Protein AF-A0A7G8VD94-F1 (afdb_monomer_lite)

Foldseek 3Di:
DDCQAWAWEKEADADPPPGQAFFFKKKKKAKPDWFAQPNHTADRMWIDTAHNRNMDITGHHAPVRGQAWMWIWMWIGTPNDIDTAIFGHHPDNYDYPVVRRPDDIDHGDPPVRVVVVVVVVVVVVVVVVVVVVVVVVVVVVVVVVVVVVVVVVVVVVVVVVVVVVVVVVLVVVLVVQLADPEDAPRPPRHHHPVNVVVVVVVVVPPPDDDDDDDDDDDDDDDDDVVVCVVVVCPVVPPPDQVPDPDHPVRVVVVVVPDPPVVVVVVVVPDFDADVNDGDPVPDPVLVVQEAEDCAPVPDDQADDQSHKYWNQQHDDPVRRIWIWGGPGRDTDTPDDDPPDPVSDDADPVRDPDDPVCVVVDDLPPQAQPDQDDDDPPDDPSRNVSNVNNVVVVVVVVVVCVPPPVPDFDAPDDPGDTDAAEEAPVPDDPADFPHWHHHPNVRAIWGHHRVDIDGPDADDDPDPDSPDDDDPAEAPAEDEQDAPEEEEAEDDYHYDPPYYYHYDPNYYYYYD

Structure (mmCIF, N/CA/C/O backbone):
data_AF-A0A7G8VD94-F1
#
_entry.id   AF-A0A7G8VD94-F1
#
loop_
_atom_site.group_PDB
_atom_site.id
_atom_site.type_symbol
_atom_site.label_atom_id
_atom_site.label_alt_id
_atom_site.label_comp_id
_atom_site.label_asym_id
_atom_site.label_entity_id
_atom_site.label_seq_id
_atom_site.pdbx_PDB_ins_code
_atom_site.Cartn_x
_atom_site.Cartn_y
_atom_site.Cartn_z
_atom_site.occupancy
_atom_site.B_iso_or_equiv
_atom_site.auth_seq_id
_atom_site.auth_comp_id
_atom_site.auth_asym_id
_atom_site.auth_atom_id
_atom_site.pdbx_PDB_model_num
ATOM 1 N N . MET A 1 1 ? 4.932 32.450 -22.110 1.00 43.53 1 MET A N 1
ATOM 2 C CA . MET A 1 1 ? 5.999 32.428 -23.137 1.00 43.53 1 MET A CA 1
ATOM 3 C C . MET A 1 1 ? 7.180 31.692 -22.531 1.00 43.53 1 MET A C 1
ATOM 5 O O . MET A 1 1 ? 7.425 31.912 -21.352 1.00 43.53 1 MET A O 1
ATOM 9 N N . SER A 1 2 ? 7.850 30.799 -23.266 1.00 50.12 2 SER A N 1
ATOM 10 C CA . SER A 1 2 ? 9.083 30.179 -22.759 1.00 50.12 2 SER A CA 1
ATOM 11 C C . SER A 1 2 ? 10.213 31.200 -22.835 1.00 50.12 2 SER A C 1
ATOM 13 O O . SER A 1 2 ? 10.405 31.810 -23.886 1.00 50.12 2 SER A O 1
ATOM 15 N N . ASN A 1 3 ? 10.905 31.430 -21.722 1.00 66.94 3 ASN A N 1
ATOM 16 C CA . ASN A 1 3 ? 11.920 32.471 -21.608 1.00 66.94 3 ASN A CA 1
ATOM 17 C C . ASN A 1 3 ? 13.315 31.842 -21.706 1.00 66.94 3 ASN A C 1
ATOM 19 O O . ASN A 1 3 ? 14.006 31.693 -20.699 1.00 66.94 3 ASN A O 1
ATOM 23 N N . ILE A 1 4 ? 13.694 31.423 -22.919 1.00 81.56 4 ILE A N 1
ATOM 24 C CA . ILE A 1 4 ? 15.060 30.968 -23.212 1.00 81.56 4 ILE A CA 1
ATOM 25 C C . ILE A 1 4 ? 16.010 32.134 -22.876 1.00 81.56 4 ILE A C 1
ATOM 27 O O . ILE A 1 4 ? 15.821 33.221 -23.425 1.00 81.56 4 ILE A O 1
ATOM 31 N N . PRO A 1 5 ? 16.991 31.960 -21.972 1.00 88.00 5 PRO A N 1
ATOM 32 C CA . PRO A 1 5 ? 17.859 33.055 -21.552 1.00 88.00 5 PRO A CA 1
ATOM 33 C C . PRO A 1 5 ? 18.772 33.499 -22.700 1.00 88.00 5 PRO A C 1
ATOM 35 O O . PRO A 1 5 ? 19.360 32.664 -23.384 1.00 88.00 5 PRO A O 1
ATOM 38 N N . THR A 1 6 ? 18.922 34.810 -22.891 1.00 90.69 6 THR A N 1
ATOM 39 C CA . THR A 1 6 ? 19.784 35.393 -23.930 1.00 90.69 6 THR A CA 1
ATOM 40 C C . THR A 1 6 ? 20.722 36.448 -23.359 1.00 90.69 6 THR A C 1
ATOM 42 O O . THR A 1 6 ? 20.285 37.332 -22.625 1.00 90.69 6 THR A O 1
ATOM 45 N N . CYS A 1 7 ? 21.983 36.390 -23.770 1.00 92.44 7 CYS A N 1
ATOM 46 C CA . CYS A 1 7 ? 22.961 37.459 -23.657 1.00 92.44 7 CYS A CA 1
ATOM 47 C C . CYS A 1 7 ? 22.798 38.428 -24.840 1.00 92.44 7 CYS A C 1
ATOM 49 O O . CYS A 1 7 ? 22.718 37.991 -25.992 1.00 92.44 7 CYS A O 1
ATOM 51 N N . ALA A 1 8 ? 22.769 39.734 -24.577 1.00 94.62 8 ALA A N 1
ATOM 52 C CA . ALA A 1 8 ? 22.827 40.761 -25.612 1.00 94.62 8 ALA A CA 1
ATOM 53 C C . ALA A 1 8 ? 24.281 40.945 -26.087 1.00 94.62 8 ALA A C 1
ATOM 55 O O . ALA A 1 8 ? 25.063 41.669 -25.467 1.00 94.62 8 ALA A O 1
ATOM 56 N N . VAL A 1 9 ? 24.656 40.271 -27.176 1.00 95.44 9 VAL A N 1
ATOM 57 C CA . VAL A 1 9 ? 26.001 40.353 -27.762 1.00 95.44 9 VAL A CA 1
ATOM 58 C C . VAL A 1 9 ? 26.070 41.533 -28.727 1.00 95.44 9 VAL A C 1
ATOM 60 O O . VAL A 1 9 ? 25.417 41.521 -29.773 1.00 95.44 9 VAL A O 1
ATOM 63 N N . ARG A 1 10 ? 26.864 42.550 -28.387 1.00 95.56 10 ARG A N 1
ATOM 64 C CA . ARG A 1 10 ? 27.098 43.737 -29.217 1.00 95.56 10 ARG A CA 1
ATOM 65 C C . ARG A 1 10 ? 28.257 43.501 -30.186 1.00 95.56 10 ARG A C 1
ATOM 67 O O . ARG A 1 10 ? 29.289 42.946 -29.824 1.00 95.56 10 ARG A O 1
ATOM 74 N N . ALA A 1 11 ? 28.075 43.912 -31.434 1.00 93.38 11 ALA A N 1
ATOM 75 C CA . ALA A 1 11 ? 29.053 43.823 -32.509 1.00 93.38 11 ALA A CA 1
ATOM 76 C C . ALA A 1 11 ? 29.204 45.196 -33.173 1.00 93.38 11 ALA A C 1
ATOM 78 O O . ALA A 1 11 ? 28.212 45.786 -33.598 1.00 93.38 11 ALA A O 1
ATOM 79 N N . VAL A 1 12 ? 30.440 45.689 -33.282 1.00 93.06 12 VAL A N 1
ATOM 80 C CA . VAL A 1 12 ? 30.755 47.004 -33.863 1.00 93.06 12 VAL A CA 1
ATOM 81 C C . VAL A 1 12 ? 31.570 46.819 -35.141 1.00 93.06 12 VAL A C 1
ATOM 83 O O . VAL A 1 12 ? 32.614 46.167 -35.128 1.00 93.06 12 VAL A O 1
ATOM 86 N N . VAL A 1 13 ? 31.111 47.398 -36.250 1.00 91.12 13 VAL A N 1
ATOM 87 C CA . VAL A 1 13 ? 31.735 47.280 -37.576 1.00 91.12 13 VAL A CA 1
ATOM 88 C C . VAL A 1 13 ? 32.247 48.644 -38.034 1.00 91.12 13 VAL A C 1
ATOM 90 O O . VAL A 1 13 ? 31.494 49.614 -38.132 1.00 91.12 13 VAL A O 1
ATOM 93 N N . ARG A 1 14 ? 33.548 48.712 -38.332 1.00 89.31 14 ARG A N 1
ATOM 94 C CA . ARG A 1 14 ? 34.255 49.916 -38.795 1.00 89.31 14 ARG A CA 1
ATOM 95 C C . ARG A 1 14 ? 35.102 49.604 -40.024 1.00 89.31 14 ARG A C 1
ATOM 97 O O . ARG A 1 14 ? 35.569 48.475 -40.170 1.00 89.31 14 ARG A O 1
ATOM 104 N N . ASP A 1 15 ? 35.328 50.589 -40.891 1.00 84.94 15 ASP A N 1
ATOM 105 C CA . ASP A 1 15 ? 36.222 50.401 -42.037 1.00 84.94 15 ASP A CA 1
ATOM 106 C C . ASP A 1 15 ? 37.698 50.376 -41.602 1.00 84.94 15 ASP A C 1
ATOM 108 O O . ASP A 1 15 ? 38.199 51.275 -40.922 1.00 84.94 15 ASP A O 1
ATOM 112 N N . SER A 1 16 ? 38.399 49.355 -42.095 1.00 78.19 16 SER A N 1
ATOM 113 C CA . SER A 1 16 ? 39.855 49.264 -42.227 1.00 78.19 16 SER A CA 1
ATOM 114 C C . SER A 1 16 ? 40.552 50.550 -42.698 1.00 78.19 16 SER A C 1
ATOM 116 O O . SER A 1 16 ? 41.685 50.807 -42.294 1.00 78.19 16 SER A O 1
ATOM 118 N N . VAL A 1 17 ? 39.901 51.367 -43.533 1.00 68.25 17 VAL A N 1
ATOM 119 C CA . VAL A 1 17 ? 40.444 52.628 -44.056 1.00 68.25 17 VAL A CA 1
ATOM 120 C C . VAL A 1 17 ? 39.774 53.817 -43.358 1.00 68.25 17 VAL A C 1
ATOM 122 O O . VAL A 1 17 ? 38.769 54.352 -43.811 1.00 68.25 17 VAL A O 1
ATOM 125 N N . GLY A 1 18 ? 40.351 54.254 -42.235 1.00 68.44 18 GLY A N 1
ATOM 126 C CA . GLY A 1 18 ? 39.936 55.481 -41.536 1.00 68.44 18 GLY A CA 1
ATOM 127 C C . GLY A 1 18 ? 38.922 55.308 -40.396 1.00 68.44 18 GLY A C 1
ATOM 128 O O . GLY A 1 18 ? 38.450 56.313 -39.862 1.00 68.44 18 GLY A O 1
ATOM 129 N N . GLY A 1 19 ? 38.591 54.074 -39.994 1.00 80.25 19 GLY A N 1
ATOM 130 C CA . GLY A 1 19 ? 37.905 53.769 -38.726 1.00 80.25 19 GLY A CA 1
ATOM 131 C C . GLY A 1 19 ? 36.444 54.226 -38.615 1.00 80.25 19 GLY A C 1
ATOM 132 O O . GLY A 1 19 ? 35.863 54.167 -37.524 1.00 80.25 19 GLY A O 1
ATOM 133 N N . GLN A 1 20 ? 35.853 54.685 -39.720 1.00 86.94 20 GLN A N 1
ATOM 134 C CA . GLN A 1 20 ? 34.466 55.145 -39.779 1.00 86.94 20 GLN A CA 1
ATOM 135 C C . GLN A 1 20 ? 33.493 53.983 -39.524 1.00 86.94 20 GLN A C 1
ATOM 137 O O . GLN A 1 20 ? 33.800 52.854 -39.917 1.00 86.94 20 GLN A O 1
ATOM 142 N N . PRO A 1 21 ? 32.345 54.227 -38.867 1.00 91.00 21 PRO A N 1
ATOM 143 C CA . PRO A 1 21 ? 31.315 53.209 -38.682 1.00 91.00 21 PRO A CA 1
ATOM 144 C C . PRO A 1 21 ? 30.733 52.752 -40.025 1.00 91.00 21 PRO A C 1
ATOM 146 O O . PRO A 1 21 ? 30.640 53.539 -40.967 1.00 91.00 21 PRO A O 1
ATOM 149 N N . VAL A 1 22 ? 30.331 51.482 -40.112 1.00 90.62 22 VAL A N 1
ATOM 150 C CA . VAL A 1 22 ? 29.693 50.920 -41.312 1.00 90.62 22 VAL A CA 1
ATOM 151 C C . VAL A 1 22 ? 28.242 50.568 -41.005 1.00 90.62 22 VAL A C 1
ATOM 153 O O . VAL A 1 22 ? 27.960 49.512 -40.442 1.00 90.62 22 VAL A O 1
ATOM 156 N N . GLU A 1 23 ? 27.324 51.444 -41.405 1.00 91.62 23 GLU A N 1
ATOM 157 C CA . GLU A 1 23 ? 25.879 51.191 -41.401 1.00 91.62 23 GLU A CA 1
ATOM 158 C C . GLU A 1 23 ? 25.497 50.113 -42.434 1.00 91.62 23 GLU A C 1
ATOM 160 O O . GLU A 1 23 ? 26.132 49.975 -43.485 1.00 91.62 23 GLU A O 1
ATOM 165 N N . GLY A 1 24 ? 24.455 49.327 -42.149 1.00 89.69 24 GLY A N 1
ATOM 166 C CA . GLY A 1 24 ? 23.902 48.361 -43.104 1.00 89.69 24 GLY A CA 1
ATOM 167 C C . GLY A 1 24 ? 24.709 47.065 -43.281 1.00 89.69 24 GLY A C 1
ATOM 168 O O . GLY A 1 24 ? 24.340 46.225 -44.109 1.00 89.69 24 GLY A O 1
ATOM 169 N N . ALA A 1 25 ? 25.784 46.861 -42.514 1.00 91.38 25 ALA A N 1
ATOM 170 C CA . ALA A 1 25 ? 26.530 45.607 -42.498 1.00 91.38 25 ALA A CA 1
ATOM 171 C C . ALA A 1 25 ? 25.674 44.488 -41.889 1.00 91.38 25 ALA A C 1
ATOM 173 O O . ALA A 1 25 ? 25.036 44.664 -40.851 1.00 91.38 25 ALA A O 1
ATOM 174 N N . LYS A 1 26 ? 25.659 43.315 -42.529 1.00 94.44 26 LYS A N 1
ATOM 175 C CA . LYS A 1 26 ? 24.869 42.166 -42.060 1.00 94.44 26 LYS A CA 1
ATOM 176 C C . LYS A 1 26 ? 25.703 41.329 -41.103 1.00 94.44 26 LYS A C 1
ATOM 178 O O . LYS A 1 26 ? 26.764 40.844 -41.494 1.00 94.44 26 LYS A O 1
ATOM 183 N N . VAL A 1 27 ? 25.199 41.119 -39.891 1.00 95.06 27 VAL A N 1
ATOM 184 C CA . VAL A 1 27 ? 25.829 40.276 -38.868 1.00 95.06 27 VAL A CA 1
ATOM 185 C C . VAL A 1 27 ? 24.949 39.052 -38.645 1.00 95.06 27 VAL A C 1
ATOM 187 O O . VAL A 1 27 ? 23.745 39.175 -38.425 1.00 95.06 27 VAL A O 1
ATOM 190 N N . SER A 1 28 ? 25.525 37.856 -38.709 1.00 94.62 28 SER A N 1
ATOM 191 C CA . SER A 1 28 ? 24.806 36.612 -38.415 1.00 94.62 28 SER A CA 1
ATOM 192 C C . SER A 1 28 ? 25.650 35.676 -37.567 1.00 94.62 28 SER A C 1
ATOM 194 O O . SER A 1 28 ? 26.746 35.299 -37.987 1.00 94.62 28 SER A O 1
ATOM 196 N N . ALA A 1 29 ? 25.112 35.262 -36.426 1.00 94.81 29 ALA A N 1
ATOM 197 C CA . ALA A 1 29 ? 25.691 34.260 -35.547 1.00 94.81 29 ALA A CA 1
ATOM 198 C C . ALA A 1 29 ? 24.932 32.938 -35.713 1.00 94.81 29 ALA A C 1
ATOM 200 O O . ALA A 1 29 ? 23.708 32.897 -35.564 1.00 94.81 29 ALA A O 1
ATOM 201 N N . ARG A 1 30 ? 25.652 31.860 -36.027 1.00 93.62 30 ARG A N 1
ATOM 202 C CA . ARG A 1 30 ? 25.095 30.507 -36.137 1.00 93.62 30 ARG A CA 1
ATOM 203 C C . ARG A 1 30 ? 25.706 29.614 -35.066 1.00 93.62 30 ARG A C 1
ATOM 205 O O . ARG A 1 30 ? 26.929 29.534 -34.997 1.00 93.62 30 ARG A O 1
ATOM 212 N N . LEU A 1 31 ? 24.879 28.936 -34.279 1.00 91.38 31 LEU A N 1
ATOM 213 C CA . LEU A 1 31 ? 25.350 27.971 -33.284 1.00 91.38 31 LEU A CA 1
ATOM 214 C C . LEU A 1 31 ? 26.015 26.775 -34.000 1.00 91.38 31 LEU A C 1
ATOM 216 O O . LEU A 1 31 ? 25.574 26.358 -35.075 1.00 91.38 31 LEU A O 1
ATOM 220 N N . SER A 1 32 ? 27.111 26.249 -33.453 1.00 86.31 32 SER A N 1
ATOM 221 C CA . SER A 1 32 ? 27.856 25.125 -34.047 1.00 86.31 32 SER A CA 1
ATOM 222 C C . SER A 1 32 ? 27.094 23.799 -33.954 1.00 86.31 32 SER A C 1
ATOM 224 O O . SER A 1 32 ? 27.118 22.993 -34.884 1.00 86.31 32 SER A O 1
ATOM 226 N N . SER A 1 33 ? 26.387 23.617 -32.839 1.00 81.31 33 SER A N 1
ATOM 227 C CA . SER A 1 33 ? 25.739 22.382 -32.390 1.00 81.31 33 SER A CA 1
ATOM 228 C C . SER A 1 33 ? 24.239 22.631 -32.186 1.00 81.31 33 SER A C 1
ATOM 230 O O . SER A 1 33 ? 23.829 23.771 -31.985 1.00 81.31 33 SER A O 1
ATOM 232 N N . TYR A 1 34 ? 23.395 21.596 -32.226 1.00 81.31 34 TYR A N 1
ATOM 233 C CA . TYR A 1 34 ? 21.989 21.743 -31.824 1.00 81.31 34 TYR A CA 1
ATOM 234 C C . TYR A 1 34 ? 21.865 21.573 -30.307 1.00 81.31 34 TYR A C 1
ATOM 236 O O . TYR A 1 34 ? 22.182 20.508 -29.786 1.00 81.31 34 TYR A O 1
ATOM 244 N N . GLU A 1 35 ? 21.377 22.605 -29.620 1.00 82.44 35 GLU A N 1
ATOM 245 C CA . GLU A 1 35 ? 21.203 22.632 -28.162 1.00 82.44 35 GLU A CA 1
ATOM 246 C C . GLU A 1 35 ? 19.720 22.646 -27.762 1.00 82.44 35 GLU A C 1
ATOM 248 O O . GLU A 1 35 ? 18.861 23.187 -28.472 1.00 82.44 35 GLU A O 1
ATOM 253 N N . VAL A 1 36 ? 19.415 22.049 -26.605 1.00 78.88 36 VAL A N 1
ATOM 254 C CA . VAL A 1 36 ? 18.050 21.936 -26.064 1.00 78.88 36 VAL A CA 1
ATOM 255 C C . VAL A 1 36 ? 18.040 22.354 -24.597 1.00 78.88 36 VAL A C 1
ATOM 257 O O . VAL A 1 36 ? 18.489 21.622 -23.719 1.00 78.88 36 VAL A O 1
ATOM 260 N N . TYR A 1 37 ? 17.459 23.519 -24.316 1.00 79.56 37 TYR A N 1
ATOM 261 C CA . TYR A 1 37 ? 17.367 24.075 -22.970 1.00 79.56 37 TYR A CA 1
ATOM 262 C C . TYR A 1 37 ? 15.969 23.840 -22.384 1.00 79.56 37 TYR A C 1
ATOM 264 O O . TYR A 1 37 ? 14.972 24.333 -22.911 1.00 79.56 37 TYR A O 1
ATOM 272 N N . GLN A 1 38 ? 15.882 23.072 -21.292 1.00 73.81 38 GLN A N 1
ATOM 273 C CA . GLN A 1 38 ? 14.624 22.757 -20.584 1.00 73.81 38 GLN A CA 1
ATOM 274 C C . GLN A 1 38 ? 13.495 22.220 -21.497 1.00 73.81 38 GLN A C 1
ATOM 276 O O . GLN A 1 38 ? 12.317 22.505 -21.289 1.00 73.81 38 GLN A O 1
ATOM 281 N N . GLY A 1 39 ? 13.854 21.444 -22.527 1.00 71.12 39 GLY A N 1
ATOM 282 C CA . GLY A 1 39 ? 12.915 20.882 -23.509 1.00 71.12 39 GLY A CA 1
ATOM 283 C C . GLY A 1 39 ? 12.569 21.801 -24.690 1.00 71.12 39 GLY A C 1
ATOM 284 O O . GLY A 1 39 ? 11.824 21.385 -25.573 1.00 71.12 39 GLY A O 1
ATOM 285 N N . TYR A 1 40 ? 13.123 23.016 -24.747 1.00 78.50 40 TYR A N 1
ATOM 286 C CA . TYR A 1 40 ? 12.980 23.939 -25.876 1.00 78.50 40 TYR A CA 1
ATOM 287 C C . TYR A 1 40 ? 14.251 23.947 -26.734 1.00 78.50 40 TYR A C 1
ATOM 289 O O . TYR A 1 40 ? 15.363 23.999 -26.213 1.00 78.50 40 TYR A O 1
ATOM 297 N N . VAL A 1 41 ? 14.090 23.914 -28.059 1.00 80.81 41 VAL A N 1
ATOM 298 C CA . VAL A 1 41 ? 15.211 23.974 -29.012 1.00 80.81 41 VAL A CA 1
ATOM 299 C C . VAL A 1 41 ? 15.769 25.399 -29.069 1.00 80.81 41 VAL A C 1
ATOM 301 O O . VAL A 1 41 ? 15.010 26.355 -29.248 1.00 80.81 41 VAL A O 1
ATOM 304 N N . VAL A 1 42 ? 17.088 25.542 -28.935 1.00 85.69 42 VAL A N 1
ATOM 305 C CA . VAL A 1 42 ? 17.777 26.839 -29.014 1.00 85.69 42 VAL A CA 1
ATOM 306 C C . VAL A 1 42 ? 17.806 27.345 -30.473 1.00 85.69 42 VAL A C 1
ATOM 308 O O . VAL A 1 42 ? 18.045 26.548 -31.385 1.00 85.69 42 VAL A O 1
ATOM 311 N N . PRO A 1 43 ? 17.578 28.649 -30.747 1.00 84.56 43 PRO A N 1
ATOM 312 C CA . PRO A 1 43 ? 17.646 29.195 -32.105 1.00 84.56 43 PRO A CA 1
ATOM 313 C C . PRO A 1 43 ? 19.025 29.015 -32.768 1.00 84.56 43 PRO A C 1
ATOM 315 O O . PRO A 1 43 ? 20.007 29.639 -32.379 1.00 84.56 43 PRO A O 1
ATOM 318 N N . HIS A 1 44 ? 19.084 28.196 -33.825 1.00 86.19 44 HIS A N 1
ATOM 319 C CA . HIS A 1 44 ? 20.337 27.825 -34.510 1.00 86.19 44 HIS A CA 1
ATOM 320 C C . HIS A 1 44 ? 21.017 28.974 -35.278 1.00 86.19 44 HIS A C 1
ATOM 322 O O . HIS A 1 44 ? 22.199 28.899 -35.608 1.00 86.19 44 HIS A O 1
ATOM 328 N N . LEU A 1 45 ? 20.268 30.027 -35.612 1.00 91.25 45 LEU A N 1
ATOM 329 C CA . LEU A 1 45 ? 20.733 31.181 -36.380 1.00 91.25 45 LEU A CA 1
ATOM 330 C C . LEU A 1 45 ? 20.042 32.450 -35.873 1.00 91.25 45 LEU A C 1
ATOM 332 O O . LEU A 1 45 ? 18.814 32.525 -35.865 1.00 91.25 45 LEU A O 1
ATOM 336 N N . VAL A 1 46 ? 20.836 33.458 -35.516 1.00 92.62 46 VAL A N 1
ATOM 337 C CA . VAL A 1 46 ? 20.375 34.801 -35.140 1.00 92.62 46 VAL A CA 1
ATOM 338 C C . VAL A 1 46 ? 21.064 35.816 -36.051 1.00 92.62 46 VAL A C 1
ATOM 340 O O . VAL A 1 46 ? 22.250 35.683 -36.362 1.00 92.62 46 VAL A O 1
ATOM 343 N N . GLN A 1 47 ? 20.319 36.812 -36.530 1.00 94.94 47 GLN A N 1
ATOM 344 C CA . GLN A 1 47 ? 20.802 37.788 -37.509 1.00 94.94 47 GLN A CA 1
ATOM 345 C C . GLN A 1 47 ? 20.386 39.208 -37.136 1.00 94.94 47 GLN A C 1
ATOM 347 O O . GLN A 1 47 ? 19.316 39.418 -36.568 1.00 94.94 47 GLN A O 1
ATOM 352 N N . GLY A 1 48 ? 21.213 40.172 -37.525 1.00 92.94 48 GLY A N 1
ATOM 353 C CA . GLY A 1 48 ? 20.963 41.596 -37.374 1.00 92.94 48 GLY A CA 1
ATOM 354 C C . GLY A 1 48 ? 21.700 42.414 -38.434 1.00 92.94 48 GLY A C 1
ATOM 355 O O . GLY A 1 48 ? 22.413 41.882 -39.293 1.00 92.94 48 GLY A O 1
ATOM 356 N N . VAL A 1 49 ? 21.493 43.725 -38.385 1.00 94.31 49 VAL A N 1
ATOM 357 C CA . VAL A 1 49 ? 22.112 44.714 -39.274 1.00 94.31 49 VAL A CA 1
ATOM 358 C C . VAL A 1 49 ? 22.665 45.843 -38.408 1.00 94.31 49 VAL A C 1
ATOM 360 O O . VAL A 1 49 ? 22.077 46.135 -37.366 1.00 94.31 49 VAL A O 1
ATOM 363 N N . THR A 1 50 ? 23.792 46.437 -38.798 1.00 94.69 50 THR A N 1
ATOM 364 C CA . THR A 1 50 ? 24.377 47.576 -38.080 1.00 94.69 50 THR A CA 1
ATOM 365 C C . THR A 1 50 ? 23.632 48.886 -38.328 1.00 94.69 50 THR A C 1
ATOM 367 O O . THR A 1 50 ? 23.180 49.155 -39.445 1.00 94.69 50 THR A O 1
ATOM 370 N N . ASP A 1 51 ? 23.540 49.703 -37.282 1.00 93.06 51 ASP A N 1
ATOM 371 C CA . ASP A 1 51 ? 22.965 51.049 -37.307 1.00 93.06 51 ASP A CA 1
ATOM 372 C C . ASP A 1 51 ? 23.945 52.118 -37.847 1.00 93.06 51 ASP A C 1
ATOM 374 O O . ASP A 1 51 ? 25.061 51.815 -38.273 1.00 93.06 51 ASP A O 1
ATOM 378 N N . VAL A 1 52 ? 23.541 53.392 -37.776 1.00 89.75 52 VAL A N 1
ATOM 379 C CA . VAL A 1 52 ? 24.355 54.573 -38.138 1.00 89.75 52 VAL A CA 1
ATOM 380 C C . VAL A 1 52 ? 25.687 54.686 -37.373 1.00 89.75 52 VAL A C 1
ATOM 382 O O . VAL A 1 52 ? 26.614 55.343 -37.846 1.00 89.75 52 VAL A O 1
ATOM 385 N N . ASN A 1 53 ? 25.808 54.049 -36.204 1.00 89.88 53 ASN A N 1
ATOM 386 C CA . ASN A 1 53 ? 27.025 54.005 -35.388 1.00 89.88 53 ASN A CA 1
ATOM 387 C C . ASN A 1 53 ? 27.903 52.781 -35.715 1.00 89.88 53 ASN A C 1
ATOM 389 O O . ASN A 1 53 ? 28.990 52.623 -35.150 1.00 89.88 53 ASN A O 1
ATOM 393 N N . GLY A 1 54 ? 27.466 51.932 -36.652 1.00 89.75 54 GLY A N 1
ATOM 394 C CA . GLY A 1 54 ? 28.119 50.676 -37.006 1.00 89.75 54 GLY A CA 1
ATOM 395 C C . GLY A 1 54 ? 27.831 49.551 -36.012 1.00 89.75 54 GLY A C 1
ATOM 396 O O . GLY A 1 54 ? 28.570 48.568 -35.995 1.00 89.75 54 GLY A O 1
ATOM 397 N N . GLU A 1 55 ? 26.797 49.673 -35.178 1.00 93.81 55 GLU A N 1
ATOM 398 C CA . GLU A 1 55 ? 26.528 48.776 -34.052 1.00 93.81 55 GLU A CA 1
ATOM 399 C C . GLU A 1 55 ? 25.340 47.848 -34.315 1.00 93.81 55 GLU A C 1
ATOM 401 O O . GLU A 1 55 ? 24.309 48.248 -34.854 1.00 93.81 55 GLU A O 1
ATOM 406 N N . CYS A 1 56 ? 25.473 46.584 -33.917 1.00 95.12 56 CYS A N 1
ATOM 407 C CA . CYS A 1 56 ? 24.429 45.569 -34.004 1.00 95.12 56 CYS A CA 1
ATOM 408 C C . CYS A 1 56 ? 24.376 44.771 -32.695 1.00 95.12 56 CYS A C 1
ATOM 410 O O . CYS A 1 56 ? 25.420 44.381 -32.177 1.00 95.12 56 CYS A O 1
ATOM 412 N N . ILE A 1 57 ? 23.178 44.496 -32.171 1.00 95.56 57 ILE A N 1
ATOM 413 C CA . ILE A 1 57 ? 22.984 43.633 -30.996 1.00 95.56 57 ILE A CA 1
ATOM 414 C C . ILE A 1 57 ? 22.312 42.333 -31.439 1.00 95.56 57 ILE A C 1
ATOM 416 O O . ILE A 1 57 ? 21.256 42.356 -32.075 1.00 95.56 57 ILE A O 1
ATOM 420 N N . LEU A 1 58 ? 22.907 41.199 -31.072 1.00 93.62 58 LEU A N 1
ATOM 421 C CA . LEU A 1 58 ? 22.348 39.865 -31.260 1.00 93.62 58 LEU A CA 1
ATOM 422 C C . LEU A 1 58 ? 22.005 39.258 -29.896 1.00 93.62 58 LEU A C 1
ATOM 424 O O . LEU A 1 58 ? 22.880 39.079 -29.054 1.00 93.62 58 LEU A O 1
ATOM 428 N N . ASN A 1 59 ? 20.741 38.895 -29.689 1.00 93.56 59 ASN A N 1
ATOM 429 C CA . ASN A 1 59 ? 20.319 38.166 -28.492 1.00 93.56 59 ASN A CA 1
ATOM 430 C C . ASN A 1 59 ? 20.655 36.678 -28.672 1.00 93.56 59 ASN A C 1
ATOM 432 O O . ASN A 1 59 ? 19.896 35.940 -29.304 1.00 93.56 59 ASN A O 1
ATOM 436 N N . LEU A 1 60 ? 21.813 36.257 -28.162 1.00 92.75 60 LEU A N 1
ATOM 437 C CA . LEU A 1 60 ? 22.340 34.896 -28.293 1.00 92.75 60 LEU A CA 1
ATOM 438 C C . LEU A 1 60 ? 22.164 34.126 -26.983 1.00 92.75 60 LEU A C 1
ATOM 440 O O . LEU A 1 60 ? 22.365 34.672 -25.902 1.00 92.75 60 LEU A O 1
ATOM 444 N N . TRP A 1 61 ? 21.801 32.850 -27.054 1.00 92.06 61 TRP A N 1
ATOM 445 C CA . TRP A 1 61 ? 21.700 32.004 -25.862 1.00 92.06 61 TRP A CA 1
ATOM 446 C C . TRP A 1 61 ? 23.105 31.606 -25.350 1.00 92.06 61 TRP A C 1
ATOM 448 O O . TRP A 1 61 ? 23.941 31.231 -26.179 1.00 92.06 61 TRP A O 1
ATOM 458 N N . PRO A 1 62 ? 23.390 31.685 -24.033 1.00 91.50 62 PRO A N 1
ATOM 459 C CA . PRO A 1 62 ? 24.705 31.361 -23.472 1.00 91.50 62 PRO A CA 1
ATOM 460 C C . PRO A 1 62 ? 25.137 29.900 -23.639 1.00 91.50 62 PRO A C 1
ATOM 462 O O . PRO A 1 62 ? 24.476 28.995 -23.135 1.00 91.50 62 PRO A O 1
ATOM 465 N N . ASN A 1 63 ? 26.317 29.676 -24.226 1.00 87.81 63 ASN A N 1
ATOM 466 C CA . ASN A 1 63 ? 26.896 28.337 -24.399 1.00 87.81 63 ASN A CA 1
ATOM 467 C C . ASN A 1 63 ? 27.151 27.629 -23.057 1.00 87.81 63 ASN A C 1
ATOM 469 O O . ASN A 1 63 ? 26.973 26.423 -22.954 1.00 87.81 63 ASN A O 1
ATOM 473 N N . GLN A 1 64 ? 27.468 28.388 -22.000 1.00 81.06 64 GLN A N 1
ATOM 474 C CA . GLN A 1 64 ? 27.673 27.880 -20.632 1.00 81.06 64 GLN A CA 1
ATOM 475 C C . GLN A 1 64 ? 26.423 27.248 -19.981 1.00 81.06 64 GLN A C 1
ATOM 477 O O . GLN A 1 64 ? 26.518 26.717 -18.876 1.00 81.06 64 GLN A O 1
ATOM 482 N N . LEU A 1 65 ? 25.252 27.333 -20.623 1.00 80.81 65 LEU A N 1
ATOM 483 C CA . LEU A 1 65 ? 24.013 26.670 -20.196 1.00 80.81 65 LEU A CA 1
ATOM 484 C C . LEU A 1 65 ? 23.718 25.391 -21.004 1.00 80.81 65 LEU A C 1
ATOM 486 O O . LEU A 1 65 ? 22.627 24.829 -20.874 1.00 80.81 65 LEU A O 1
ATOM 490 N N . GLY A 1 66 ? 24.656 24.976 -21.859 1.00 73.81 66 GLY A N 1
ATOM 491 C CA . GLY A 1 66 ? 24.522 23.861 -22.787 1.00 73.81 66 GLY A CA 1
ATOM 492 C C . GLY A 1 66 ? 24.912 22.501 -22.240 1.00 73.81 66 GLY A C 1
ATOM 493 O O . GLY A 1 66 ? 25.582 22.374 -21.214 1.00 73.81 66 GLY A O 1
ATOM 494 N N . ALA A 1 67 ? 24.465 21.470 -22.952 1.00 69.62 67 ALA A N 1
ATOM 495 C CA . ALA A 1 67 ? 24.798 20.086 -22.641 1.00 69.62 67 ALA A CA 1
ATOM 496 C C . ALA A 1 67 ? 26.067 19.612 -23.366 1.00 69.62 67 ALA A C 1
ATOM 498 O O . ALA A 1 67 ? 26.679 18.644 -22.920 1.00 69.62 67 ALA A O 1
ATOM 499 N N . VAL A 1 68 ? 26.459 20.260 -24.469 1.00 72.75 68 VAL A N 1
ATOM 500 C CA . VAL A 1 68 ? 27.527 19.790 -25.369 1.00 72.75 68 VAL A CA 1
ATOM 501 C C . VAL A 1 68 ? 28.523 20.897 -25.715 1.00 72.75 68 VAL A C 1
ATOM 503 O O . VAL A 1 68 ? 28.298 22.074 -25.428 1.00 72.75 68 VAL A O 1
ATOM 506 N N . GLU A 1 69 ? 29.627 20.524 -26.369 1.00 82.00 69 GLU A N 1
ATOM 507 C CA . GLU A 1 69 ? 30.562 21.499 -26.930 1.00 82.00 69 GLU A CA 1
ATOM 508 C C . GLU A 1 69 ? 29.829 22.408 -27.931 1.00 82.00 69 GLU A C 1
ATOM 510 O O . GLU A 1 69 ? 29.244 21.944 -28.922 1.00 82.00 69 GLU A O 1
ATOM 515 N N . SER A 1 70 ? 29.814 23.714 -27.656 1.00 84.88 70 SER A N 1
ATOM 516 C CA . SER A 1 70 ? 29.118 24.683 -28.499 1.00 84.88 70 SER A CA 1
ATOM 517 C C . SER A 1 70 ? 29.772 26.067 -28.509 1.00 84.88 70 SER A C 1
ATOM 519 O O . SER A 1 70 ? 30.265 26.574 -27.501 1.00 84.88 70 SER A O 1
ATOM 521 N N . ASN A 1 71 ? 29.759 26.690 -29.687 1.00 89.25 71 ASN A N 1
ATOM 522 C CA . ASN A 1 71 ? 30.172 28.070 -29.934 1.00 89.25 71 ASN A CA 1
ATOM 523 C C . ASN A 1 71 ? 29.301 28.678 -31.049 1.00 89.25 71 ASN A C 1
ATOM 525 O O . ASN A 1 71 ? 28.516 27.969 -31.687 1.00 89.25 71 ASN A O 1
ATOM 529 N N . TYR A 1 72 ? 29.416 29.982 -31.295 1.00 93.06 72 TYR A N 1
ATOM 530 C CA . TYR A 1 72 ? 28.773 30.637 -32.434 1.00 93.06 72 TYR A CA 1
ATOM 531 C C . TYR A 1 72 ? 29.796 30.976 -33.516 1.00 93.06 72 TYR A C 1
ATOM 533 O O . TYR A 1 72 ? 30.745 31.721 -33.284 1.00 93.06 72 TYR A O 1
ATOM 541 N N . ALA A 1 73 ? 29.547 30.507 -34.737 1.00 92.88 73 ALA A N 1
ATOM 542 C CA . ALA A 1 73 ? 30.209 30.994 -35.938 1.00 92.88 73 ALA A CA 1
ATOM 543 C C . ALA A 1 73 ? 29.555 32.319 -36.364 1.00 92.88 73 ALA A C 1
ATOM 545 O O . ALA A 1 73 ? 28.429 32.334 -36.879 1.00 92.88 73 ALA A O 1
ATOM 546 N N . VAL A 1 74 ? 30.251 33.436 -36.155 1.00 93.62 74 VAL A N 1
ATOM 547 C CA . VAL A 1 74 ? 29.773 34.779 -36.499 1.00 93.62 74 VAL A CA 1
ATOM 548 C C . VAL A 1 74 ? 30.356 35.209 -37.840 1.00 93.62 74 VAL A C 1
ATOM 550 O O . VAL A 1 74 ? 31.568 35.223 -38.044 1.00 93.62 74 VAL A O 1
ATOM 553 N N . THR A 1 75 ? 29.481 35.569 -38.775 1.00 93.94 75 THR A N 1
ATOM 554 C CA . THR A 1 75 ? 29.845 36.147 -40.075 1.00 93.94 75 THR A CA 1
ATOM 555 C C . THR A 1 75 ? 29.360 37.590 -40.145 1.00 93.94 75 THR A C 1
ATOM 557 O O . THR A 1 75 ? 28.180 37.856 -39.913 1.00 93.94 75 THR A O 1
ATOM 560 N N . ILE A 1 76 ? 30.263 38.504 -40.497 1.00 92.88 76 ILE A N 1
ATOM 561 C CA . ILE A 1 76 ? 29.983 39.917 -40.772 1.00 92.88 76 ILE A CA 1
ATOM 562 C C . ILE A 1 76 ? 30.205 40.147 -42.268 1.00 92.88 76 ILE A C 1
ATOM 564 O O . ILE A 1 76 ? 31.284 39.855 -42.784 1.00 92.88 76 ILE A O 1
ATOM 568 N N . LEU A 1 77 ? 29.200 40.671 -42.970 1.00 92.38 77 LEU A N 1
ATOM 569 C CA . LEU A 1 77 ? 29.275 41.044 -44.383 1.00 92.38 77 LEU A CA 1
ATOM 570 C C . LEU A 1 77 ? 29.134 42.566 -44.514 1.00 92.38 77 LEU A C 1
ATOM 572 O O . LEU A 1 77 ? 28.056 43.114 -44.276 1.00 92.38 77 LEU A O 1
ATOM 576 N N . ALA A 1 78 ? 30.221 43.232 -44.906 1.00 87.44 78 ALA A N 1
ATOM 577 C CA . ALA A 1 78 ? 30.344 44.688 -44.952 1.00 87.44 78 ALA A CA 1
ATOM 578 C C . ALA A 1 78 ? 31.143 45.121 -46.191 1.00 87.44 78 ALA A C 1
ATOM 580 O O . ALA A 1 78 ? 32.185 44.540 -46.487 1.00 87.44 78 ALA A O 1
ATOM 581 N N . LEU A 1 79 ? 30.675 46.141 -46.922 1.00 85.06 79 LEU A N 1
ATOM 582 C CA . LEU A 1 79 ? 31.384 46.729 -48.078 1.00 85.06 79 LEU A CA 1
ATOM 583 C C . LEU A 1 79 ? 31.870 45.691 -49.123 1.00 85.06 79 LEU A C 1
ATOM 585 O O . LEU A 1 79 ? 32.958 45.807 -49.684 1.00 85.06 79 LEU A O 1
ATOM 589 N N . GLY A 1 80 ? 31.084 44.630 -49.351 1.00 81.44 80 GLY A N 1
ATOM 590 C CA . GLY A 1 80 ? 31.421 43.525 -50.264 1.00 81.44 80 GLY A CA 1
ATOM 591 C C . GLY A 1 80 ? 32.459 42.518 -49.738 1.00 81.44 80 GLY A C 1
ATOM 592 O O . GLY A 1 80 ? 32.731 41.527 -50.413 1.00 81.44 80 GLY A O 1
ATOM 593 N N . LYS A 1 81 ? 33.011 42.728 -48.539 1.00 85.56 81 LYS A N 1
ATOM 594 C CA . LYS A 1 81 ? 33.961 41.836 -47.855 1.00 85.56 81 LYS A CA 1
ATOM 595 C C . LYS A 1 81 ? 33.247 41.035 -46.761 1.00 85.56 81 LYS A C 1
ATOM 597 O O . LYS A 1 81 ? 32.278 41.514 -46.171 1.00 85.56 81 LYS A O 1
ATOM 602 N N . SER A 1 82 ? 33.741 39.836 -46.458 1.00 89.44 82 SER A N 1
ATOM 603 C CA . SER A 1 82 ? 33.268 39.030 -45.328 1.00 89.44 82 SER A CA 1
ATOM 604 C C . SER A 1 82 ? 34.369 38.808 -44.294 1.00 89.44 82 SER A C 1
ATOM 606 O O . SER A 1 82 ? 35.478 38.394 -44.628 1.00 89.44 82 SER A O 1
ATOM 608 N N . LEU A 1 83 ? 34.044 39.062 -43.028 1.00 89.75 83 LEU A N 1
ATOM 609 C CA . LEU A 1 83 ? 34.820 38.620 -41.874 1.00 89.75 83 LEU A CA 1
ATOM 610 C C . LEU A 1 83 ? 34.088 37.437 -41.231 1.00 89.75 83 LEU A C 1
ATOM 612 O O . LEU A 1 83 ? 32.856 37.418 -41.169 1.00 89.75 83 LEU A O 1
ATOM 616 N N . LYS A 1 84 ? 34.846 36.451 -40.752 1.00 91.38 84 LYS A N 1
ATOM 617 C CA . LYS A 1 84 ? 34.331 35.339 -39.953 1.00 91.38 84 LYS A CA 1
ATOM 618 C C . LYS A 1 84 ? 35.151 35.215 -38.683 1.00 91.38 84 LYS A C 1
ATOM 620 O O . LYS A 1 84 ? 36.375 35.264 -38.752 1.00 91.38 84 LYS A O 1
ATOM 625 N N . THR A 1 85 ? 34.469 35.021 -37.565 1.00 90.81 85 THR A N 1
ATOM 626 C CA . THR A 1 85 ? 35.075 34.665 -36.282 1.00 90.81 85 THR A CA 1
ATOM 627 C C . THR A 1 85 ? 34.215 33.616 -35.583 1.00 90.81 85 THR A C 1
ATOM 629 O O . THR A 1 85 ? 33.072 33.375 -35.982 1.00 90.81 85 THR A O 1
ATOM 632 N N . PHE A 1 86 ? 34.757 32.999 -34.543 1.00 91.19 86 PHE A N 1
ATOM 633 C CA . PHE A 1 86 ? 33.993 32.197 -33.594 1.00 91.19 86 PHE A CA 1
ATOM 634 C C . PHE A 1 86 ? 33.913 32.959 -32.271 1.00 91.19 86 PHE A C 1
ATOM 636 O O . PHE A 1 86 ? 34.776 33.788 -31.996 1.00 91.19 86 PHE A O 1
ATOM 643 N N . CYS A 1 87 ? 32.881 32.714 -31.471 1.00 91.06 87 CYS A N 1
ATOM 644 C CA . CYS A 1 87 ? 32.803 33.225 -30.105 1.00 91.06 87 CYS A CA 1
ATOM 645 C C . CYS A 1 87 ? 32.023 32.280 -29.187 1.00 91.06 87 CYS A C 1
ATOM 647 O O . CYS A 1 87 ? 31.190 31.493 -29.646 1.00 91.06 87 CYS A O 1
ATOM 649 N N . VAL A 1 88 ? 32.283 32.375 -27.883 1.00 91.88 88 VAL A N 1
ATOM 650 C CA . VAL A 1 88 ? 31.576 31.611 -26.846 1.00 91.88 88 VAL A CA 1
ATOM 651 C C . VAL A 1 88 ? 30.806 32.579 -25.963 1.00 91.88 88 VAL A C 1
ATOM 653 O O . VAL A 1 88 ? 31.384 33.445 -25.314 1.00 91.88 88 VAL A O 1
ATOM 656 N N . VAL A 1 89 ? 29.480 32.454 -25.953 1.00 91.75 89 VAL A N 1
ATOM 657 C CA . VAL A 1 89 ? 28.591 33.400 -25.274 1.00 91.75 89 VAL A CA 1
ATOM 658 C C . VAL A 1 89 ? 28.506 33.047 -23.781 1.00 91.75 89 VAL A C 1
ATOM 660 O O . VAL A 1 89 ? 28.031 31.955 -23.446 1.00 91.75 89 VAL A O 1
ATOM 663 N N . PRO A 1 90 ? 28.945 33.936 -22.868 1.00 88.88 90 PRO A N 1
ATOM 664 C CA . PRO A 1 90 ? 28.919 33.684 -21.432 1.00 88.88 90 PRO A CA 1
ATOM 665 C C . PRO A 1 90 ? 27.502 33.810 -20.858 1.00 88.88 90 PRO A C 1
ATOM 667 O O . PRO A 1 90 ? 26.628 34.456 -21.439 1.00 88.88 90 PRO A O 1
ATOM 670 N N . SER A 1 91 ? 27.279 33.246 -19.669 1.00 88.56 91 SER A N 1
ATOM 671 C CA . SER A 1 91 ? 26.027 33.369 -18.906 1.00 88.56 91 SER A CA 1
ATOM 672 C C . SER A 1 91 ? 25.889 34.752 -18.239 1.00 88.56 91 SER A C 1
ATOM 674 O O . SER A 1 91 ? 25.756 34.867 -17.019 1.00 88.56 91 SER A O 1
ATOM 676 N N . ALA A 1 92 ? 25.929 35.808 -19.053 1.00 87.75 92 ALA A N 1
ATOM 677 C CA . ALA A 1 92 ? 25.857 37.216 -18.667 1.00 87.75 92 ALA A CA 1
ATOM 678 C C . ALA A 1 92 ? 24.725 37.939 -19.433 1.00 87.75 92 ALA A C 1
ATOM 680 O O . ALA A 1 92 ? 24.351 37.496 -20.519 1.00 87.75 92 ALA A O 1
ATOM 681 N N . PRO A 1 93 ? 24.176 39.061 -18.925 1.00 89.31 93 PRO A N 1
ATOM 682 C CA . PRO A 1 93 ? 23.090 39.778 -19.603 1.00 89.31 93 PRO A CA 1
ATOM 683 C C . PRO A 1 93 ? 23.520 40.457 -20.915 1.00 89.31 93 PRO A C 1
ATOM 685 O O . PRO A 1 93 ? 22.693 40.617 -21.808 1.00 89.31 93 PRO A O 1
ATOM 688 N N . ALA A 1 94 ? 24.793 40.838 -21.052 1.00 91.88 94 ALA A N 1
ATOM 689 C CA . ALA A 1 94 ? 25.366 41.435 -22.260 1.00 91.88 94 ALA A CA 1
ATOM 690 C C . ALA A 1 94 ? 26.864 41.105 -22.382 1.00 91.88 94 ALA A C 1
ATOM 692 O O . ALA A 1 94 ? 27.501 40.792 -21.372 1.00 91.88 94 ALA A O 1
ATOM 693 N N . ALA A 1 95 ? 27.412 41.187 -23.598 1.00 92.69 95 ALA A N 1
ATOM 694 C CA . ALA A 1 95 ? 28.836 40.993 -23.889 1.00 92.69 95 ALA A CA 1
ATOM 695 C C . ALA A 1 95 ? 29.256 41.699 -25.195 1.00 92.69 95 ALA A C 1
ATOM 697 O O . ALA A 1 95 ? 28.427 41.907 -26.080 1.00 92.69 95 ALA A O 1
ATOM 698 N N . GLU A 1 96 ? 30.542 42.021 -25.347 1.00 93.31 96 GLU A N 1
ATOM 699 C CA . GLU A 1 96 ? 31.113 42.552 -26.595 1.00 93.31 96 GLU A CA 1
ATOM 700 C C . GLU A 1 96 ? 31.701 41.428 -27.454 1.00 93.31 96 GLU A C 1
ATOM 702 O O . GLU A 1 96 ? 32.436 40.575 -26.956 1.00 93.31 96 GLU A O 1
ATOM 707 N N . LEU A 1 97 ? 31.403 41.435 -28.758 1.00 91.19 97 LEU A N 1
ATOM 708 C CA . LEU A 1 97 ? 31.837 40.398 -29.700 1.00 91.19 97 LEU A CA 1
ATOM 709 C C . LEU A 1 97 ? 33.365 40.308 -29.833 1.00 91.19 97 LEU A C 1
ATOM 711 O O . LEU A 1 97 ? 33.865 39.219 -30.093 1.00 91.19 97 LEU A O 1
ATOM 715 N N . SER A 1 98 ? 34.096 41.414 -29.659 1.00 88.06 98 SER A N 1
ATOM 716 C CA . SER A 1 98 ? 35.566 41.408 -29.608 1.00 88.06 98 SER A CA 1
ATOM 717 C C . SER A 1 98 ? 36.076 40.496 -28.496 1.00 88.06 98 SER A C 1
ATOM 719 O O . SER A 1 98 ? 36.908 39.626 -28.729 1.00 88.06 98 SER A O 1
ATOM 721 N N . ASP A 1 99 ? 35.512 40.664 -27.307 1.00 88.69 99 ASP A N 1
ATOM 722 C CA . ASP A 1 99 ? 36.024 40.100 -26.066 1.00 88.69 99 ASP A CA 1
ATOM 723 C C . ASP A 1 99 ? 35.651 38.614 -25.964 1.00 88.69 99 ASP A C 1
ATOM 725 O O . ASP A 1 99 ? 36.449 37.787 -25.526 1.00 88.69 99 ASP A O 1
ATOM 729 N N . ILE A 1 100 ? 34.449 38.246 -26.433 1.00 90.75 100 ILE A N 1
ATOM 730 C CA . ILE A 1 100 ? 33.999 36.845 -26.457 1.00 90.75 100 ILE A CA 1
ATOM 731 C C . ILE A 1 100 ? 34.515 36.039 -27.658 1.00 90.75 100 ILE A C 1
ATOM 733 O O . ILE A 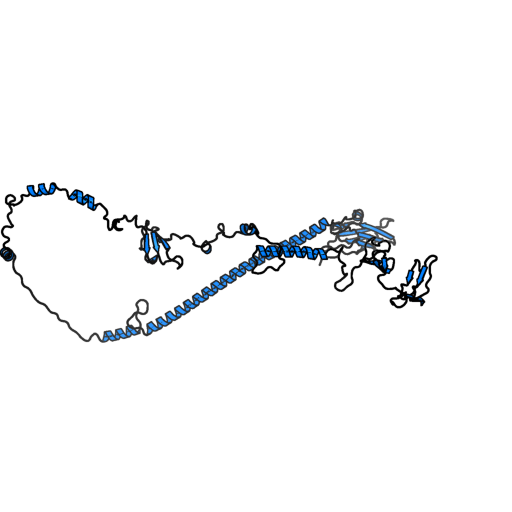1 100 ? 34.318 34.822 -27.693 1.00 90.75 100 ILE A O 1
ATOM 737 N N . ALA A 1 101 ? 35.160 36.682 -28.639 1.00 87.81 101 ALA A N 1
ATOM 738 C CA . ALA A 1 101 ? 35.796 36.001 -29.771 1.00 87.81 101 ALA A CA 1
ATOM 739 C C . ALA A 1 101 ? 37.189 35.434 -29.444 1.00 87.81 101 ALA A C 1
ATOM 741 O O . ALA A 1 101 ? 37.669 34.557 -30.160 1.00 87.81 101 ALA A O 1
ATOM 742 N N . GLU A 1 102 ? 37.821 35.898 -28.363 1.00 82.19 102 GLU A N 1
ATOM 743 C CA . GLU A 1 102 ? 39.098 35.360 -27.866 1.00 82.19 102 GLU A CA 1
ATOM 744 C C . GLU A 1 102 ? 38.911 34.248 -26.814 1.00 82.19 102 GLU A C 1
ATOM 746 O O . GLU A 1 102 ? 39.883 33.627 -26.380 1.00 82.19 102 GLU A O 1
ATOM 751 N N . LEU A 1 103 ? 37.667 33.960 -26.408 1.00 83.44 103 LEU A N 1
ATOM 752 C CA . LEU A 1 103 ? 37.365 32.889 -25.460 1.00 83.44 103 LEU A CA 1
ATOM 753 C C . LEU A 1 103 ? 37.538 31.498 -26.104 1.00 83.44 103 LEU A C 1
ATOM 755 O O . LEU A 1 103 ? 37.092 31.288 -27.237 1.00 83.44 103 LEU A O 1
ATOM 759 N N . PRO A 1 104 ? 38.133 30.523 -25.387 1.00 79.50 104 PRO A N 1
ATOM 760 C CA . PRO A 1 104 ? 38.227 29.148 -25.867 1.00 79.50 104 PRO A CA 1
ATOM 761 C C . PRO A 1 104 ? 36.830 28.510 -25.992 1.00 79.50 104 PRO A C 1
ATOM 763 O O . PRO A 1 104 ? 35.901 28.963 -25.314 1.00 79.50 104 PRO A O 1
ATOM 766 N N . PRO A 1 105 ? 36.672 27.451 -26.814 1.00 77.69 105 PRO A N 1
ATOM 767 C CA . PRO A 1 105 ? 35.448 26.655 -26.882 1.00 77.69 105 PRO A CA 1
ATOM 768 C C . PRO A 1 105 ? 34.929 26.253 -25.496 1.00 77.69 105 PRO A C 1
ATOM 770 O O . PRO A 1 105 ? 35.705 25.999 -24.577 1.00 77.69 105 PRO A O 1
ATOM 773 N N . TYR A 1 106 ? 33.607 26.191 -25.341 1.00 79.81 106 TYR A N 1
ATOM 774 C CA . TYR A 1 106 ? 33.007 25.644 -24.130 1.00 79.81 106 TYR A CA 1
ATOM 775 C C . TYR A 1 106 ? 33.026 24.116 -24.208 1.00 79.81 106 TYR A C 1
ATOM 777 O O . TYR A 1 106 ? 32.282 23.562 -25.010 1.00 79.81 106 TYR A O 1
ATOM 785 N N . ASP A 1 107 ? 33.824 23.454 -23.363 1.00 70.19 107 ASP A N 1
ATOM 786 C CA . ASP A 1 107 ? 34.045 21.990 -23.351 1.00 70.19 107 ASP A CA 1
ATOM 787 C C . ASP A 1 107 ? 32.785 21.128 -23.070 1.00 70.19 107 ASP A C 1
ATOM 789 O O . ASP A 1 107 ? 32.859 19.898 -23.055 1.00 70.19 107 ASP A O 1
ATOM 793 N N . GLY A 1 108 ? 31.623 21.746 -22.833 1.00 69.62 108 GLY A N 1
ATOM 794 C CA . GLY A 1 108 ? 30.372 21.067 -22.489 1.00 69.62 108 GLY A CA 1
ATOM 795 C C . GLY A 1 108 ? 30.264 20.663 -21.013 1.00 69.62 108 GLY A C 1
ATOM 796 O O . GLY A 1 108 ? 31.156 20.895 -20.193 1.00 69.62 108 GLY A O 1
ATOM 797 N N . LEU A 1 109 ? 29.145 20.024 -20.664 1.00 68.38 109 LEU A N 1
ATOM 798 C CA . LEU A 1 109 ? 29.012 19.275 -19.415 1.00 68.38 109 LEU A CA 1
ATOM 799 C C . LEU A 1 109 ? 29.376 17.816 -19.686 1.00 68.38 109 LEU A C 1
ATOM 801 O O . LEU A 1 109 ? 28.837 17.206 -20.603 1.00 68.38 109 LEU A O 1
ATOM 805 N N . ASN A 1 110 ? 30.248 17.227 -18.865 1.00 66.06 110 ASN A N 1
ATOM 806 C CA . ASN A 1 110 ? 30.522 15.796 -18.986 1.00 66.06 110 ASN A CA 1
ATOM 807 C C . ASN A 1 110 ? 29.282 14.956 -18.618 1.00 66.06 110 ASN A C 1
ATOM 809 O O . ASN A 1 110 ? 28.449 15.374 -17.804 1.00 66.06 110 ASN A O 1
ATOM 813 N N . ASP A 1 111 ? 29.182 13.751 -19.191 1.00 62.75 111 ASP A N 1
ATOM 814 C CA . ASP A 1 111 ? 28.033 12.847 -19.022 1.00 62.75 111 ASP A CA 1
ATOM 815 C C . ASP A 1 111 ? 27.645 12.648 -17.548 1.00 62.75 111 ASP A C 1
ATOM 817 O O . ASP A 1 111 ? 26.465 12.632 -17.201 1.00 62.75 111 ASP A O 1
ATOM 821 N N . GLY A 1 112 ? 28.640 12.553 -16.658 1.00 59.25 112 GLY A N 1
ATOM 822 C CA . GLY A 1 112 ? 28.432 12.414 -15.217 1.00 59.25 112 GLY A CA 1
ATOM 823 C C . GLY A 1 112 ? 27.679 13.598 -14.604 1.00 59.25 112 GLY A C 1
ATOM 824 O O . GLY A 1 112 ? 26.718 13.394 -13.862 1.00 59.25 112 GLY A O 1
ATOM 825 N N . SER A 1 113 ? 28.061 14.833 -14.938 1.00 60.81 113 SER A N 1
ATOM 826 C CA . SER A 1 113 ? 27.356 16.043 -14.496 1.00 60.81 113 SER A CA 1
ATOM 827 C C . SER A 1 113 ? 25.942 16.140 -15.078 1.00 60.81 113 SER A C 1
ATOM 829 O O . SER A 1 113 ? 25.013 16.510 -14.354 1.00 60.81 113 SER A O 1
ATOM 831 N N . LEU A 1 114 ? 25.757 15.757 -16.346 1.00 61.91 114 LEU A N 1
ATOM 832 C CA . LEU A 1 114 ? 24.444 15.749 -16.998 1.00 61.91 114 LEU A CA 1
ATOM 833 C C . LEU A 1 114 ? 23.487 14.749 -16.320 1.00 61.91 114 LEU A C 1
ATOM 835 O O . LEU A 1 114 ? 22.349 15.094 -15.987 1.00 61.91 114 LEU A O 1
ATOM 839 N N . ILE A 1 115 ? 23.977 13.537 -16.036 1.00 66.00 115 ILE A N 1
ATOM 840 C CA . ILE A 1 115 ? 23.244 12.487 -15.314 1.00 66.00 115 ILE A CA 1
ATOM 841 C C . ILE A 1 115 ? 22.909 12.939 -13.887 1.00 66.00 115 ILE A C 1
ATOM 843 O O . ILE A 1 115 ? 21.769 12.772 -13.457 1.00 66.00 115 ILE A O 1
ATOM 847 N N . ILE A 1 116 ? 23.845 13.559 -13.157 1.00 69.31 116 ILE A N 1
ATOM 848 C CA . ILE A 1 116 ? 23.590 14.073 -11.797 1.00 69.31 116 ILE A CA 1
ATOM 849 C C . ILE A 1 116 ? 22.462 15.117 -11.799 1.00 69.31 116 ILE A C 1
ATOM 851 O O . ILE A 1 116 ? 21.579 15.053 -10.942 1.00 69.31 116 ILE A O 1
ATOM 855 N N . GLY A 1 117 ? 22.435 16.033 -12.774 1.00 67.38 117 GLY A N 1
ATOM 856 C CA . GLY A 1 117 ? 21.356 17.019 -12.911 1.00 67.38 117 GLY A CA 1
ATOM 857 C C . GLY A 1 117 ? 19.984 16.379 -13.160 1.00 67.38 117 GLY A C 1
ATOM 858 O O . GLY A 1 117 ? 18.999 16.741 -12.512 1.00 67.38 117 GLY A O 1
ATOM 859 N N . GLN A 1 118 ? 19.922 15.379 -14.045 1.00 72.19 118 GLN A N 1
ATOM 860 C CA . GLN A 1 118 ? 18.691 14.631 -14.334 1.00 72.19 118 GLN A CA 1
ATOM 861 C C . GLN A 1 118 ? 18.216 13.801 -13.128 1.00 72.19 118 GLN A C 1
ATOM 863 O O . GLN A 1 118 ? 17.028 13.818 -12.796 1.00 72.19 118 GLN A O 1
ATOM 868 N N . VAL A 1 119 ? 19.135 13.123 -12.433 1.00 73.81 119 VAL A N 1
ATOM 869 C CA . VAL A 1 119 ? 18.848 12.342 -11.217 1.00 73.81 119 VAL A CA 1
ATOM 870 C C . VAL A 1 119 ? 18.353 13.242 -10.084 1.00 73.81 119 VAL A C 1
ATOM 872 O O . VAL A 1 119 ? 17.403 12.873 -9.395 1.00 73.81 119 VAL A O 1
ATOM 875 N N . LEU A 1 120 ? 18.929 14.436 -9.910 1.00 78.25 120 LEU A N 1
ATOM 876 C CA . LEU A 1 120 ? 18.475 15.399 -8.905 1.00 78.25 120 LEU A CA 1
ATOM 877 C C . LEU A 1 120 ? 17.049 15.891 -9.198 1.00 78.25 120 LEU A C 1
ATOM 879 O O . LEU A 1 120 ? 16.207 15.877 -8.301 1.00 78.25 120 LEU A O 1
ATOM 883 N N . ALA A 1 121 ? 16.746 16.247 -10.451 1.00 73.19 121 ALA A N 1
ATOM 884 C CA . ALA A 1 121 ? 15.397 16.653 -10.851 1.00 73.19 121 ALA A CA 1
ATOM 885 C C . ALA A 1 121 ? 14.362 15.526 -10.647 1.00 73.19 121 ALA A C 1
ATOM 887 O O . ALA A 1 121 ? 13.274 15.767 -10.116 1.00 73.19 121 ALA A O 1
ATOM 888 N N . ALA A 1 122 ? 14.717 14.285 -11.001 1.00 77.31 122 ALA A N 1
ATOM 889 C CA . ALA A 1 122 ? 13.880 13.110 -10.761 1.00 77.31 122 ALA A CA 1
ATOM 890 C C . ALA A 1 122 ? 13.666 12.839 -9.258 1.00 77.31 122 ALA A C 1
ATOM 892 O O . ALA A 1 122 ? 12.552 12.512 -8.844 1.00 77.31 122 ALA A O 1
ATOM 893 N N . LEU A 1 123 ? 14.698 13.028 -8.429 1.00 87.38 123 LEU A N 1
ATOM 894 C CA . LEU A 1 123 ? 14.614 12.886 -6.974 1.00 87.38 123 LEU A CA 1
ATOM 895 C C . LEU A 1 123 ? 13.675 13.930 -6.352 1.00 87.38 123 LEU A C 1
ATOM 897 O O . LEU A 1 123 ? 12.828 13.565 -5.538 1.00 87.38 123 LEU A O 1
ATOM 901 N N . THR A 1 124 ? 13.766 15.200 -6.758 1.00 89.19 124 THR A N 1
ATOM 902 C CA . THR A 1 124 ? 12.849 16.256 -6.290 1.00 89.19 124 THR A CA 1
ATOM 903 C C . THR A 1 124 ? 11.401 15.968 -6.697 1.00 89.19 124 THR A C 1
ATOM 905 O O . THR A 1 124 ? 10.493 16.104 -5.874 1.00 89.19 124 THR A O 1
ATOM 908 N N . ALA A 1 125 ? 11.166 15.494 -7.926 1.00 82.25 125 ALA A N 1
ATOM 909 C CA . ALA A 1 125 ? 9.832 15.089 -8.375 1.00 82.25 125 ALA A CA 1
ATOM 910 C C . ALA A 1 125 ? 9.277 13.897 -7.566 1.00 82.25 125 ALA A C 1
ATOM 912 O O . ALA A 1 125 ? 8.114 13.912 -7.157 1.00 82.25 125 ALA A O 1
ATOM 913 N N . ALA A 1 126 ? 10.111 12.894 -7.272 1.00 88.69 126 ALA A N 1
ATOM 914 C CA . ALA A 1 126 ? 9.732 11.744 -6.449 1.00 88.69 126 ALA A CA 1
ATOM 915 C C . ALA A 1 126 ? 9.439 12.129 -4.985 1.00 88.69 126 ALA A C 1
ATOM 917 O O . ALA A 1 126 ? 8.502 11.600 -4.385 1.00 88.69 126 ALA A O 1
ATOM 918 N N . GLN A 1 127 ? 10.195 13.075 -4.416 1.00 93.19 127 GLN A N 1
ATOM 919 C CA . GLN A 1 127 ? 9.941 13.628 -3.080 1.00 93.19 127 GLN A CA 1
ATOM 920 C C . GLN A 1 127 ? 8.591 14.357 -3.024 1.00 93.19 127 GLN A C 1
ATOM 922 O O . GLN A 1 127 ? 7.778 14.054 -2.153 1.00 93.19 127 GLN A O 1
ATOM 927 N N . ALA A 1 128 ? 8.301 15.229 -3.995 1.00 89.81 128 ALA A N 1
ATOM 928 C CA . ALA A 1 128 ? 7.010 15.914 -4.077 1.00 89.81 128 ALA A CA 1
ATOM 929 C C . ALA A 1 128 ? 5.830 14.928 -4.217 1.00 89.81 128 ALA A C 1
ATOM 931 O O . ALA A 1 128 ? 4.817 15.071 -3.532 1.00 89.81 128 ALA A O 1
ATOM 932 N N . ALA A 1 129 ? 5.973 13.886 -5.046 1.00 90.75 129 ALA A N 1
ATOM 933 C CA . ALA A 1 129 ? 4.952 12.847 -5.204 1.00 90.75 129 ALA A CA 1
ATOM 934 C C . ALA A 1 129 ? 4.715 12.039 -3.911 1.00 90.75 129 ALA A C 1
ATOM 936 O O . ALA A 1 129 ? 3.565 11.769 -3.553 1.00 90.75 129 ALA A O 1
ATOM 937 N N . ARG A 1 130 ? 5.786 11.694 -3.179 1.00 96.12 130 ARG A N 1
ATOM 938 C CA . ARG A 1 130 ? 5.712 11.044 -1.859 1.00 96.12 130 ARG A CA 1
ATOM 939 C C . ARG A 1 130 ? 4.950 11.911 -0.857 1.00 96.12 130 ARG A C 1
ATOM 941 O O . ARG A 1 130 ? 4.090 11.397 -0.146 1.00 96.12 130 ARG A O 1
ATOM 948 N N . ASP A 1 131 ? 5.247 13.204 -0.805 1.00 92.81 131 ASP A N 1
ATOM 949 C CA . ASP A 1 131 ? 4.681 14.093 0.212 1.00 92.81 131 ASP A CA 1
ATOM 950 C C . ASP A 1 131 ? 3.187 14.352 -0.043 1.00 92.81 131 ASP A C 1
ATOM 952 O O . ASP A 1 131 ? 2.391 14.298 0.895 1.00 92.81 131 ASP A O 1
ATOM 956 N N . VAL A 1 132 ? 2.770 14.449 -1.313 1.00 95.06 132 VAL A N 1
ATOM 957 C CA . VAL A 1 132 ? 1.347 14.422 -1.707 1.00 95.06 132 VAL A CA 1
ATOM 958 C C . VAL A 1 132 ? 0.665 13.110 -1.291 1.00 95.06 132 VAL A C 1
ATOM 960 O O . VAL A 1 132 ? -0.454 13.142 -0.774 1.00 95.06 132 VAL A O 1
ATOM 963 N N . ALA A 1 133 ? 1.316 11.956 -1.473 1.00 92.38 133 ALA A N 1
ATOM 964 C CA . ALA A 1 133 ? 0.752 10.663 -1.074 1.00 92.38 133 ALA A CA 1
ATOM 965 C C . ALA A 1 133 ? 0.573 10.544 0.453 1.00 92.38 133 ALA A C 1
ATOM 967 O O . ALA A 1 133 ? -0.458 10.047 0.910 1.00 92.38 133 ALA A O 1
ATOM 968 N N . ILE A 1 134 ? 1.522 11.062 1.244 1.00 94.00 134 ILE A N 1
ATOM 969 C CA . ILE A 1 134 ? 1.415 11.147 2.711 1.00 94.00 134 ILE A CA 1
ATOM 970 C C . ILE A 1 134 ? 0.226 12.035 3.111 1.00 94.00 134 ILE A C 1
ATOM 972 O O . ILE A 1 134 ? -0.586 11.627 3.944 1.00 94.00 134 ILE A O 1
ATOM 976 N N . THR A 1 135 ? 0.066 13.210 2.488 1.00 95.12 135 THR A N 1
ATOM 977 C CA . THR A 1 135 ? -1.089 14.091 2.736 1.00 95.12 135 THR A CA 1
ATOM 978 C C . THR A 1 135 ? -2.414 13.384 2.432 1.00 95.12 135 THR A C 1
ATOM 980 O O . THR A 1 135 ? -3.326 13.409 3.261 1.00 95.12 135 THR A O 1
ATOM 983 N N . LYS A 1 136 ? -2.514 12.679 1.296 1.00 93.12 136 LYS A N 1
ATOM 984 C CA . LYS A 1 136 ? -3.735 11.951 0.911 1.00 93.12 136 LYS A CA 1
ATOM 985 C C . LYS A 1 136 ? -4.048 10.754 1.812 1.00 93.12 136 LYS A C 1
ATOM 987 O O . LYS A 1 136 ? -5.223 10.500 2.072 1.00 93.12 136 LYS A O 1
ATOM 992 N N . ALA A 1 137 ? -3.039 10.073 2.356 1.00 94.69 137 ALA A N 1
ATOM 993 C CA . ALA A 1 137 ? -3.251 9.054 3.386 1.00 94.69 137 ALA A CA 1
ATOM 994 C C . ALA A 1 137 ? -3.846 9.655 4.679 1.00 94.69 137 ALA A C 1
ATOM 996 O O . ALA A 1 137 ? -4.753 9.068 5.272 1.00 94.69 137 ALA A O 1
ATOM 997 N N . GLY A 1 138 ? -3.401 10.855 5.077 1.00 94.88 138 GLY A N 1
ATOM 998 C CA . GLY A 1 138 ? -3.977 11.602 6.202 1.00 94.88 138 GLY A CA 1
ATOM 999 C C . GLY A 1 138 ? -5.440 12.004 5.975 1.00 94.88 138 GLY A C 1
ATOM 1000 O O . GLY A 1 138 ? -6.290 11.748 6.829 1.00 94.88 138 GLY A O 1
ATOM 1001 N N . GLU A 1 139 ? -5.761 12.563 4.804 1.00 93.44 139 GLU A N 1
ATOM 1002 C CA . GLU A 1 139 ? -7.142 12.905 4.414 1.00 93.44 139 GLU A CA 1
ATOM 1003 C C . GLU A 1 139 ? -8.079 11.681 4.427 1.00 93.44 139 GLU A C 1
ATOM 1005 O O . GLU A 1 139 ? -9.222 11.771 4.890 1.00 93.44 139 GLU A O 1
ATOM 1010 N N . ALA A 1 140 ? -7.595 10.521 3.970 1.00 94.25 140 ALA A N 1
ATOM 1011 C CA . ALA A 1 140 ? -8.345 9.267 4.006 1.00 94.25 140 ALA A CA 1
ATOM 1012 C C . ALA A 1 140 ? -8.603 8.780 5.448 1.00 94.25 140 ALA A C 1
ATOM 1014 O O . ALA A 1 140 ? -9.724 8.380 5.765 1.00 94.25 140 ALA A O 1
ATOM 1015 N N . GLY A 1 141 ? -7.613 8.876 6.344 1.00 94.50 141 GLY A N 1
ATOM 1016 C CA . GLY A 1 141 ? -7.769 8.533 7.766 1.00 94.50 141 GLY A CA 1
ATOM 1017 C C . GLY A 1 141 ? -8.762 9.437 8.515 1.00 94.50 141 GLY A C 1
ATOM 1018 O O . GLY A 1 141 ? -9.573 8.957 9.313 1.00 94.50 141 GLY A O 1
ATOM 1019 N N . ILE A 1 142 ? -8.766 10.738 8.205 1.00 93.88 142 ILE A N 1
ATOM 1020 C CA . ILE A 1 142 ? -9.770 11.686 8.719 1.00 93.88 142 ILE A CA 1
ATOM 1021 C C . ILE A 1 142 ? -11.167 11.314 8.197 1.00 93.88 142 ILE A C 1
ATOM 1023 O O . ILE A 1 142 ? -12.131 11.281 8.962 1.00 93.88 142 ILE A O 1
ATOM 1027 N N . SER A 1 143 ? -11.276 10.964 6.912 1.00 95.31 143 SER A N 1
ATOM 1028 C CA . SER A 1 143 ? -12.544 10.557 6.292 1.00 95.31 143 SER A CA 1
ATOM 1029 C C . SER A 1 143 ? -13.112 9.268 6.904 1.00 95.31 143 SER A C 1
ATOM 1031 O O . SER A 1 143 ? -14.315 9.196 7.154 1.00 95.31 143 SER A O 1
ATOM 1033 N N . ALA A 1 144 ? -12.262 8.286 7.222 1.00 95.31 144 ALA A N 1
ATOM 1034 C CA . ALA A 1 144 ? -12.665 7.060 7.916 1.00 95.31 144 ALA A CA 1
ATOM 1035 C C . ALA A 1 144 ? -13.184 7.340 9.340 1.00 95.31 144 ALA A C 1
ATOM 1037 O O . ALA A 1 144 ? -14.245 6.844 9.719 1.00 95.31 144 ALA A O 1
ATOM 1038 N N . THR A 1 145 ? -12.497 8.204 10.098 1.00 96.06 145 THR A N 1
ATOM 1039 C CA . THR A 1 145 ? -12.959 8.661 11.425 1.00 96.06 145 THR A CA 1
ATOM 1040 C C . THR A 1 145 ? -14.330 9.343 11.340 1.00 96.06 145 THR A C 1
ATOM 1042 O O . THR A 1 145 ? -15.224 9.058 12.137 1.00 96.06 145 THR A O 1
ATOM 1045 N N . ASN A 1 146 ? -14.542 10.200 10.336 1.00 95.88 146 ASN A N 1
ATOM 1046 C CA . ASN A 1 146 ? -15.825 10.874 10.125 1.00 95.88 146 ASN A CA 1
ATOM 1047 C C . ASN A 1 146 ? -16.962 9.897 9.765 1.00 95.88 146 ASN A C 1
ATOM 1049 O O . ASN A 1 146 ? -18.102 10.113 10.184 1.00 95.88 146 ASN A O 1
ATOM 1053 N N . ALA A 1 147 ? -16.668 8.811 9.042 1.00 96.06 147 ALA A N 1
ATOM 1054 C CA . ALA A 1 147 ? -17.641 7.758 8.753 1.00 96.06 147 ALA A CA 1
ATOM 1055 C C . ALA A 1 147 ? -18.048 6.992 10.028 1.00 96.06 147 ALA A C 1
ATOM 1057 O O . ALA A 1 147 ? -19.241 6.889 10.313 1.00 96.06 147 ALA A O 1
ATOM 1058 N N . ALA A 1 148 ? -17.083 6.557 10.846 1.00 95.31 148 ALA A N 1
ATOM 1059 C CA . ALA A 1 148 ? -17.349 5.859 12.112 1.00 95.31 148 ALA A CA 1
ATOM 1060 C C . ALA A 1 148 ? -18.127 6.730 13.124 1.00 95.31 148 ALA A C 1
ATOM 1062 O O . ALA A 1 148 ? -19.058 6.263 13.789 1.00 95.31 148 ALA A O 1
ATOM 1063 N N . ASN A 1 149 ? -17.816 8.029 13.190 1.00 96.56 149 ASN A N 1
ATOM 1064 C CA . ASN A 1 149 ? -18.596 8.996 13.970 1.00 96.56 149 ASN A CA 1
ATOM 1065 C C . ASN A 1 149 ? -20.041 9.123 13.448 1.00 96.56 149 ASN A C 1
ATOM 1067 O O . ASN A 1 149 ? -20.975 9.252 14.238 1.00 96.56 149 ASN A O 1
ATOM 1071 N N . SER A 1 150 ? -20.246 9.064 12.128 1.00 96.94 150 SER A N 1
ATOM 1072 C CA . SER A 1 150 ? -21.581 9.138 11.516 1.00 96.94 150 SER A CA 1
ATOM 1073 C C . SER A 1 150 ? -22.423 7.890 11.802 1.00 96.94 150 SER A C 1
ATOM 1075 O O . SER A 1 150 ? -23.606 8.017 12.113 1.00 96.94 150 SER A O 1
ATOM 1077 N N . GLU A 1 151 ? -21.817 6.700 11.776 1.00 95.44 151 GLU A N 1
ATOM 1078 C CA . GLU A 1 151 ? -22.456 5.439 12.180 1.00 95.44 151 GLU A CA 1
ATOM 1079 C C . GLU A 1 151 ? -22.860 5.463 13.665 1.00 95.44 151 GLU A C 1
ATOM 1081 O O . GLU A 1 151 ? -24.008 5.173 14.009 1.00 95.44 151 GLU A O 1
ATOM 1086 N N . THR A 1 152 ? -21.957 5.925 14.536 1.00 96.19 152 THR A N 1
ATOM 1087 C CA . THR A 1 152 ? -22.220 6.098 15.976 1.00 96.19 152 THR A CA 1
ATOM 1088 C C . THR A 1 152 ? -23.386 7.062 16.229 1.00 96.19 152 THR A C 1
ATOM 1090 O O . THR A 1 152 ? -24.285 6.770 17.022 1.00 96.19 152 THR A O 1
ATOM 1093 N N . ASN A 1 153 ? -23.423 8.192 15.514 1.00 95.81 153 ASN A N 1
ATOM 1094 C CA . ASN A 1 153 ? -24.517 9.161 15.600 1.00 95.81 153 ASN A CA 1
ATOM 1095 C C . ASN A 1 153 ? -25.854 8.574 15.115 1.00 95.81 153 ASN A C 1
ATOM 1097 O O . ASN A 1 153 ? -26.883 8.805 15.750 1.00 95.81 153 ASN A O 1
ATOM 1101 N N . ALA A 1 154 ? -25.854 7.782 14.037 1.00 96.94 154 ALA A N 1
ATOM 1102 C CA . ALA A 1 154 ? -27.058 7.117 13.538 1.00 96.94 154 ALA A CA 1
ATOM 1103 C C . ALA A 1 154 ? -27.618 6.101 14.552 1.00 96.94 154 ALA A C 1
ATOM 1105 O O . ALA A 1 154 ? -28.823 6.102 14.822 1.00 96.94 154 ALA A O 1
ATOM 1106 N N . ALA A 1 155 ? -26.752 5.301 15.185 1.00 95.50 155 ALA A N 1
ATOM 1107 C CA . ALA A 1 155 ? -27.146 4.381 16.253 1.00 95.50 155 ALA A CA 1
ATOM 1108 C C . ALA A 1 155 ? -27.754 5.124 17.463 1.00 95.50 155 ALA A C 1
ATOM 1110 O O . ALA A 1 155 ? -28.794 4.715 17.989 1.00 95.50 155 ALA A O 1
ATOM 1111 N N . ALA A 1 156 ? -27.174 6.264 17.859 1.00 96.69 156 ALA A N 1
ATOM 1112 C CA . ALA A 1 156 ? -27.732 7.118 18.909 1.00 96.69 156 ALA A CA 1
ATOM 1113 C C . ALA A 1 156 ? -29.111 7.699 18.524 1.00 96.69 156 ALA A C 1
ATOM 1115 O O . ALA A 1 156 ? -30.029 7.711 19.348 1.00 96.69 156 ALA A O 1
ATOM 1116 N N . SER A 1 157 ? -29.306 8.122 17.268 1.00 96.94 157 SER A N 1
ATOM 1117 C CA . SER A 1 157 ? -30.623 8.551 16.768 1.00 96.94 157 SER A CA 1
ATOM 1118 C C . SER A 1 157 ? -31.672 7.433 16.828 1.00 96.94 157 SER A C 1
ATOM 1120 O O . SER A 1 157 ? -32.809 7.699 17.221 1.00 96.94 157 SER A O 1
ATOM 1122 N N . MET A 1 158 ? -31.305 6.185 16.510 1.00 96.88 158 MET A N 1
ATOM 1123 C CA . MET A 1 158 ? -32.210 5.030 16.625 1.00 96.88 158 MET A CA 1
ATOM 1124 C C . MET A 1 158 ? -32.621 4.755 18.081 1.00 96.88 158 MET A C 1
ATOM 1126 O O . MET A 1 158 ? -33.806 4.560 18.357 1.00 96.88 158 MET A O 1
ATOM 1130 N N . ALA A 1 159 ? -31.677 4.802 19.027 1.00 95.75 159 ALA A N 1
ATOM 1131 C CA . ALA A 1 159 ? -31.971 4.627 20.453 1.00 95.75 159 ALA A CA 1
ATOM 1132 C C . ALA A 1 159 ? -32.902 5.732 21.000 1.00 95.75 159 ALA A C 1
ATOM 1134 O O . ALA A 1 159 ? -33.858 5.452 21.732 1.00 95.75 159 ALA A O 1
ATOM 1135 N N . ASN A 1 160 ? -32.682 6.984 20.584 1.00 96.12 160 ASN A N 1
ATOM 1136 C CA . ASN A 1 160 ? -33.542 8.116 20.937 1.00 96.12 160 ASN A CA 1
ATOM 1137 C C . ASN A 1 160 ? -34.962 7.971 20.353 1.00 96.12 160 ASN A C 1
ATOM 1139 O O . ASN A 1 160 ? -35.939 8.303 21.031 1.00 96.12 160 ASN A O 1
ATOM 1143 N N . ALA A 1 161 ? -35.105 7.424 19.140 1.00 96.94 161 ALA A N 1
ATOM 1144 C CA . ALA A 1 161 ? -36.410 7.138 18.543 1.00 96.94 161 ALA A CA 1
ATOM 1145 C C . ALA A 1 161 ? -37.182 6.060 19.331 1.00 96.94 161 ALA A C 1
ATOM 1147 O O . ALA A 1 161 ? -38.325 6.301 19.723 1.00 96.94 161 ALA A O 1
ATOM 1148 N N . ALA A 1 162 ? -36.550 4.928 19.664 1.00 96.00 162 ALA A N 1
ATOM 1149 C CA . ALA A 1 162 ? -37.178 3.857 20.454 1.00 96.00 162 ALA A CA 1
ATOM 1150 C C . ALA A 1 162 ? -37.564 4.311 21.881 1.00 96.00 162 ALA A C 1
ATOM 1152 O O . ALA A 1 162 ? -38.626 3.961 22.408 1.00 96.00 162 ALA A O 1
ATOM 1153 N N . THR A 1 163 ? -36.736 5.163 22.493 1.00 97.44 163 THR A N 1
ATOM 1154 C CA . THR A 1 163 ? -37.037 5.814 23.781 1.00 97.44 163 THR A CA 1
ATOM 1155 C C . THR A 1 163 ? -38.252 6.744 23.667 1.00 97.44 163 THR A C 1
ATOM 1157 O O . THR A 1 163 ? -39.103 6.778 24.561 1.00 97.44 163 THR A O 1
ATOM 1160 N N . SER A 1 164 ? -38.382 7.461 22.546 1.00 96.44 164 SER A N 1
ATOM 1161 C CA . SER A 1 164 ? -39.516 8.355 22.269 1.00 96.44 164 SER A CA 1
ATOM 1162 C C . SER A 1 164 ? -40.818 7.581 22.042 1.00 96.44 164 SER A C 1
ATOM 1164 O O . SER A 1 164 ? -41.849 7.956 22.599 1.00 96.44 164 SER A O 1
ATOM 1166 N N . GLU A 1 165 ? -40.775 6.466 21.307 1.00 97.06 165 GLU A N 1
ATOM 1167 C CA . GLU A 1 165 ? -41.918 5.556 21.124 1.00 97.06 165 GLU A CA 1
ATOM 1168 C C . GLU A 1 165 ? -42.396 4.980 22.467 1.00 97.06 165 GLU A C 1
ATOM 1170 O O . GLU A 1 165 ? -43.582 5.061 22.799 1.00 97.06 165 GLU A O 1
ATOM 1175 N N . THR A 1 166 ? -41.462 4.495 23.290 1.00 96.62 166 THR A N 1
ATOM 1176 C CA . THR A 1 166 ? -41.747 3.991 24.644 1.00 96.62 166 THR A CA 1
ATOM 1177 C C . THR A 1 166 ? -42.386 5.076 25.520 1.00 96.62 166 THR A C 1
ATOM 1179 O O . THR A 1 166 ? -43.374 4.824 26.215 1.00 96.62 166 THR A O 1
ATOM 1182 N N . SER A 1 167 ? -41.881 6.311 25.442 1.00 96.00 167 SER A N 1
ATOM 1183 C CA . SER A 1 167 ? -42.409 7.465 26.184 1.00 96.00 167 SER A CA 1
ATOM 1184 C C . SER A 1 167 ? -43.814 7.872 25.720 1.00 96.00 167 SER A C 1
ATOM 1186 O O . SER A 1 167 ? -44.672 8.201 26.548 1.00 96.00 167 SER A O 1
ATOM 1188 N N . ALA A 1 168 ? -44.091 7.806 24.414 1.00 96.62 168 ALA A N 1
ATOM 1189 C CA . ALA A 1 168 ? -45.420 8.050 23.854 1.00 96.62 168 ALA A CA 1
ATOM 1190 C C . ALA A 1 168 ? -46.423 6.967 24.292 1.00 96.62 168 ALA A C 1
ATOM 1192 O O . ALA A 1 168 ? -47.526 7.293 24.742 1.00 96.62 168 ALA A O 1
ATOM 1193 N N . LEU A 1 169 ? -46.023 5.691 24.254 1.00 96.44 169 LEU A N 1
ATOM 1194 C CA . LEU A 1 169 ? -46.820 4.559 24.733 1.00 96.44 169 LEU A CA 1
ATOM 1195 C C . LEU A 1 169 ? -47.153 4.683 26.230 1.00 96.44 169 LEU A C 1
ATOM 1197 O O . LEU A 1 169 ? -48.320 4.574 26.614 1.00 96.44 169 LEU A O 1
ATOM 1201 N N . ALA A 1 170 ? -46.158 4.978 27.070 1.00 94.81 170 ALA A N 1
ATOM 1202 C CA . ALA A 1 170 ? -46.349 5.188 28.506 1.00 94.81 170 ALA A CA 1
ATOM 1203 C C . ALA A 1 170 ? -47.267 6.387 28.810 1.00 94.81 170 ALA A C 1
ATOM 1205 O O . ALA A 1 170 ? -48.065 6.347 29.747 1.00 94.81 170 ALA A O 1
ATOM 1206 N N . SER A 1 171 ? -47.197 7.451 28.008 1.00 94.75 171 SER A N 1
ATOM 1207 C CA . SER A 1 171 ? -48.059 8.633 28.158 1.00 94.75 171 SER A CA 1
ATOM 1208 C C . SER A 1 171 ? -49.502 8.354 27.725 1.00 94.75 171 SER A C 1
ATOM 1210 O O . SER A 1 171 ? -50.435 8.716 28.443 1.00 94.75 171 SER A O 1
ATOM 1212 N N . ARG A 1 172 ? -49.705 7.621 26.620 1.00 95.69 172 ARG A N 1
ATOM 1213 C CA . ARG A 1 172 ? -51.029 7.148 26.183 1.00 95.69 172 ARG A CA 1
ATOM 1214 C C . ARG A 1 172 ? -51.683 6.255 27.240 1.00 95.69 172 ARG A C 1
ATOM 1216 O O . ARG A 1 172 ? -52.846 6.456 27.578 1.00 95.69 172 ARG A O 1
ATOM 1223 N N . ASN A 1 173 ? -50.935 5.292 27.779 1.00 93.25 173 ASN A N 1
ATOM 1224 C CA . ASN A 1 173 ? -51.454 4.350 28.770 1.00 93.25 173 ASN A CA 1
ATOM 1225 C C . ASN A 1 173 ? -51.813 5.062 30.093 1.00 93.25 173 ASN A C 1
ATOM 1227 O O . ASN A 1 173 ? -52.872 4.788 30.657 1.00 93.25 173 ASN A O 1
ATOM 1231 N N . ARG A 1 174 ? -51.006 6.038 30.548 1.00 91.62 174 ARG A N 1
ATOM 1232 C CA . ARG A 1 174 ? -51.354 6.897 31.699 1.00 91.62 174 ARG A CA 1
ATOM 1233 C C . ARG A 1 174 ? -52.613 7.727 31.447 1.00 91.62 174 ARG A C 1
ATOM 1235 O O . ARG A 1 174 ? -53.490 7.753 32.303 1.00 91.62 174 ARG A O 1
ATOM 1242 N N . ALA A 1 175 ? -52.760 8.338 30.269 1.00 91.69 175 ALA A N 1
ATOM 1243 C CA . ALA A 1 175 ? -53.971 9.084 29.912 1.00 91.69 175 ALA A CA 1
ATOM 1244 C C . ALA A 1 175 ? -55.237 8.199 29.925 1.00 91.69 175 ALA A C 1
ATOM 1246 O O . ALA A 1 175 ? -56.300 8.645 30.356 1.00 91.69 175 ALA A O 1
ATOM 1247 N N . GLN A 1 176 ? -55.126 6.927 29.521 1.00 92.75 176 GLN A N 1
ATOM 1248 C CA . GLN A 1 176 ? -56.220 5.959 29.657 1.00 92.75 176 GLN A CA 1
ATOM 1249 C C . GLN A 1 176 ? -56.514 5.631 31.131 1.00 92.75 176 GLN A C 1
ATOM 1251 O O . GLN A 1 176 ? -57.676 5.675 31.538 1.00 92.75 176 GLN A O 1
ATOM 1256 N N . ALA A 1 177 ? -55.491 5.364 31.949 1.00 91.31 177 ALA A N 1
ATOM 1257 C CA . ALA A 1 177 ? -55.654 5.086 33.380 1.00 91.31 177 ALA A CA 1
ATOM 1258 C C . ALA A 1 177 ? -56.344 6.246 34.128 1.00 91.31 177 ALA A C 1
ATOM 1260 O O . ALA A 1 177 ? -57.316 6.019 34.854 1.00 91.31 177 ALA A O 1
ATOM 1261 N N . TRP A 1 178 ? -55.933 7.491 33.861 1.00 92.19 178 TRP A N 1
ATOM 1262 C CA . TRP A 1 178 ? -56.561 8.713 34.382 1.00 92.19 178 TRP A CA 1
ATOM 1263 C C . TRP A 1 178 ? -58.062 8.834 34.066 1.00 92.19 178 TRP A C 1
ATOM 1265 O O . TRP A 1 178 ? -58.807 9.416 34.857 1.00 92.19 178 TRP A O 1
ATOM 1275 N N . ALA A 1 179 ? -58.522 8.255 32.952 1.00 88.56 179 ALA A N 1
ATOM 1276 C CA . ALA A 1 179 ? -59.922 8.287 32.537 1.00 88.56 179 ALA A CA 1
ATOM 1277 C C . ALA A 1 179 ? -60.783 7.140 33.109 1.00 88.56 179 ALA A C 1
ATOM 1279 O O . ALA A 1 179 ? -61.982 7.340 33.321 1.00 88.56 179 ALA A O 1
ATOM 1280 N N . ILE A 1 180 ? -60.225 5.938 33.335 1.00 88.56 180 ILE A N 1
ATOM 1281 C CA . ILE A 1 180 ? -61.041 4.736 33.634 1.00 88.56 180 ILE A CA 1
ATOM 1282 C C . ILE A 1 180 ? -60.671 3.935 34.890 1.00 88.56 180 ILE A C 1
ATOM 1284 O O . ILE A 1 180 ? -61.499 3.125 35.315 1.00 88.56 180 ILE A O 1
ATOM 1288 N N . GLN A 1 181 ? -59.478 4.110 35.467 1.00 87.75 181 GLN A N 1
ATOM 1289 C CA . GLN A 1 181 ? -58.973 3.250 36.547 1.00 87.75 181 GLN A CA 1
ATOM 1290 C C . GLN A 1 181 ? -59.780 3.411 37.845 1.00 87.75 181 GLN A C 1
ATOM 1292 O O . GLN A 1 181 ? -60.228 4.508 38.166 1.00 87.75 181 GLN A O 1
ATOM 1297 N N . LEU A 1 182 ? -59.955 2.334 38.614 1.00 87.31 182 LEU A N 1
ATOM 1298 C CA . LEU A 1 182 ? -60.664 2.335 39.899 1.00 87.31 182 LEU A CA 1
ATOM 1299 C C . LEU A 1 182 ? -59.873 1.539 40.945 1.00 87.31 182 LEU A C 1
ATOM 1301 O O . LEU A 1 182 ? -59.230 0.550 40.612 1.00 87.31 182 LEU A O 1
ATOM 1305 N N . GLY A 1 183 ? -59.941 1.961 42.210 1.00 78.69 183 GLY A N 1
ATOM 1306 C CA . GLY A 1 183 ? -59.401 1.223 43.361 1.00 78.69 183 GLY A CA 1
ATOM 1307 C C . GLY A 1 183 ? -57.890 1.341 43.603 1.00 78.69 183 GLY A C 1
ATOM 1308 O O . GLY A 1 183 ? -57.434 0.938 44.665 1.00 78.69 183 GLY A O 1
ATOM 1309 N N . MET A 1 184 ? -57.123 1.916 42.673 1.00 84.56 184 MET A N 1
ATOM 1310 C CA . MET A 1 184 ? -55.676 2.146 42.805 1.00 84.56 184 MET A CA 1
ATOM 1311 C C . MET A 1 184 ? -55.290 3.525 42.240 1.00 84.56 184 MET A C 1
ATOM 1313 O O . MET A 1 184 ? -55.929 3.963 41.272 1.00 84.56 184 MET A O 1
ATOM 1317 N N . PRO A 1 185 ? -54.261 4.199 42.790 1.00 86.38 185 PRO A N 1
ATOM 1318 C CA . PRO A 1 185 ? -53.764 5.470 42.266 1.00 86.38 185 PRO A CA 1
ATOM 1319 C C . PRO A 1 185 ? -53.092 5.306 40.892 1.00 86.38 185 PRO A C 1
ATOM 1321 O O . PRO A 1 185 ? -52.645 4.215 40.534 1.00 86.38 185 PRO A O 1
ATOM 1324 N N . VAL A 1 186 ? -53.046 6.387 40.113 1.00 87.69 186 VAL A N 1
ATOM 1325 C CA . VAL A 1 186 ? -52.563 6.408 38.720 1.00 87.69 186 VAL A CA 1
ATOM 1326 C C . VAL A 1 186 ? -51.110 6.879 38.634 1.00 87.69 186 VAL A C 1
ATOM 1328 O O . VAL A 1 186 ? -50.286 6.221 38.005 1.00 87.69 186 VAL A O 1
ATOM 1331 N N . GLU A 1 187 ? -50.787 8.003 39.272 1.00 85.00 187 GLU A N 1
ATOM 1332 C CA . GLU A 1 187 ? -49.449 8.605 39.295 1.00 85.00 187 GLU A CA 1
ATOM 1333 C C . GLU A 1 187 ? -49.317 9.458 40.570 1.00 85.00 187 GLU A C 1
ATOM 1335 O O . GLU A 1 187 ? -50.318 9.956 41.078 1.00 85.00 187 GLU A O 1
ATOM 1340 N N . GLY A 1 188 ? -48.124 9.559 41.168 1.00 83.00 188 GLY A N 1
ATOM 1341 C CA . GLY A 1 188 ? -47.880 10.374 42.378 1.00 83.00 188 GLY A CA 1
ATOM 1342 C C . GLY A 1 188 ? -48.628 9.976 43.669 1.00 83.00 188 GLY A C 1
ATOM 1343 O O . GLY A 1 188 ? -48.397 10.585 44.707 1.00 83.00 188 GLY A O 1
ATOM 1344 N N . GLY A 1 189 ? -49.500 8.961 43.629 1.00 83.88 189 GLY A N 1
ATOM 1345 C CA . GLY A 1 189 ? -50.450 8.633 44.703 1.00 83.88 189 GLY A CA 1
ATOM 1346 C C . GLY A 1 189 ? -51.857 9.215 44.495 1.00 83.88 189 GLY A C 1
ATOM 1347 O O . GLY A 1 189 ? -52.754 8.935 45.289 1.00 83.88 189 GLY A O 1
ATOM 1348 N N . GLU A 1 190 ? -52.073 9.974 43.420 1.00 88.31 190 GLU A N 1
ATOM 1349 C CA . GLU A 1 190 ? -53.371 10.538 43.042 1.00 88.31 190 GLU A CA 1
ATOM 1350 C C . GLU A 1 190 ? -54.256 9.494 42.339 1.00 88.31 190 GLU A C 1
ATOM 1352 O O . GLU A 1 190 ? -53.761 8.585 41.669 1.00 88.31 190 GLU A O 1
ATOM 1357 N N . TYR A 1 191 ? -55.579 9.609 42.477 1.00 90.75 191 TYR A N 1
ATOM 1358 C CA . TYR A 1 191 ? -56.545 8.664 41.907 1.00 90.75 191 TYR A CA 1
ATOM 1359 C C . TYR A 1 191 ? -57.288 9.261 40.705 1.00 90.75 191 TYR A C 1
ATOM 1361 O O . TYR A 1 191 ? -57.423 10.473 40.565 1.00 90.75 191 TYR A O 1
ATOM 1369 N N . SER A 1 192 ? -57.817 8.392 39.837 1.00 92.69 192 SER A N 1
ATOM 1370 C CA . SER A 1 192 ? -58.533 8.811 38.627 1.00 92.69 192 SER A CA 1
ATOM 1371 C C . SER A 1 192 ? -59.780 9.658 38.934 1.00 92.69 192 SER A C 1
ATOM 1373 O O . SER A 1 192 ? -60.441 9.490 39.966 1.00 92.69 192 SER A O 1
ATOM 1375 N N . ALA A 1 193 ? -60.192 10.489 37.972 1.00 86.50 193 ALA A N 1
ATOM 1376 C CA . ALA A 1 193 ? -61.443 11.247 38.069 1.00 86.50 193 ALA A CA 1
ATOM 1377 C C . ALA A 1 193 ? -62.670 10.331 38.283 1.00 86.50 193 ALA A C 1
ATOM 1379 O O . ALA A 1 193 ? -63.600 10.674 39.016 1.00 86.50 193 ALA A O 1
ATOM 1380 N N . LYS A 1 194 ? -62.648 9.125 37.697 1.00 88.75 194 LYS A N 1
ATOM 1381 C CA . LYS A 1 194 ? -63.720 8.128 37.824 1.00 88.75 194 LYS A CA 1
ATOM 1382 C C . LYS A 1 194 ? -63.781 7.504 39.224 1.00 88.75 194 LYS A C 1
ATOM 1384 O O . LYS A 1 194 ? -64.871 7.191 39.700 1.00 88.75 194 LYS A O 1
ATOM 1389 N N . TYR A 1 195 ? -62.641 7.351 39.901 1.00 90.56 195 TYR A N 1
ATOM 1390 C CA . TYR A 1 195 ? -62.588 6.871 41.284 1.00 90.56 195 TYR A CA 1
ATOM 1391 C C . TYR A 1 195 ? -63.189 7.887 42.257 1.00 90.56 195 TYR A C 1
ATOM 1393 O O . TYR A 1 195 ? -64.034 7.523 43.077 1.00 90.56 195 TYR A O 1
ATOM 1401 N N . HIS A 1 196 ? -62.817 9.163 42.124 1.00 86.50 196 HIS A N 1
ATOM 1402 C CA . HIS A 1 196 ? -63.385 10.231 42.949 1.00 86.50 196 HIS A CA 1
ATOM 1403 C C . HIS A 1 196 ? -64.905 10.363 42.756 1.00 86.50 196 HIS A C 1
ATOM 1405 O O . HIS A 1 196 ? -65.628 10.515 43.741 1.00 86.50 196 HIS A O 1
ATOM 1411 N N . ALA A 1 197 ? -65.405 10.201 41.524 1.00 86.19 197 ALA A N 1
ATOM 1412 C CA . ALA A 1 197 ? -66.841 10.165 41.246 1.00 86.19 197 ALA A CA 1
ATOM 1413 C C . ALA A 1 197 ? -67.571 9.000 41.952 1.00 86.19 197 ALA A C 1
ATOM 1415 O O . ALA A 1 197 ? -68.654 9.210 42.496 1.00 86.19 197 ALA A O 1
ATOM 1416 N N . LEU A 1 198 ? -66.983 7.794 42.002 1.00 86.62 198 LEU A N 1
ATOM 1417 C CA . LEU A 1 198 ? -67.571 6.673 42.752 1.00 86.62 198 LEU A CA 1
ATOM 1418 C C . LEU A 1 198 ? -67.549 6.908 44.268 1.00 86.62 198 LEU A C 1
ATOM 1420 O O . LEU A 1 198 ? -68.566 6.694 44.924 1.00 86.62 198 LEU A O 1
ATOM 1424 N N . LYS A 1 199 ? -66.430 7.374 44.836 1.00 86.56 199 LYS A N 1
ATOM 1425 C CA . LYS A 1 199 ? -66.337 7.591 46.291 1.00 86.56 199 LYS A CA 1
ATOM 1426 C C . LYS A 1 199 ? -67.265 8.696 46.792 1.00 86.56 199 LYS A C 1
ATOM 1428 O O . LYS A 1 199 ? -67.839 8.543 47.866 1.00 86.56 199 LYS A O 1
ATOM 1433 N N . ALA A 1 200 ? -67.507 9.735 45.992 1.00 80.00 200 ALA A N 1
ATOM 1434 C CA . ALA A 1 200 ? -68.536 10.731 46.290 1.00 80.00 200 ALA A CA 1
ATOM 1435 C C . ALA A 1 200 ? -69.954 10.121 46.371 1.00 80.00 200 ALA A C 1
ATOM 1437 O O . ALA A 1 200 ? -70.744 10.528 47.220 1.00 80.00 200 ALA A O 1
ATOM 1438 N N . ALA A 1 201 ? -70.268 9.126 45.531 1.00 78.50 201 ALA A N 1
ATOM 1439 C CA . ALA A 1 201 ? -71.551 8.423 45.566 1.00 78.50 201 ALA A CA 1
ATOM 1440 C C . ALA A 1 201 ? -71.658 7.428 46.739 1.00 78.50 201 ALA A C 1
ATOM 1442 O O . ALA A 1 201 ? -72.703 7.355 47.381 1.00 78.50 201 ALA A O 1
ATOM 1443 N N . GLU A 1 202 ? -70.585 6.698 47.064 1.00 78.62 202 GLU A N 1
ATOM 1444 C CA . GLU A 1 202 ? -70.556 5.781 48.216 1.00 78.62 202 GLU A CA 1
ATOM 1445 C C . GLU A 1 202 ? -70.759 6.522 49.551 1.00 78.62 202 GLU A C 1
ATOM 1447 O O . GLU A 1 202 ? -71.582 6.107 50.369 1.00 78.62 202 GLU A O 1
ATOM 1452 N N . SER A 1 203 ? -70.071 7.651 49.764 1.00 71.06 203 SER A N 1
ATOM 1453 C CA . SER A 1 203 ? -70.211 8.450 50.995 1.00 71.06 203 SER A CA 1
ATOM 1454 C C . SER A 1 203 ? -71.597 9.081 51.173 1.00 71.06 203 SER A C 1
ATOM 1456 O O . SER A 1 203 ? -71.967 9.418 52.296 1.00 71.06 203 SER A O 1
ATOM 1458 N N . ALA A 1 204 ? -72.388 9.214 50.103 1.00 60.16 204 ALA A N 1
ATOM 1459 C CA . ALA A 1 204 ? -73.780 9.652 50.196 1.00 60.16 204 ALA A CA 1
ATOM 1460 C C . ALA A 1 204 ? -74.726 8.550 50.721 1.00 60.16 204 ALA A C 1
ATOM 1462 O O . ALA A 1 204 ? -75.814 8.862 51.200 1.00 60.16 204 ALA A O 1
ATOM 1463 N N . ALA A 1 205 ? -74.323 7.274 50.658 1.00 58.03 205 ALA A N 1
ATOM 1464 C CA . ALA A 1 205 ? -75.131 6.138 51.107 1.00 58.03 205 ALA A CA 1
ATOM 1465 C C . ALA A 1 205 ? -74.861 5.727 52.570 1.00 58.03 205 ALA A C 1
ATOM 1467 O O . ALA A 1 205 ? -75.746 5.188 53.232 1.00 58.03 205 ALA A O 1
ATOM 1468 N N . SER A 1 206 ? -73.664 5.991 53.105 1.00 52.66 206 SER A N 1
ATOM 1469 C CA . SER A 1 206 ? -73.218 5.474 54.413 1.00 52.66 206 SER A CA 1
ATOM 1470 C C . SER A 1 206 ? -73.758 6.216 55.649 1.00 52.66 206 SER A C 1
ATOM 1472 O O . SER A 1 206 ? -73.265 5.997 56.750 1.00 52.66 206 SER A O 1
ATOM 1474 N N . ILE A 1 207 ? -74.744 7.105 55.493 1.00 53.19 207 ILE A N 1
ATOM 1475 C CA . ILE A 1 207 ? -75.329 7.916 56.584 1.00 53.19 207 ILE A CA 1
ATOM 1476 C C . ILE A 1 207 ? -76.557 7.205 57.218 1.00 53.19 207 ILE A C 1
ATOM 1478 O O . ILE A 1 207 ? -77.200 7.736 58.118 1.00 53.19 207 ILE A O 1
ATOM 1482 N N . ALA A 1 208 ? -76.905 5.999 56.752 1.00 45.34 208 ALA A N 1
ATOM 1483 C CA . ALA A 1 208 ? -78.252 5.443 56.902 1.00 45.34 208 ALA A CA 1
ATOM 1484 C C . ALA A 1 208 ? -78.513 4.438 58.053 1.00 45.34 208 ALA A C 1
ATOM 1486 O O . ALA A 1 208 ? -79.690 4.224 58.337 1.00 45.34 208 ALA A O 1
ATOM 1487 N N . ASP A 1 209 ? -77.515 3.801 58.695 1.00 45.62 209 ASP A N 1
ATOM 1488 C CA . ASP A 1 209 ? -77.787 2.678 59.632 1.00 45.62 209 ASP A CA 1
ATOM 1489 C C . ASP A 1 209 ? -76.689 2.396 60.703 1.00 45.62 209 ASP A C 1
ATOM 1491 O O . ASP A 1 209 ? -75.504 2.599 60.437 1.00 45.62 209 ASP A O 1
ATOM 1495 N N . GLY A 1 210 ? -77.084 1.857 61.876 1.00 37.75 210 GLY A N 1
ATOM 1496 C CA . GLY A 1 210 ? -76.218 1.104 62.821 1.00 37.75 210 GLY A CA 1
ATOM 1497 C C . GLY A 1 210 ? -75.858 1.690 64.221 1.00 37.75 210 GLY A C 1
ATOM 1498 O O . GLY A 1 210 ? -75.025 2.592 64.310 1.00 37.75 210 GLY A O 1
ATOM 1499 N N . PRO A 1 211 ? -76.368 1.114 65.344 1.00 46.75 211 PRO A N 1
ATOM 1500 C CA . PRO A 1 211 ? -75.892 1.325 66.736 1.00 46.75 211 PRO A CA 1
ATOM 1501 C C . PRO A 1 211 ? -75.141 0.105 67.372 1.00 46.75 211 PRO A C 1
ATOM 1503 O O . PRO A 1 211 ? -74.964 -0.921 66.723 1.00 46.75 211 PRO A O 1
ATOM 1506 N N . VAL A 1 212 ? -74.676 0.196 68.643 1.00 46.41 212 VAL A N 1
ATOM 1507 C CA . VAL A 1 212 ? -73.628 -0.681 69.268 1.00 46.41 212 VAL A CA 1
ATOM 1508 C C . VAL A 1 212 ? -73.954 -1.178 70.707 1.00 46.41 212 VAL A C 1
ATOM 1510 O O . VAL A 1 212 ? -74.481 -0.392 71.488 1.00 46.41 212 VAL A O 1
ATOM 1513 N N . TYR A 1 213 ? -73.557 -2.416 71.105 1.00 44.16 213 TYR A N 1
ATOM 1514 C CA . TYR A 1 213 ? -73.660 -2.990 72.487 1.00 44.16 213 TYR A CA 1
ATOM 1515 C C . TYR A 1 213 ? -72.527 -4.004 72.889 1.00 44.16 213 TYR A C 1
ATOM 1517 O O . TYR A 1 213 ? -71.679 -4.315 72.057 1.00 44.16 213 TYR A O 1
ATOM 1525 N N . SER A 1 214 ? -72.466 -4.482 74.163 1.00 49.12 214 SER A N 1
ATOM 1526 C CA . SER A 1 214 ? -71.321 -5.211 74.813 1.00 49.12 214 SER A CA 1
ATOM 1527 C C . SER A 1 214 ? -71.714 -6.257 75.924 1.00 49.12 214 SER A C 1
ATOM 1529 O O . SER A 1 214 ? -72.898 -6.362 76.238 1.00 49.12 214 SER A O 1
ATOM 1531 N N . TRP A 1 215 ? -70.769 -7.046 76.510 1.00 44.00 215 TRP A N 1
ATOM 1532 C CA . TRP A 1 215 ? -70.992 -8.340 77.249 1.00 44.00 215 TRP A CA 1
ATOM 1533 C C . TRP A 1 215 ? -69.897 -8.754 78.311 1.00 44.00 215 TRP A C 1
ATOM 1535 O O . TRP A 1 215 ? -68.747 -8.886 77.902 1.00 44.00 215 TRP A O 1
ATOM 1545 N N . ILE A 1 216 ? -70.189 -8.999 79.629 1.00 50.34 216 ILE A N 1
ATOM 1546 C CA . ILE A 1 216 ? -69.188 -9.317 80.733 1.00 50.34 216 ILE A CA 1
ATOM 1547 C C . ILE A 1 216 ? -69.689 -10.133 81.995 1.00 50.34 216 ILE A C 1
ATOM 1549 O O . ILE A 1 216 ? -70.845 -9.987 82.389 1.00 50.34 216 ILE A O 1
ATOM 1553 N N . GLY A 1 217 ? -68.775 -10.875 82.697 1.00 43.50 217 GLY A N 1
ATOM 1554 C CA . GLY A 1 217 ? -68.786 -11.381 84.127 1.00 43.50 217 GLY A CA 1
ATOM 1555 C C . GLY A 1 217 ? -67.588 -12.350 84.457 1.00 43.50 217 GLY A C 1
ATOM 1556 O O . GLY A 1 217 ? -66.938 -12.740 83.494 1.00 43.50 217 GLY A O 1
ATOM 1557 N N . LEU A 1 218 ? -67.180 -12.842 85.666 1.00 45.62 218 LEU A N 1
ATOM 1558 C CA . LEU A 1 218 ? -67.349 -12.559 87.135 1.00 45.62 218 LEU A CA 1
ATOM 1559 C C . LEU A 1 218 ? -66.206 -13.278 87.991 1.00 45.62 218 LEU A C 1
ATOM 1561 O O . LEU A 1 218 ? -65.220 -13.686 87.382 1.00 45.62 218 LEU A O 1
ATOM 1565 N N . PHE A 1 219 ? -66.243 -13.429 89.352 1.00 49.47 219 PHE A N 1
ATOM 1566 C CA . PHE A 1 219 ? -65.037 -13.678 90.239 1.00 49.47 219 PHE A CA 1
ATOM 1567 C C . PHE A 1 219 ? -65.195 -14.561 91.545 1.00 49.47 219 PHE A C 1
ATOM 1569 O O . PHE A 1 219 ? -66.316 -14.713 92.022 1.00 49.47 219 PHE A O 1
ATOM 1576 N N . GLY A 1 220 ? -64.091 -15.041 92.199 1.00 49.03 220 GLY A N 1
ATOM 1577 C CA . GLY A 1 220 ? -64.036 -15.618 93.598 1.00 49.03 220 GLY A CA 1
ATOM 1578 C C . GLY A 1 220 ? -62.680 -16.257 94.096 1.00 49.03 220 GLY A C 1
ATOM 1579 O O . GLY A 1 220 ? -61.995 -16.863 93.279 1.00 49.03 220 GLY A O 1
ATOM 1580 N N . ILE A 1 221 ? -62.254 -16.126 95.391 1.00 48.84 221 ILE A N 1
ATOM 1581 C CA . ILE A 1 221 ? -60.884 -16.469 95.960 1.00 48.84 221 ILE A CA 1
ATOM 1582 C C . ILE A 1 221 ? -60.877 -16.915 97.480 1.00 48.84 221 ILE A C 1
ATOM 1584 O O . ILE A 1 221 ? -61.825 -16.596 98.192 1.00 48.84 221 ILE A O 1
ATOM 1588 N N . ILE A 1 222 ? -59.818 -17.600 98.006 1.00 58.66 222 ILE A N 1
ATOM 1589 C CA . ILE A 1 222 ? -59.579 -18.003 99.445 1.00 58.66 222 ILE A CA 1
ATOM 1590 C C . ILE A 1 222 ? -58.160 -17.658 100.027 1.00 58.66 222 ILE A C 1
ATOM 1592 O O . ILE A 1 222 ? -57.346 -17.065 99.324 1.00 58.66 222 ILE A O 1
ATOM 1596 N N . THR A 1 223 ? -57.838 -17.986 101.306 1.00 62.75 223 THR A N 1
ATOM 1597 C CA . THR A 1 223 ? -56.692 -17.402 102.078 1.00 62.75 223 THR A CA 1
ATOM 1598 C C . THR A 1 223 ? -55.452 -18.292 102.352 1.00 62.75 223 THR A C 1
ATOM 1600 O O . THR A 1 223 ? -55.499 -19.521 102.360 1.00 62.75 223 THR A O 1
ATOM 1603 N N . GLN A 1 224 ? -54.317 -17.647 102.672 1.00 60.25 224 GLN A N 1
ATOM 1604 C CA . GLN A 1 224 ? -52.987 -18.271 102.810 1.00 60.25 224 GLN A CA 1
ATOM 1605 C C . GLN A 1 224 ? -52.749 -19.070 104.113 1.00 60.25 224 GLN A C 1
ATOM 1607 O O . GLN A 1 224 ? -51.941 -19.998 104.122 1.00 60.25 224 GLN A O 1
ATOM 1612 N N . ALA A 1 225 ? -53.421 -18.744 105.225 1.00 60.25 225 ALA A N 1
ATOM 1613 C CA . ALA A 1 225 ? -53.264 -19.509 106.471 1.00 60.25 225 ALA A CA 1
ATOM 1614 C C . ALA A 1 225 ? -53.840 -20.929 106.327 1.00 60.25 225 ALA A C 1
ATOM 1616 O O . ALA A 1 225 ? -53.207 -21.903 106.730 1.00 60.25 225 ALA A O 1
ATOM 1617 N N . GLN A 1 226 ? -54.990 -21.033 105.654 1.00 65.56 226 GLN A N 1
ATOM 1618 C CA . GLN A 1 226 ? -55.658 -22.293 105.326 1.00 65.56 226 GLN A CA 1
ATOM 1619 C C . GLN A 1 226 ? -54.758 -23.189 104.454 1.00 65.56 226 GLN A C 1
ATOM 1621 O O . GLN A 1 226 ? -54.647 -24.388 104.707 1.00 65.56 226 GLN A O 1
ATOM 1626 N N . ALA A 1 227 ? -54.038 -22.596 103.491 1.00 66.31 227 ALA A N 1
ATOM 1627 C CA . ALA A 1 227 ? -53.093 -23.313 102.635 1.00 66.31 227 ALA A CA 1
ATOM 1628 C C . ALA A 1 227 ? -51.917 -23.943 103.408 1.00 66.31 227 ALA A C 1
ATOM 1630 O O . ALA A 1 227 ? -51.506 -25.053 103.082 1.00 66.31 227 ALA A O 1
ATOM 1631 N N . ARG A 1 228 ? -51.384 -23.292 104.456 1.00 67.69 228 ARG A N 1
ATOM 1632 C CA . ARG A 1 228 ? -50.276 -23.868 105.250 1.00 67.69 228 ARG A CA 1
ATOM 1633 C C . ARG A 1 228 ? -50.707 -25.096 106.049 1.00 67.69 228 ARG A C 1
ATOM 1635 O O . ARG A 1 228 ? -49.992 -26.096 106.047 1.00 67.69 228 ARG A O 1
ATOM 1642 N N . THR A 1 229 ? -51.877 -25.047 106.688 1.00 64.50 229 THR A N 1
ATOM 1643 C CA . THR A 1 229 ? -52.430 -26.196 107.426 1.00 64.50 229 THR A CA 1
ATOM 1644 C C . THR A 1 229 ? -52.737 -27.366 106.490 1.00 64.50 229 THR A C 1
ATOM 1646 O O . THR A 1 229 ? -52.432 -28.505 106.831 1.00 64.50 229 THR A O 1
ATOM 1649 N N . ALA A 1 230 ? -53.246 -27.093 105.284 1.00 59.50 230 ALA A N 1
ATOM 1650 C CA . ALA A 1 230 ? -53.524 -28.113 104.269 1.00 59.50 230 ALA A CA 1
ATOM 1651 C C . ALA A 1 230 ? -52.270 -28.827 103.711 1.00 59.50 230 ALA A C 1
ATOM 1653 O O . ALA A 1 230 ? -52.409 -29.851 103.047 1.00 59.50 230 ALA A O 1
ATOM 1654 N N . LEU A 1 231 ? -51.061 -28.307 103.968 1.00 72.75 231 LEU A N 1
ATOM 1655 C CA . LEU A 1 231 ? -49.796 -28.826 103.427 1.00 72.75 231 LEU A CA 1
ATOM 1656 C C . LEU A 1 231 ? -48.844 -29.411 104.491 1.00 72.75 231 LEU A C 1
ATOM 1658 O O . LEU A 1 231 ? -47.793 -29.931 104.135 1.00 72.75 231 LEU A O 1
ATOM 1662 N N . ASN A 1 232 ? -49.197 -29.357 105.781 1.00 61.56 232 ASN A N 1
ATOM 1663 C CA . ASN A 1 232 ? -48.469 -29.997 106.896 1.00 61.56 232 ASN A CA 1
ATOM 1664 C C . ASN A 1 232 ? -46.964 -29.628 107.047 1.00 61.56 232 ASN A C 1
ATOM 1666 O O . ASN A 1 232 ? -46.182 -30.354 107.657 1.00 61.56 232 ASN A O 1
ATOM 1670 N N . ILE A 1 233 ? -46.542 -28.472 106.528 1.00 70.19 233 ILE A N 1
ATOM 1671 C CA . ILE A 1 233 ? -45.139 -27.999 106.489 1.00 70.19 233 ILE A CA 1
ATOM 1672 C C . ILE A 1 233 ? -44.677 -27.268 107.772 1.00 70.19 233 ILE A C 1
ATOM 1674 O O . ILE A 1 233 ? -43.894 -26.321 107.713 1.00 70.19 233 ILE A O 1
ATOM 1678 N N . GLY A 1 234 ? -45.164 -27.680 108.948 1.00 62.12 234 GLY A N 1
ATOM 1679 C CA . GLY A 1 234 ? -44.963 -26.949 110.212 1.00 62.12 234 GLY A CA 1
ATOM 1680 C C . GLY A 1 234 ? -43.506 -26.850 110.691 1.00 62.12 234 GLY A C 1
ATOM 1681 O O . GLY A 1 234 ? -43.076 -25.794 111.147 1.00 62.12 234 GLY A O 1
ATOM 1682 N N . ASN A 1 235 ? -42.720 -27.918 110.536 1.00 61.38 235 ASN A N 1
ATOM 1683 C CA . ASN A 1 235 ? -41.378 -28.022 111.134 1.00 61.38 235 ASN A CA 1
ATOM 1684 C C . ASN A 1 235 ? -40.268 -27.313 110.327 1.00 61.38 235 ASN A C 1
ATOM 1686 O O . ASN A 1 235 ? -39.099 -27.372 110.698 1.00 61.38 235 ASN A O 1
ATOM 1690 N N . VAL A 1 236 ? -40.607 -26.640 109.222 1.00 62.03 236 VAL A N 1
ATOM 1691 C CA . VAL A 1 236 ? -39.639 -26.034 108.280 1.00 62.03 236 VAL A CA 1
ATOM 1692 C C . VAL A 1 236 ? -39.146 -24.647 108.752 1.00 62.03 236 VAL A C 1
ATOM 1694 O O . VAL A 1 236 ? -38.381 -23.985 108.058 1.00 62.03 236 VAL A O 1
ATOM 1697 N N . GLN A 1 237 ? -39.554 -24.188 109.943 1.00 59.59 237 GLN A N 1
ATOM 1698 C CA . GLN A 1 237 ? -39.206 -22.866 110.495 1.00 59.59 237 GLN A CA 1
ATOM 1699 C C . GLN A 1 237 ? -38.322 -22.907 111.754 1.00 59.59 237 GLN A C 1
ATOM 1701 O O . GLN A 1 237 ? -38.390 -22.000 112.580 1.00 59.59 237 GLN A O 1
ATOM 1706 N N . ASN A 1 238 ? -37.464 -23.922 111.909 1.00 59.03 238 ASN A N 1
ATOM 1707 C CA . ASN A 1 238 ? -36.503 -23.935 113.014 1.00 59.03 238 ASN A CA 1
ATOM 1708 C C . ASN A 1 238 ? -35.370 -22.919 112.752 1.00 59.03 238 ASN A C 1
ATOM 1710 O O . ASN A 1 238 ? -34.542 -23.104 111.858 1.00 59.03 238 ASN A O 1
ATOM 1714 N N . THR A 1 239 ? -35.374 -21.804 113.488 1.00 60.12 239 THR A N 1
ATOM 1715 C CA . THR A 1 239 ? -34.546 -20.612 113.213 1.00 60.12 239 THR A CA 1
ATOM 1716 C C . THR A 1 239 ? -33.204 -20.566 113.950 1.00 60.12 239 THR A C 1
ATOM 1718 O O . THR A 1 239 ? -32.372 -19.722 113.617 1.00 60.12 239 THR A O 1
ATOM 1721 N N . ALA A 1 240 ? -32.949 -21.464 114.904 1.00 65.25 240 ALA A N 1
ATOM 1722 C CA . ALA A 1 240 ? -31.651 -21.591 115.568 1.00 65.25 240 ALA A CA 1
ATOM 1723 C C . ALA A 1 240 ? -30.653 -22.400 114.710 1.00 65.25 240 ALA A C 1
ATOM 1725 O O . ALA A 1 240 ? -31.017 -23.408 114.108 1.00 65.25 240 ALA A O 1
ATOM 1726 N N . ASP A 1 241 ? -29.380 -21.983 114.649 1.00 69.75 241 ASP A N 1
ATOM 1727 C CA . ASP A 1 241 ? -28.369 -22.664 113.811 1.00 69.75 241 ASP A CA 1
ATOM 1728 C C . ASP A 1 241 ? -27.901 -24.010 114.389 1.00 69.75 241 ASP A C 1
ATOM 1730 O O . ASP A 1 241 ? -27.463 -24.882 113.644 1.00 69.75 241 ASP A O 1
ATOM 1734 N N . ILE A 1 242 ? -28.020 -24.183 115.711 1.00 62.94 242 ILE A N 1
ATOM 1735 C CA . ILE A 1 242 ? -27.549 -25.367 116.444 1.00 62.94 242 ILE A CA 1
ATOM 1736 C C . ILE A 1 242 ? -28.420 -26.612 116.211 1.00 62.94 242 ILE A C 1
ATOM 1738 O O . ILE A 1 242 ? -27.916 -27.728 116.275 1.00 62.94 242 ILE A O 1
ATOM 1742 N N . ASP A 1 243 ? -29.696 -26.421 115.868 1.00 62.59 243 ASP A N 1
ATOM 1743 C CA . ASP A 1 243 ? -30.666 -27.500 115.639 1.00 62.59 243 ASP A CA 1
ATOM 1744 C C . ASP A 1 243 ? -30.723 -27.954 114.165 1.00 62.59 243 ASP A C 1
ATOM 1746 O O . ASP A 1 243 ? -31.629 -28.686 113.755 1.00 62.59 243 ASP A O 1
ATOM 1750 N N . LYS A 1 244 ? -29.786 -27.489 113.328 1.00 68.31 244 LYS A N 1
ATOM 1751 C CA . LYS A 1 244 ? -29.707 -27.853 111.908 1.00 68.31 244 LYS A CA 1
ATOM 1752 C C . LYS A 1 244 ? -28.903 -29.137 111.724 1.00 68.31 244 LYS A C 1
ATOM 1754 O O . LYS A 1 244 ? -27.798 -29.272 112.236 1.00 68.31 244 LYS A O 1
ATOM 1759 N N . VAL A 1 245 ? -29.423 -30.041 110.889 1.00 66.50 245 VAL A N 1
ATOM 1760 C CA . VAL A 1 245 ? -28.802 -31.344 110.560 1.00 66.50 245 VAL A CA 1
ATOM 1761 C C . VAL A 1 245 ? -27.386 -31.197 109.974 1.00 66.50 245 VAL A C 1
ATOM 1763 O O . VAL A 1 245 ? -26.552 -32.084 110.131 1.00 66.50 245 VAL A O 1
ATOM 1766 N N . VAL A 1 246 ? -27.0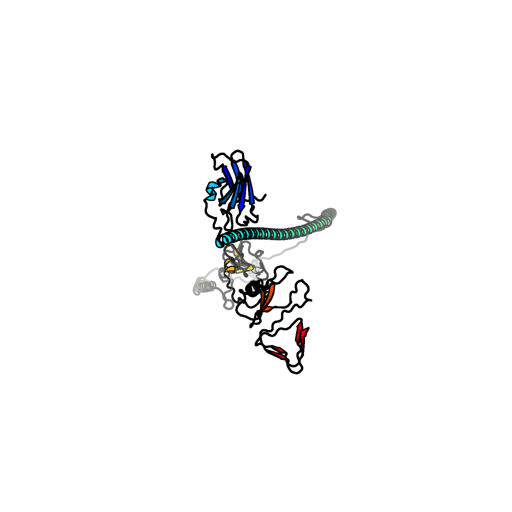95 -30.059 109.335 1.00 71.25 246 VAL A N 1
ATOM 1767 C CA . VAL A 1 246 ? -25.737 -29.611 109.002 1.00 71.25 246 VAL A CA 1
ATOM 1768 C C . VAL A 1 246 ? -25.606 -28.161 109.462 1.00 71.25 246 VAL A C 1
ATOM 1770 O O . VAL A 1 246 ? -26.386 -27.310 109.033 1.00 71.25 246 VAL A O 1
ATOM 1773 N N . SER A 1 247 ? -24.631 -27.880 110.327 1.00 79.44 247 SER A N 1
ATOM 1774 C CA . SER A 1 247 ? -24.342 -26.520 110.790 1.00 79.44 247 SER A CA 1
ATOM 1775 C C . SER A 1 247 ? -23.662 -25.692 109.697 1.00 79.44 247 SER A C 1
ATOM 1777 O O . SER A 1 247 ? -22.965 -26.229 108.824 1.00 79.44 247 SER A O 1
ATOM 1779 N N . THR A 1 248 ? -23.833 -24.370 109.753 1.00 76.38 248 THR A N 1
ATOM 1780 C CA . THR A 1 248 ? -23.290 -23.459 108.733 1.00 76.38 248 THR A CA 1
ATOM 1781 C C . THR A 1 248 ? -21.766 -23.619 108.537 1.00 76.38 248 THR A C 1
ATOM 1783 O O . THR A 1 248 ? -21.347 -23.833 107.396 1.00 76.38 248 THR A O 1
ATOM 1786 N N . PRO A 1 249 ? -20.920 -23.668 109.595 1.00 79.31 249 PRO A N 1
ATOM 1787 C CA . PRO A 1 249 ? -19.468 -23.806 109.430 1.00 79.31 249 PRO A CA 1
ATOM 1788 C C . PRO A 1 249 ? -19.026 -25.127 108.782 1.00 79.31 249 PRO A C 1
ATOM 1790 O O . PRO A 1 249 ? -18.062 -25.143 108.015 1.00 79.31 249 PRO A O 1
ATOM 1793 N N . THR A 1 250 ? -19.714 -26.241 109.062 1.00 79.19 250 THR A N 1
ATOM 1794 C CA . THR A 1 250 ? -19.362 -27.555 108.497 1.00 79.19 250 THR A CA 1
ATOM 1795 C C . THR A 1 250 ? -19.642 -27.615 106.998 1.00 79.19 250 THR A C 1
ATOM 1797 O O . THR A 1 250 ? -18.832 -28.161 106.249 1.00 79.19 250 THR A O 1
ATOM 1800 N N . ARG A 1 251 ? -20.754 -27.020 106.550 1.00 78.31 251 ARG A N 1
ATOM 1801 C CA . ARG A 1 251 ? -21.087 -26.898 105.124 1.00 78.31 251 ARG A CA 1
ATOM 1802 C C . ARG A 1 251 ? -20.046 -26.053 104.385 1.00 78.31 251 ARG A C 1
ATOM 1804 O O . ARG A 1 251 ? -19.541 -26.460 103.341 1.00 78.31 251 ARG A O 1
ATOM 1811 N N . ASP A 1 252 ? -19.700 -24.900 104.949 1.00 79.25 252 ASP A N 1
ATOM 1812 C CA . ASP A 1 252 ? -18.847 -23.915 104.281 1.00 79.25 252 ASP A CA 1
ATOM 1813 C C . ASP A 1 252 ? -17.389 -24.407 104.169 1.00 79.25 252 ASP A C 1
ATOM 1815 O O . ASP A 1 252 ? -16.753 -24.239 103.127 1.00 79.25 252 ASP A O 1
ATOM 1819 N N . ALA A 1 253 ? -16.889 -25.129 105.180 1.00 79.62 253 ALA A N 1
ATOM 1820 C CA . ALA A 1 253 ? -15.571 -25.771 105.141 1.00 79.62 253 ALA A CA 1
ATOM 1821 C C . ALA A 1 253 ? -15.477 -26.960 104.160 1.00 79.62 253 ALA A C 1
ATOM 1823 O O . ALA A 1 253 ? -14.373 -27.313 103.732 1.00 79.62 253 ALA A O 1
ATOM 1824 N N . LEU A 1 254 ? -16.603 -27.594 103.808 1.00 79.31 254 LEU A N 1
ATOM 1825 C CA . LEU A 1 254 ? -16.635 -28.681 102.825 1.00 79.31 254 LEU A CA 1
ATOM 1826 C C . LEU A 1 254 ? -16.587 -28.131 101.392 1.00 79.31 254 LEU A C 1
ATOM 1828 O O . LEU A 1 254 ? -15.820 -28.631 100.570 1.00 79.31 254 LEU A O 1
ATOM 1832 N N . ASN A 1 255 ? -17.331 -27.050 101.131 1.00 72.75 255 ASN A N 1
ATOM 1833 C CA . ASN A 1 255 ? -17.363 -26.358 99.837 1.00 72.75 255 ASN A CA 1
ATOM 1834 C C . ASN A 1 255 ? -15.981 -25.833 99.400 1.00 72.75 255 ASN A C 1
ATOM 1836 O O . ASN A 1 255 ? -15.705 -25.758 98.208 1.00 72.75 255 ASN A O 1
ATOM 1840 N N . LEU A 1 256 ? -15.098 -25.499 100.348 1.00 77.44 256 LEU A N 1
ATOM 1841 C CA . LEU A 1 256 ? -13.773 -24.929 100.067 1.00 77.44 256 LEU A CA 1
ATOM 1842 C C . LEU A 1 256 ? -12.696 -25.976 99.700 1.00 77.44 256 LEU A C 1
ATOM 1844 O O . LEU A 1 256 ? -11.597 -25.609 99.291 1.00 77.44 256 LEU A O 1
ATOM 1848 N N . LYS A 1 257 ? -12.966 -27.280 99.860 1.00 72.88 257 LYS A N 1
ATOM 1849 C CA . LYS A 1 257 ? -11.967 -28.351 99.645 1.00 72.88 257 LYS A CA 1
ATOM 1850 C C . LYS A 1 257 ? -11.896 -28.903 98.221 1.00 72.88 257 LYS A C 1
ATOM 1852 O O . LYS A 1 257 ? -11.044 -29.748 97.950 1.00 72.88 257 LYS A O 1
ATOM 1857 N N . LEU A 1 258 ? -12.770 -28.452 97.327 1.00 62.56 258 LEU A N 1
ATOM 1858 C CA . LEU A 1 258 ? -12.832 -28.920 95.948 1.00 62.56 258 LEU A CA 1
ATOM 1859 C C . LEU A 1 258 ? -13.056 -27.718 95.027 1.00 62.56 258 LEU A C 1
ATOM 1861 O O . LEU A 1 258 ? -14.195 -27.371 94.723 1.00 62.56 258 LEU A O 1
ATOM 1865 N N . ASP A 1 259 ? -11.967 -27.074 94.600 1.00 65.00 259 ASP A N 1
ATOM 1866 C CA . ASP A 1 259 ? -12.020 -25.903 93.717 1.00 65.00 259 ASP A CA 1
ATOM 1867 C C . ASP A 1 259 ? -12.345 -26.304 92.266 1.00 65.00 259 ASP A C 1
ATOM 1869 O O . ASP A 1 259 ? -11.524 -26.232 91.348 1.00 65.00 259 ASP A O 1
ATOM 1873 N N . ILE A 1 260 ? -13.588 -26.758 92.078 1.00 67.38 260 ILE A N 1
ATOM 1874 C CA . ILE A 1 260 ? -14.213 -26.950 90.767 1.00 67.38 260 ILE A CA 1
ATOM 1875 C C . ILE A 1 260 ? -14.164 -25.635 89.989 1.00 67.38 260 ILE A C 1
ATOM 1877 O O . ILE A 1 260 ? -13.911 -25.673 88.790 1.00 67.38 260 ILE A O 1
ATOM 1881 N N . THR A 1 261 ? -14.335 -24.491 90.663 1.00 65.25 261 THR A N 1
ATOM 1882 C CA . THR A 1 261 ? -14.264 -23.150 90.069 1.00 65.25 261 THR A CA 1
ATOM 1883 C C . THR A 1 261 ? -13.012 -22.994 89.220 1.00 65.25 261 THR A C 1
ATOM 1885 O O . THR A 1 261 ? -13.150 -22.825 88.016 1.00 65.25 261 THR A O 1
ATOM 1888 N N . ALA A 1 262 ? -11.808 -23.140 89.781 1.00 67.56 262 ALA A N 1
ATOM 1889 C CA . ALA A 1 262 ? -10.563 -22.959 89.029 1.00 67.56 262 ALA A CA 1
ATOM 1890 C C . ALA A 1 262 ? -10.419 -23.913 87.825 1.00 67.56 262 ALA A C 1
ATOM 1892 O O . ALA A 1 262 ? -9.880 -23.517 86.791 1.00 67.56 262 ALA A O 1
ATOM 1893 N N . ALA A 1 263 ? -10.922 -25.149 87.922 1.00 68.12 263 ALA A N 1
ATOM 1894 C CA . ALA A 1 263 ? -10.896 -26.109 86.817 1.00 68.12 263 ALA A CA 1
ATOM 1895 C C . ALA A 1 263 ? -11.919 -25.764 85.715 1.00 68.12 263 ALA A C 1
ATOM 1897 O O . ALA A 1 263 ? -11.580 -25.768 84.528 1.00 68.12 263 ALA A O 1
ATOM 1898 N N . THR A 1 264 ? -13.150 -25.415 86.095 1.00 71.25 264 THR A N 1
ATOM 1899 C CA . THR A 1 264 ? -14.210 -24.960 85.186 1.00 71.25 264 THR A CA 1
ATOM 1900 C C . THR A 1 264 ? -13.814 -23.660 84.488 1.00 71.25 264 THR A C 1
ATOM 1902 O O . THR A 1 264 ? -13.966 -23.559 83.273 1.00 71.25 264 THR A O 1
ATOM 1905 N N . ASP A 1 265 ? -13.221 -22.711 85.213 1.00 75.44 265 ASP A N 1
ATOM 1906 C CA . ASP A 1 265 ? -12.771 -21.416 84.691 1.00 75.44 265 ASP A CA 1
ATOM 1907 C C . ASP A 1 265 ? -11.589 -21.546 83.714 1.00 75.44 265 ASP A C 1
ATOM 1909 O O . ASP A 1 265 ? -11.350 -20.643 82.911 1.00 75.44 265 ASP A O 1
ATOM 1913 N N . LEU A 1 266 ? -10.832 -22.650 83.769 1.00 74.56 266 LEU A N 1
ATOM 1914 C CA . LEU A 1 266 ? -9.760 -22.954 82.817 1.00 74.56 266 LEU A CA 1
ATOM 1915 C C . LEU A 1 266 ? -10.283 -23.683 81.570 1.00 74.56 266 LEU A C 1
ATOM 1917 O O . LEU A 1 266 ? -9.783 -23.451 80.467 1.00 74.56 266 LEU A O 1
ATOM 1921 N N . LEU A 1 267 ? -11.285 -24.552 81.742 1.00 78.62 267 LEU A N 1
ATOM 1922 C CA . LEU A 1 267 ? -11.898 -25.318 80.656 1.00 78.62 267 LEU A CA 1
ATOM 1923 C C . LEU A 1 267 ? -12.828 -24.441 79.802 1.00 78.62 267 LEU A C 1
ATOM 1925 O O . LEU A 1 267 ? -12.740 -24.482 78.580 1.00 78.62 267 LEU A O 1
ATOM 1929 N N . ALA A 1 268 ? -13.603 -23.550 80.430 1.00 76.12 268 ALA A N 1
ATOM 1930 C CA . ALA A 1 268 ? -14.442 -22.544 79.766 1.00 76.12 268 ALA A CA 1
ATOM 1931 C C . ALA A 1 268 ? -13.649 -21.454 79.008 1.00 76.12 268 ALA A C 1
ATOM 1933 O O . ALA A 1 268 ? -14.239 -20.595 78.358 1.00 76.12 268 ALA A O 1
ATOM 1934 N N . LYS A 1 269 ? -12.309 -21.472 79.088 1.00 78.62 269 LYS A N 1
ATOM 1935 C CA . LYS A 1 269 ? -11.389 -20.598 78.331 1.00 78.62 269 LYS A CA 1
ATOM 1936 C C . LYS A 1 269 ? -10.647 -21.347 77.216 1.00 78.62 269 LYS A C 1
ATOM 1938 O O . LYS A 1 269 ? -9.621 -20.874 76.720 1.00 78.62 269 LYS A O 1
ATOM 1943 N N . LYS A 1 270 ? -11.132 -22.529 76.832 1.00 82.44 270 LYS A N 1
ATOM 1944 C CA . LYS A 1 270 ? -10.732 -23.240 75.611 1.00 82.44 270 LYS A CA 1
ATOM 1945 C C . LYS A 1 270 ? -11.801 -23.063 74.535 1.00 82.44 270 LYS A C 1
ATOM 1947 O O . LYS A 1 270 ? -12.952 -22.791 74.847 1.00 82.44 270 LYS A O 1
ATOM 1952 N N . ALA A 1 271 ? -11.398 -23.221 73.277 1.00 81.19 271 ALA A N 1
ATOM 1953 C CA . ALA A 1 271 ? -12.348 -23.471 72.203 1.00 81.19 271 ALA A CA 1
ATOM 1954 C C . ALA A 1 271 ? -12.837 -24.924 72.295 1.00 81.19 271 ALA A C 1
ATOM 1956 O O . ALA A 1 271 ? -12.057 -25.822 72.636 1.00 81.19 271 ALA A O 1
ATOM 1957 N N . ASP A 1 272 ? -14.108 -25.140 71.983 1.00 85.00 272 ASP A N 1
ATOM 1958 C CA . ASP A 1 272 ? -14.708 -26.461 71.865 1.00 85.00 272 ASP A CA 1
ATOM 1959 C C . ASP A 1 272 ? -14.254 -27.146 70.568 1.00 85.00 272 ASP A C 1
ATOM 1961 O O . ASP A 1 272 ? -13.788 -26.511 69.617 1.00 85.00 272 ASP A O 1
ATOM 1965 N N . LEU A 1 273 ? -14.415 -28.469 70.514 1.00 86.06 273 LEU A N 1
ATOM 1966 C CA . LEU A 1 273 ? -14.123 -29.267 69.327 1.00 86.06 273 LEU A CA 1
ATOM 1967 C C . LEU A 1 273 ? -15.358 -30.060 68.908 1.00 86.06 273 LEU A C 1
ATOM 1969 O O . LEU A 1 273 ? -15.848 -30.911 69.651 1.00 86.06 273 LEU A O 1
ATOM 1973 N N . VAL A 1 274 ? -15.819 -29.833 67.679 1.00 85.44 274 VAL A N 1
ATOM 1974 C CA . VAL A 1 274 ? -16.904 -30.591 67.048 1.00 85.44 274 VAL A CA 1
ATOM 1975 C C . VAL A 1 274 ? -16.293 -31.425 65.927 1.00 85.44 274 VAL A C 1
ATOM 1977 O O . VAL A 1 274 ? -15.704 -30.894 64.990 1.00 85.44 274 VAL A O 1
ATOM 1980 N N . GLY A 1 275 ? -16.351 -32.753 66.054 1.00 85.00 275 GLY A N 1
ATOM 1981 C CA . GLY A 1 275 ? -15.726 -33.671 65.089 1.00 85.00 275 GLY A CA 1
ATOM 1982 C C . GLY A 1 275 ? -14.192 -33.579 65.003 1.00 85.00 275 GLY A C 1
ATOM 1983 O O . GLY A 1 275 ? -13.614 -34.061 64.037 1.00 85.00 275 GLY A O 1
ATOM 1984 N N . GLY A 1 276 ? -13.533 -32.959 65.991 1.00 84.62 276 GLY A N 1
ATOM 1985 C CA . GLY A 1 276 ? -12.084 -32.711 65.990 1.00 84.62 276 GLY A CA 1
ATOM 1986 C C . GLY A 1 276 ? -11.655 -31.376 65.367 1.00 84.62 276 GLY A C 1
ATOM 1987 O O . GLY A 1 276 ? -10.459 -31.099 65.321 1.00 84.62 276 GLY A O 1
ATOM 1988 N N . LEU A 1 277 ? -12.601 -30.539 64.929 1.00 82.62 277 LEU A N 1
ATOM 1989 C CA . LEU A 1 277 ? -12.354 -29.187 64.419 1.00 82.62 277 LEU A CA 1
ATOM 1990 C C . LEU A 1 277 ? -12.931 -28.129 65.370 1.00 82.62 277 LEU A C 1
ATOM 1992 O O . LEU A 1 277 ? -13.922 -28.378 66.057 1.00 82.62 277 LEU A O 1
ATOM 1996 N N . ILE A 1 278 ? -12.326 -26.939 65.387 1.00 85.00 278 ILE A N 1
ATOM 1997 C CA . ILE A 1 278 ? -12.863 -25.771 66.100 1.00 85.00 278 ILE A CA 1
ATOM 1998 C C . ILE A 1 278 ? -14.018 -25.183 65.266 1.00 85.00 278 ILE A C 1
ATOM 2000 O O . ILE A 1 278 ? -13.810 -24.918 64.078 1.00 85.00 278 ILE A O 1
ATOM 2004 N N . PRO A 1 279 ? -15.219 -24.960 65.834 1.00 85.94 279 PRO A N 1
ATOM 2005 C CA . PRO A 1 279 ? -16.313 -24.285 65.137 1.00 85.94 279 PRO A CA 1
ATOM 2006 C C . PRO A 1 279 ? -15.932 -22.868 64.690 1.00 85.94 279 PRO A C 1
ATOM 2008 O O . PRO A 1 279 ? -15.295 -22.130 65.438 1.00 85.94 279 PRO A O 1
ATOM 2011 N N . ALA A 1 280 ? -16.386 -22.443 63.506 1.00 76.06 280 ALA A N 1
ATOM 2012 C CA . ALA A 1 280 ? -16.058 -21.122 62.953 1.00 76.06 280 ALA A CA 1
ATOM 2013 C C . ALA A 1 280 ? -16.439 -19.951 63.884 1.00 76.06 280 ALA A C 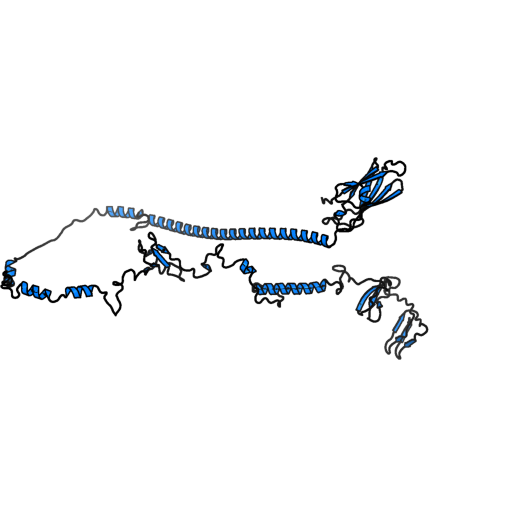1
ATOM 2015 O O . ALA A 1 280 ? -15.715 -18.966 63.961 1.00 76.06 280 ALA A O 1
ATOM 2016 N N . SER A 1 281 ? -17.511 -20.093 64.672 1.00 78.81 281 SER A N 1
ATOM 2017 C CA . SER A 1 281 ? -17.945 -19.121 65.691 1.00 78.81 281 SER A CA 1
ATOM 2018 C C . SER A 1 281 ? -16.990 -18.954 66.883 1.00 78.81 281 SER A C 1
ATOM 2020 O O . SER A 1 281 ? -17.196 -18.060 67.701 1.00 78.81 281 SER A O 1
ATOM 2022 N N . GLN A 1 282 ? -15.970 -19.807 67.004 1.00 83.25 282 GLN A N 1
ATOM 2023 C CA . GLN A 1 282 ? -14.916 -19.743 68.023 1.00 83.25 282 GLN A CA 1
ATOM 2024 C C . GLN A 1 282 ? -13.533 -19.433 67.426 1.00 83.25 282 GLN A C 1
ATOM 2026 O O . GLN A 1 282 ? -12.553 -19.315 68.164 1.00 83.25 282 GLN A O 1
ATOM 2031 N N . LEU A 1 283 ? -13.442 -19.266 66.103 1.00 79.38 283 LEU A N 1
ATOM 2032 C CA . LEU A 1 283 ? -12.267 -18.689 65.459 1.00 79.38 283 LEU A CA 1
ATOM 2033 C C . LEU A 1 283 ? -12.322 -17.154 65.584 1.00 79.38 283 LEU A C 1
ATOM 2035 O O . LEU A 1 283 ? -13.404 -16.570 65.506 1.00 79.38 283 LEU A O 1
ATOM 2039 N N . PRO A 1 284 ? -11.180 -16.463 65.761 1.00 76.69 284 PRO A N 1
ATOM 2040 C CA . PRO A 1 284 ? -11.141 -15.007 65.675 1.00 76.69 284 PRO A CA 1
ATOM 2041 C C . PRO A 1 284 ? -11.640 -14.513 64.311 1.00 76.69 284 PRO A C 1
ATOM 2043 O O . PRO A 1 284 ? -11.329 -15.108 63.281 1.00 76.69 284 PRO A O 1
ATOM 2046 N N . SER A 1 285 ? -12.318 -13.364 64.276 1.00 66.00 285 SER A N 1
ATOM 2047 C CA . SER A 1 285 ? -12.830 -12.745 63.038 1.00 66.00 285 SER A CA 1
ATOM 2048 C C . SER A 1 285 ? -11.744 -12.268 62.056 1.00 66.00 285 SER A C 1
ATOM 2050 O O . SER A 1 285 ? -12.070 -11.692 61.026 1.00 66.00 285 SER A O 1
ATOM 2052 N N . SER A 1 286 ? -10.467 -12.473 62.392 1.00 60.09 286 SER A N 1
ATOM 2053 C CA . SER A 1 286 ? -9.291 -12.304 61.530 1.00 60.09 286 SER A CA 1
ATOM 2054 C C . SER A 1 286 ? -8.861 -13.597 60.810 1.00 60.09 286 SER A C 1
ATOM 2056 O O . SER A 1 286 ? -7.814 -13.622 60.162 1.00 60.09 286 SER A O 1
ATOM 2058 N N . VAL A 1 287 ? -9.629 -14.681 60.970 1.00 68.31 287 VAL A N 1
ATOM 2059 C CA . VAL A 1 287 ? -9.494 -15.951 60.231 1.00 68.31 287 VAL A CA 1
ATOM 2060 C C . VAL A 1 287 ? -10.580 -16.080 59.152 1.00 68.31 287 VAL A C 1
ATOM 2062 O O . VAL A 1 287 ? -10.392 -16.798 58.175 1.00 68.31 287 VAL A O 1
ATOM 2065 N N . ASP A 1 288 ? -11.691 -15.354 59.306 1.00 68.56 288 ASP A N 1
ATOM 2066 C CA . ASP A 1 288 ? -12.817 -15.313 58.373 1.00 68.56 288 ASP A CA 1
ATOM 2067 C C . ASP A 1 288 ? -12.990 -13.887 57.820 1.00 68.56 288 ASP A C 1
ATOM 2069 O O . ASP A 1 288 ? -13.709 -13.044 58.368 1.00 68.56 288 ASP A O 1
ATOM 2073 N N . ASN A 1 289 ? -12.247 -13.600 56.749 1.00 77.38 289 ASN A N 1
ATOM 2074 C CA . ASN A 1 289 ? -12.107 -12.264 56.166 1.00 77.38 289 ASN A CA 1
ATOM 2075 C C . ASN A 1 289 ? -12.727 -12.145 54.763 1.00 77.38 289 ASN A C 1
ATOM 2077 O O . ASN A 1 289 ? -12.408 -11.188 54.056 1.00 77.38 289 ASN A O 1
ATOM 2081 N N . MET A 1 290 ? -13.572 -13.091 54.339 1.00 85.75 290 MET A N 1
ATOM 2082 C CA . MET A 1 290 ? -14.130 -13.127 52.984 1.00 85.75 290 MET A CA 1
ATOM 2083 C C . MET A 1 290 ? -15.650 -13.324 53.011 1.00 85.75 290 MET A C 1
ATOM 2085 O O . MET A 1 290 ? -16.129 -14.441 53.166 1.00 85.75 290 MET A O 1
ATOM 2089 N N . ASP A 1 291 ? -16.400 -12.236 52.837 1.00 89.31 291 ASP A N 1
ATOM 2090 C CA . ASP A 1 291 ? -17.864 -12.284 52.759 1.00 89.31 291 ASP A CA 1
ATOM 2091 C C . ASP A 1 291 ? -18.317 -12.423 51.291 1.00 89.31 291 ASP A C 1
ATOM 2093 O O . ASP A 1 291 ? -17.953 -11.596 50.447 1.00 89.31 291 ASP A O 1
ATOM 2097 N N . GLU A 1 292 ? -19.132 -13.435 50.977 1.00 92.44 292 GLU A N 1
ATOM 2098 C CA . GLU A 1 292 ? -19.712 -13.648 49.640 1.00 92.44 292 GLU A CA 1
ATOM 2099 C C . GLU A 1 292 ? -21.173 -13.177 49.562 1.00 92.44 292 GLU A C 1
ATOM 2101 O O . GLU A 1 292 ? -22.000 -13.519 50.409 1.00 92.44 292 GLU A O 1
ATOM 2106 N N . PHE A 1 293 ? -21.510 -12.433 48.505 1.00 93.12 293 PHE A N 1
ATOM 2107 C CA . PHE A 1 293 ? -22.859 -11.939 48.215 1.00 93.12 293 PHE A CA 1
ATOM 2108 C C . PHE A 1 293 ? -23.207 -12.108 46.723 1.00 93.12 293 PHE A C 1
ATOM 2110 O O . PHE A 1 293 ? -22.297 -12.173 45.890 1.00 93.12 293 PHE A O 1
ATOM 2117 N N . PRO A 1 294 ? -24.500 -12.131 46.335 1.00 92.50 294 PRO A N 1
ATOM 2118 C CA . PRO A 1 294 ? -24.898 -12.258 44.931 1.00 92.50 294 PRO A CA 1
ATOM 2119 C C . PRO A 1 294 ? -24.363 -11.120 44.049 1.00 92.50 294 PRO A C 1
ATOM 2121 O O . PRO A 1 294 ? -23.786 -11.393 42.997 1.00 92.50 294 PRO A O 1
ATOM 2124 N N . THR A 1 295 ? -24.513 -9.867 44.486 1.00 92.44 295 THR A N 1
ATOM 2125 C CA . THR A 1 295 ? -24.044 -8.654 43.797 1.00 92.44 295 THR A CA 1
ATOM 2126 C C . THR A 1 295 ? -23.472 -7.637 44.792 1.00 92.44 295 THR A C 1
ATOM 2128 O O . THR A 1 295 ? -23.704 -7.726 45.999 1.00 92.44 295 THR A O 1
ATOM 2131 N N . ARG A 1 296 ? -22.777 -6.603 44.305 1.00 91.31 296 ARG A N 1
ATOM 2132 C CA . ARG A 1 296 ? -22.312 -5.469 45.125 1.00 91.31 296 ARG A CA 1
ATOM 2133 C C . ARG A 1 296 ? -23.456 -4.665 45.757 1.00 91.31 296 ARG A C 1
ATOM 2135 O O . ARG A 1 296 ? -23.219 -3.956 46.732 1.00 91.31 296 ARG A O 1
ATOM 2142 N N . ALA A 1 297 ? -24.678 -4.748 45.223 1.00 92.12 297 ALA A N 1
ATOM 2143 C CA . ALA A 1 297 ? -25.848 -4.087 45.807 1.00 92.12 297 ALA A CA 1
ATOM 2144 C C . ALA A 1 297 ? -26.315 -4.753 47.115 1.00 92.12 297 ALA A C 1
ATOM 2146 O O . ALA A 1 297 ? -26.946 -4.094 47.938 1.00 92.12 297 ALA A O 1
ATOM 2147 N N . ASP A 1 298 ? -25.962 -6.025 47.321 1.00 94.75 298 ASP A N 1
ATOM 2148 C CA . ASP A 1 298 ? -26.283 -6.803 48.522 1.00 94.75 298 ASP A CA 1
ATOM 2149 C C . ASP A 1 298 ? -25.264 -6.586 49.664 1.00 94.75 298 ASP A C 1
ATOM 2151 O O . ASP A 1 298 ? -25.447 -7.095 50.771 1.00 94.75 298 ASP A O 1
ATOM 2155 N N . PHE A 1 299 ? -24.177 -5.842 49.415 1.00 93.94 299 PHE A N 1
ATOM 2156 C CA . PHE A 1 299 ? -23.141 -5.571 50.414 1.00 93.94 299 PHE A CA 1
ATOM 2157 C C . PHE A 1 299 ? -23.657 -4.672 51.561 1.00 93.94 299 PHE A C 1
ATOM 2159 O O . PHE A 1 299 ? -24.465 -3.767 51.331 1.00 93.94 299 PHE A O 1
ATOM 2166 N N . PRO A 1 300 ? -23.128 -4.811 52.796 1.00 94.56 300 PRO A N 1
ATOM 2167 C CA . PRO A 1 300 ? -23.458 -3.924 53.911 1.00 94.56 300 PRO A CA 1
ATOM 2168 C C . PRO A 1 300 ? -23.198 -2.448 53.581 1.00 94.56 300 PRO A C 1
ATOM 2170 O O . PRO A 1 300 ? -22.140 -2.107 53.055 1.00 94.56 300 PRO A O 1
ATOM 2173 N N . ALA A 1 301 ? -24.111 -1.546 53.957 1.00 91.25 301 ALA A N 1
ATOM 2174 C CA . ALA A 1 301 ? -24.004 -0.112 53.646 1.00 91.25 301 ALA A CA 1
ATOM 2175 C C . ALA A 1 301 ? -22.721 0.567 54.184 1.00 91.25 301 ALA A C 1
ATOM 2177 O O . ALA A 1 301 ? -22.290 1.590 53.652 1.00 91.25 301 ALA A O 1
ATOM 2178 N N . VAL A 1 302 ? -22.097 -0.013 55.214 1.00 91.81 302 VAL A N 1
ATOM 2179 C CA . VAL A 1 302 ? -20.748 0.320 55.690 1.00 91.81 302 VAL A CA 1
ATOM 2180 C C . VAL A 1 302 ? -19.960 -0.982 55.810 1.00 91.81 302 VAL A C 1
ATOM 2182 O O . VAL A 1 302 ? -20.363 -1.876 56.552 1.00 91.81 302 VAL A O 1
ATOM 2185 N N . GLY A 1 303 ? -18.854 -1.094 55.075 1.00 90.56 303 GLY A N 1
ATOM 2186 C CA . GLY A 1 303 ? -17.984 -2.273 55.099 1.00 90.56 303 GLY A CA 1
ATOM 2187 C C . GLY A 1 303 ? -16.912 -2.241 56.193 1.00 90.56 303 GLY A C 1
ATOM 2188 O O . GLY A 1 303 ? -16.671 -1.223 56.846 1.00 90.56 303 GLY A O 1
ATOM 2189 N N . VAL A 1 304 ? -16.214 -3.365 56.358 1.00 91.12 304 VAL A N 1
ATOM 2190 C CA . VAL A 1 304 ? -15.078 -3.527 57.276 1.00 91.12 304 VAL A CA 1
ATOM 2191 C C . VAL A 1 304 ? -13.775 -3.503 56.475 1.00 91.12 304 VAL A C 1
ATOM 2193 O O . VAL A 1 304 ? -13.610 -4.248 55.515 1.00 91.12 304 VAL A O 1
ATOM 2196 N N . LYS A 1 305 ? -12.823 -2.647 56.869 1.00 86.88 305 LYS A N 1
ATOM 2197 C CA . LYS A 1 305 ? -11.569 -2.402 56.121 1.00 86.88 305 LYS A CA 1
ATOM 2198 C C . LYS A 1 305 ? -10.678 -3.643 55.960 1.00 86.88 305 LYS A C 1
ATOM 2200 O O . LYS A 1 305 ? -9.896 -3.714 55.018 1.00 86.88 305 LYS A O 1
ATOM 2205 N N . GLU A 1 306 ? -10.783 -4.592 56.885 1.00 84.81 306 GLU A N 1
ATOM 2206 C CA . GLU A 1 306 ? -9.970 -5.814 56.934 1.00 84.81 306 GLU A CA 1
ATOM 2207 C C . GLU A 1 306 ? -10.623 -7.003 56.210 1.00 84.81 306 GLU A C 1
ATOM 2209 O O . GLU A 1 306 ? -10.022 -8.075 56.140 1.00 84.81 306 GLU A O 1
ATOM 2214 N N . ARG A 1 307 ? -11.831 -6.825 55.657 1.00 87.25 307 ARG A N 1
ATOM 2215 C CA . ARG A 1 307 ? -12.561 -7.859 54.916 1.00 87.25 307 ARG A CA 1
ATOM 2216 C C . ARG A 1 307 ? -12.534 -7.625 53.406 1.00 87.25 307 ARG A C 1
ATOM 2218 O O . ARG A 1 307 ? -12.569 -6.489 52.922 1.00 87.25 307 ARG A O 1
ATOM 2225 N N . ILE A 1 308 ? -12.484 -8.735 52.679 1.00 91.19 308 ILE A N 1
ATOM 2226 C CA . ILE A 1 308 ? -12.687 -8.832 51.238 1.00 91.19 308 ILE A CA 1
ATOM 2227 C C . ILE A 1 308 ? -14.154 -9.194 50.998 1.00 91.19 308 ILE A C 1
ATOM 2229 O O . ILE A 1 308 ? -14.722 -10.023 51.705 1.00 91.19 308 ILE A O 1
ATOM 2233 N N . TYR A 1 309 ? -14.756 -8.558 50.000 1.00 93.12 309 TYR A N 1
ATOM 2234 C CA . TYR A 1 309 ? -16.162 -8.712 49.647 1.00 93.12 309 TYR A CA 1
ATOM 2235 C C . TYR A 1 309 ? -16.254 -9.269 48.227 1.00 93.12 309 TYR A C 1
ATOM 2237 O O . TYR A 1 309 ? -15.747 -8.648 47.286 1.00 93.12 309 TYR A O 1
ATOM 2245 N N . LEU A 1 310 ? -16.870 -10.437 48.065 1.00 92.44 310 LEU A N 1
ATOM 2246 C CA . LEU A 1 310 ? -17.078 -11.090 46.772 1.00 92.44 310 LEU A CA 1
ATOM 2247 C C . LEU A 1 310 ? -18.508 -10.842 46.296 1.00 92.44 310 LEU A C 1
ATOM 2249 O O . LEU A 1 310 ? -19.462 -11.121 47.015 1.00 92.44 310 LEU A O 1
ATOM 2253 N N . ALA A 1 311 ? -18.646 -10.354 45.067 1.00 92.94 311 ALA A N 1
ATOM 2254 C CA . ALA A 1 311 ? -19.923 -10.245 44.371 1.00 92.94 311 ALA A CA 1
ATOM 2255 C C . ALA A 1 311 ? -19.945 -11.305 43.262 1.00 92.94 311 ALA A C 1
ATOM 2257 O O . ALA A 1 311 ? -19.269 -11.136 42.245 1.00 92.94 311 ALA A O 1
ATOM 2258 N N . VAL A 1 312 ? -20.632 -12.431 43.484 1.00 91.81 312 VAL A N 1
ATOM 2259 C CA . VAL A 1 312 ? -20.441 -13.659 42.681 1.00 91.81 312 VAL A CA 1
ATOM 2260 C C . VAL A 1 312 ? -21.176 -13.678 41.332 1.00 91.81 312 VAL A C 1
ATOM 2262 O O . VAL A 1 312 ? -20.882 -14.540 40.510 1.00 91.81 312 VAL A O 1
ATOM 2265 N N . ASN A 1 313 ? -22.088 -12.732 41.077 1.00 89.56 313 ASN A N 1
ATOM 2266 C CA . ASN A 1 313 ? -22.837 -12.590 39.817 1.00 89.56 313 ASN A CA 1
ATOM 2267 C C . ASN A 1 313 ? -22.779 -11.156 39.237 1.00 89.56 313 ASN A C 1
ATOM 2269 O O . ASN A 1 313 ? -23.740 -10.701 38.620 1.00 89.56 313 ASN A O 1
ATOM 2273 N N . ASP A 1 314 ? -21.686 -10.419 39.454 1.00 84.44 314 ASP A N 1
ATOM 2274 C CA . ASP A 1 314 ? -21.593 -8.966 39.184 1.00 84.44 314 ASP A CA 1
ATOM 2275 C C . ASP A 1 314 ? -20.621 -8.614 38.034 1.00 84.44 314 ASP A C 1
ATOM 2277 O O . ASP A 1 314 ? -20.077 -7.513 37.922 1.00 84.44 314 ASP A O 1
ATOM 2281 N N . ALA A 1 315 ? -20.343 -9.587 37.167 1.00 79.44 315 ALA A N 1
ATOM 2282 C CA . ALA A 1 315 ? -19.497 -9.439 35.987 1.00 79.44 315 ALA A CA 1
ATOM 2283 C C . ALA A 1 315 ? -19.991 -10.330 34.827 1.00 79.44 315 ALA A C 1
ATOM 2285 O O . ALA A 1 315 ? -21.189 -10.569 34.686 1.00 79.44 315 ALA A O 1
ATOM 2286 N N . THR A 1 316 ? -19.108 -10.735 33.911 1.00 77.44 316 THR A N 1
ATOM 2287 C CA . THR A 1 316 ? -19.510 -11.423 32.673 1.00 77.44 316 THR A CA 1
ATOM 2288 C C . THR A 1 316 ? -19.665 -12.932 32.892 1.00 77.44 316 THR A C 1
ATOM 2290 O O . THR A 1 316 ? -19.011 -13.483 33.773 1.00 77.44 316 THR A O 1
ATOM 2293 N N . PRO A 1 317 ? -20.431 -13.662 32.057 1.00 75.94 317 PRO A N 1
ATOM 2294 C CA . PRO A 1 317 ? -20.566 -15.120 32.188 1.00 75.94 317 PRO A CA 1
ATOM 2295 C C . PRO A 1 317 ? -19.248 -15.914 32.120 1.00 75.94 317 PRO A C 1
ATOM 2297 O O . PRO A 1 317 ? -19.213 -17.067 32.536 1.00 75.94 317 PRO A O 1
ATOM 2300 N N . ALA A 1 318 ? -18.167 -15.316 31.602 1.00 69.69 318 ALA A N 1
ATOM 2301 C CA . ALA A 1 318 ? -16.830 -15.915 31.568 1.00 69.69 318 ALA A CA 1
ATOM 2302 C C . ALA A 1 318 ? -16.001 -15.657 32.844 1.00 69.69 318 ALA A C 1
ATOM 2304 O O . ALA A 1 318 ? -15.050 -16.386 33.104 1.00 69.69 318 ALA A O 1
ATOM 2305 N N . ASN A 1 319 ? -16.337 -14.623 33.621 1.00 71.88 319 ASN A N 1
ATOM 2306 C CA . ASN A 1 319 ? -15.724 -14.267 34.904 1.00 71.88 319 ASN A CA 1
ATOM 2307 C C . ASN A 1 319 ? -16.803 -13.585 35.771 1.00 71.88 319 ASN A C 1
ATOM 2309 O O . ASN A 1 319 ? -16.861 -12.356 35.776 1.00 71.88 319 ASN A O 1
ATOM 2313 N N . PRO A 1 320 ? -17.702 -14.338 36.437 1.00 80.94 320 PRO A N 1
ATOM 2314 C CA . PRO A 1 320 ? -18.895 -13.760 37.067 1.00 80.94 320 PRO A CA 1
ATOM 2315 C C . PRO A 1 320 ? -18.610 -13.085 38.420 1.00 80.94 320 PRO A C 1
ATOM 2317 O O . PRO A 1 320 ? -19.330 -12.167 38.810 1.00 80.94 320 PRO A O 1
ATOM 2320 N N . THR A 1 321 ? -17.537 -13.492 39.107 1.00 87.38 321 THR A N 1
ATOM 2321 C CA . THR A 1 321 ? -17.163 -12.985 40.433 1.00 87.38 321 THR A CA 1
ATOM 2322 C C . THR A 1 321 ? -16.278 -11.741 40.356 1.00 87.38 321 THR A C 1
ATOM 2324 O O . THR A 1 321 ? -15.199 -11.779 39.761 1.00 87.38 321 THR A O 1
ATOM 2327 N N . ARG A 1 322 ? -16.667 -10.667 41.053 1.00 89.00 322 ARG A N 1
ATOM 2328 C CA . ARG A 1 322 ? -15.799 -9.513 41.361 1.00 89.00 322 ARG A CA 1
ATOM 2329 C C . ARG A 1 322 ? -15.348 -9.520 42.819 1.00 89.00 322 ARG A C 1
ATOM 2331 O O . ARG A 1 322 ? -16.050 -10.031 43.688 1.00 89.00 322 ARG A O 1
ATOM 2338 N N . GLN A 1 323 ? -14.196 -8.904 43.085 1.00 91.75 323 GLN A N 1
ATOM 2339 C CA . GLN A 1 323 ? -13.6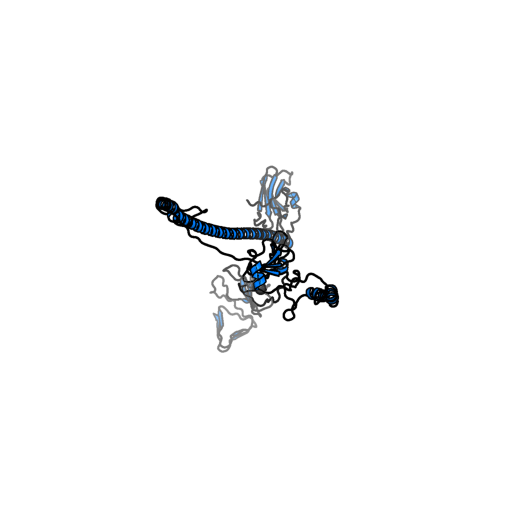25 -8.747 44.426 1.00 91.75 323 GLN A CA 1
ATOM 2340 C C . GLN A 1 323 ? -13.532 -7.266 44.806 1.00 91.75 323 GLN A C 1
ATOM 2342 O O . GLN A 1 323 ? -13.124 -6.427 44.002 1.00 91.75 323 GLN A O 1
ATOM 2347 N N . TYR A 1 324 ? -13.869 -6.949 46.052 1.00 93.38 324 TYR A N 1
ATOM 2348 C CA . TYR A 1 324 ? -13.902 -5.593 46.589 1.00 93.38 324 TYR A CA 1
ATOM 2349 C C . TYR A 1 324 ? -13.261 -5.517 47.976 1.00 93.38 324 TYR A C 1
ATOM 2351 O O . TYR A 1 324 ? -13.219 -6.492 48.724 1.00 93.38 324 TYR A O 1
ATOM 2359 N N . ARG A 1 325 ? -12.817 -4.315 48.347 1.00 93.31 325 ARG A N 1
ATOM 2360 C CA . ARG A 1 325 ? -12.396 -3.954 49.709 1.00 93.31 325 ARG A CA 1
ATOM 2361 C C . ARG A 1 325 ? -13.104 -2.683 50.164 1.00 93.31 325 ARG A C 1
ATOM 2363 O O . ARG A 1 325 ? -13.389 -1.802 49.348 1.00 93.31 325 ARG A O 1
ATOM 2370 N N . TRP A 1 326 ? -13.334 -2.539 51.465 1.00 94.50 326 TRP A N 1
ATOM 2371 C CA . TRP A 1 326 ? -13.860 -1.288 52.010 1.00 94.50 326 TRP A CA 1
ATOM 2372 C C . TRP A 1 326 ? -12.769 -0.208 52.080 1.00 94.50 326 TRP A C 1
ATOM 2374 O O . TRP A 1 326 ? -11.769 -0.353 52.786 1.00 94.50 326 TRP A O 1
ATOM 2384 N N . ALA A 1 327 ? -12.962 0.900 51.361 1.00 91.19 327 ALA A N 1
ATOM 2385 C CA . ALA A 1 327 ? -12.008 2.010 51.288 1.00 91.19 327 ALA A CA 1
ATOM 2386 C C . ALA A 1 327 ? -12.171 3.054 52.414 1.00 91.19 327 ALA A C 1
ATOM 2388 O O . ALA A 1 327 ? -11.421 4.026 52.460 1.00 91.19 327 ALA A O 1
ATOM 2389 N N . GLY A 1 328 ? -13.136 2.868 53.320 1.00 89.81 328 GLY A N 1
ATOM 2390 C CA . GLY A 1 328 ? -13.462 3.796 54.412 1.00 89.81 328 GLY A CA 1
ATOM 2391 C C . GLY A 1 328 ? -14.770 4.563 54.195 1.00 89.81 328 GLY A C 1
ATOM 2392 O O . GLY A 1 328 ? -15.466 4.845 55.164 1.00 89.81 328 GLY A O 1
ATOM 2393 N N . THR A 1 329 ? -15.129 4.842 52.939 1.00 91.19 329 THR A N 1
ATOM 2394 C CA . THR A 1 329 ? -16.381 5.526 52.550 1.00 91.19 329 THR A CA 1
ATOM 2395 C C . THR A 1 329 ? -17.188 4.780 51.486 1.00 91.19 329 THR A C 1
ATOM 2397 O O . THR A 1 329 ? -18.395 4.980 51.390 1.00 91.19 329 THR A O 1
ATOM 2400 N N . THR A 1 330 ? -16.543 3.932 50.681 1.00 93.06 330 THR A N 1
ATOM 2401 C CA . THR A 1 330 ? -17.161 3.135 49.613 1.00 93.06 330 THR A CA 1
ATOM 2402 C C . THR A 1 330 ? -16.428 1.802 49.438 1.00 93.06 330 THR A C 1
ATOM 2404 O O . THR A 1 330 ? -15.291 1.632 49.888 1.00 93.06 330 THR A O 1
ATOM 2407 N N . TYR A 1 331 ? -17.053 0.853 48.738 1.00 93.00 331 TYR A N 1
ATOM 2408 C CA . TYR A 1 331 ? -16.367 -0.337 48.231 1.00 93.00 331 TYR A CA 1
ATOM 2409 C C . TYR A 1 331 ? -15.548 0.009 46.988 1.00 93.00 331 TYR A C 1
ATOM 2411 O O . TYR A 1 331 ? -16.120 0.401 45.965 1.00 93.00 331 TYR A O 1
ATOM 2419 N N . ALA A 1 332 ? -14.231 -0.174 47.073 1.00 91.25 332 ALA A N 1
ATOM 2420 C CA . ALA A 1 332 ? -13.306 -0.068 45.949 1.00 91.25 332 ALA A CA 1
ATOM 2421 C C . ALA A 1 332 ? -13.036 -1.461 45.369 1.00 91.25 332 ALA A C 1
ATOM 2423 O O . ALA A 1 332 ? -12.810 -2.412 46.121 1.00 91.25 332 ALA A O 1
ATOM 2424 N N . GLU A 1 333 ? -13.069 -1.581 44.042 1.00 90.88 333 GLU A N 1
ATOM 2425 C CA . GLU A 1 333 ? -12.784 -2.843 43.356 1.00 90.88 333 GLU A CA 1
ATOM 2426 C C . GLU A 1 333 ? -11.306 -3.220 43.502 1.00 90.88 333 GLU A C 1
ATOM 2428 O O . GLU A 1 333 ? -10.420 -2.360 43.541 1.00 90.88 333 GLU A O 1
ATOM 2433 N N . ILE A 1 334 ? -11.047 -4.519 43.598 1.00 88.94 334 ILE A N 1
ATOM 2434 C CA . ILE A 1 334 ? -9.722 -5.102 43.425 1.00 88.94 334 ILE A CA 1
ATOM 2435 C C . ILE A 1 334 ? -9.691 -5.583 41.976 1.00 88.94 334 ILE A C 1
ATOM 2437 O O . ILE A 1 334 ? -10.162 -6.678 41.677 1.00 88.94 334 ILE A O 1
ATOM 2441 N N . ASN A 1 335 ? -9.212 -4.721 41.072 1.00 77.69 335 ASN A N 1
ATOM 2442 C CA . ASN A 1 335 ? -9.195 -5.005 39.638 1.00 77.69 335 ASN A CA 1
ATOM 2443 C C . ASN A 1 335 ? -8.546 -6.377 39.361 1.00 77.69 335 ASN A C 1
ATOM 2445 O O . ASN A 1 335 ? -7.377 -6.565 39.716 1.00 77.69 335 ASN A O 1
ATOM 2449 N N . PRO A 1 336 ? -9.256 -7.322 38.715 1.00 71.81 336 PRO A N 1
ATOM 2450 C CA . PRO A 1 336 ? -8.656 -8.580 38.295 1.00 71.81 336 PRO A CA 1
ATOM 2451 C C . PRO A 1 336 ? -7.609 -8.331 37.203 1.00 71.81 336 PRO A C 1
ATOM 2453 O O . PRO A 1 336 ? -7.635 -7.310 36.510 1.00 71.81 336 PRO A O 1
ATOM 2456 N N . SER A 1 337 ? -6.703 -9.293 37.009 1.00 72.31 337 SER A N 1
ATOM 2457 C CA . SER A 1 337 ? -5.827 -9.276 35.835 1.00 72.31 337 SER A CA 1
ATOM 2458 C C . SER A 1 337 ? -6.681 -9.300 34.560 1.00 72.31 337 SER A C 1
ATOM 2460 O O . SER A 1 337 ? -7.596 -10.124 34.481 1.00 72.31 337 SER A O 1
ATOM 2462 N N . PRO A 1 338 ? -6.389 -8.471 33.542 1.00 68.75 338 PRO A N 1
ATOM 2463 C CA . PRO A 1 338 ? -7.018 -8.613 32.234 1.00 68.75 338 PRO A CA 1
ATOM 2464 C C . PRO A 1 338 ? -6.672 -9.998 31.671 1.00 68.75 338 PRO A C 1
ATOM 2466 O O . PRO A 1 338 ? -5.504 -10.323 31.465 1.00 68.75 338 PRO A O 1
ATOM 2469 N N . GLY A 1 339 ? -7.692 -10.843 31.495 1.00 68.19 339 GLY A N 1
ATOM 2470 C CA . GLY A 1 339 ? -7.527 -12.255 31.121 1.00 68.19 339 GLY A CA 1
ATOM 2471 C C . GLY A 1 339 ? -7.152 -12.494 29.654 1.00 68.19 339 GLY A C 1
ATOM 2472 O O . GLY A 1 339 ? -6.850 -13.624 29.282 1.00 68.19 339 GLY A O 1
ATOM 2473 N N . THR A 1 340 ? -7.167 -11.449 28.824 1.00 73.88 340 THR A N 1
ATOM 2474 C CA . THR A 1 340 ? -6.761 -11.466 27.413 1.00 73.88 340 THR A CA 1
ATOM 2475 C C . THR A 1 340 ? -5.968 -10.203 27.077 1.00 73.88 340 THR A C 1
ATOM 2477 O O . THR A 1 340 ? -6.105 -9.176 27.745 1.00 73.88 340 THR A O 1
ATOM 2480 N N . THR A 1 341 ? -5.171 -10.254 26.006 1.00 73.31 341 THR A N 1
ATOM 2481 C CA . THR A 1 341 ? -4.529 -9.068 25.407 1.00 73.31 341 THR A CA 1
ATOM 2482 C C . THR A 1 341 ? -5.541 -8.018 24.966 1.00 73.31 341 THR A C 1
ATOM 2484 O O . THR A 1 341 ? -5.271 -6.830 25.066 1.00 73.31 341 THR A O 1
ATOM 2487 N N . ASP A 1 342 ? -6.733 -8.440 24.556 1.00 74.81 342 ASP A N 1
ATOM 2488 C CA . ASP A 1 342 ? -7.790 -7.555 24.054 1.00 74.81 342 ASP A CA 1
ATOM 2489 C C . ASP A 1 342 ? -8.396 -6.679 25.172 1.00 74.81 342 ASP A C 1
ATOM 2491 O O . ASP A 1 342 ? -9.021 -5.656 24.902 1.00 74.81 342 ASP A O 1
ATOM 2495 N N . ALA A 1 343 ? -8.192 -7.069 26.437 1.00 72.94 343 ALA A N 1
ATOM 2496 C CA . ALA A 1 343 ? -8.559 -6.301 27.626 1.00 72.94 343 ALA A CA 1
ATOM 2497 C C . ALA A 1 343 ? -7.411 -5.417 28.168 1.00 72.94 343 ALA A C 1
ATOM 2499 O O . ALA A 1 343 ? -7.586 -4.734 29.180 1.00 72.94 343 ALA A O 1
ATOM 2500 N N . LEU A 1 344 ? -6.237 -5.420 27.524 1.00 76.50 344 LEU A N 1
ATOM 2501 C CA . LEU A 1 344 ? -5.099 -4.565 27.868 1.00 76.50 344 LEU A CA 1
ATOM 2502 C C . LEU A 1 344 ? -5.094 -3.320 26.975 1.00 76.50 344 LEU A C 1
ATOM 2504 O O . LEU A 1 344 ? -4.859 -3.395 25.774 1.00 76.50 344 LEU A O 1
ATOM 2508 N N . ILE A 1 345 ? -5.336 -2.155 27.580 1.00 74.19 345 ILE A N 1
ATOM 2509 C CA . ILE A 1 345 ? -5.317 -0.868 26.874 1.00 74.19 345 ILE A CA 1
ATOM 2510 C C . ILE A 1 345 ? -3.879 -0.554 26.438 1.00 74.19 345 ILE A C 1
ATOM 2512 O O . ILE A 1 345 ? -3.030 -0.224 27.269 1.00 74.19 345 ILE A O 1
ATOM 2516 N N . GLU A 1 346 ? -3.619 -0.631 25.132 1.00 77.88 346 GLU A N 1
ATOM 2517 C CA . GLU A 1 346 ? -2.359 -0.177 24.542 1.00 77.88 346 GLU A CA 1
ATOM 2518 C C . GLU A 1 346 ? -2.203 1.344 24.703 1.00 77.88 346 GLU A C 1
ATOM 2520 O O . GLU A 1 346 ? -3.122 2.127 24.452 1.00 77.88 346 GLU A O 1
ATOM 2525 N N . GLY A 1 347 ? -1.018 1.766 25.142 1.00 76.50 347 GLY A N 1
ATOM 2526 C CA . GLY A 1 347 ? -0.679 3.166 25.402 1.00 76.50 347 GLY A CA 1
ATOM 2527 C C . GLY A 1 347 ? 0.642 3.549 24.744 1.00 76.50 347 GLY A C 1
ATOM 2528 O O . GLY A 1 347 ? 1.401 2.688 24.313 1.00 76.50 347 GLY A O 1
ATOM 2529 N N . SER A 1 348 ? 0.969 4.842 24.710 1.00 74.25 348 SER A N 1
ATOM 2530 C CA . SER A 1 348 ? 2.109 5.376 23.938 1.00 74.25 348 SER A CA 1
ATOM 2531 C C . SER A 1 348 ? 3.489 4.765 24.247 1.00 74.25 348 SER A C 1
ATOM 2533 O O . SER A 1 348 ? 4.381 4.869 23.408 1.00 74.25 348 SER A O 1
ATOM 2535 N N . GLY A 1 349 ? 3.675 4.133 25.413 1.00 68.12 349 GLY A N 1
ATOM 2536 C CA . GLY A 1 349 ? 4.875 3.350 25.751 1.00 68.12 349 GLY A CA 1
ATOM 2537 C C . GLY A 1 349 ? 4.685 1.825 25.755 1.00 68.12 349 GLY A C 1
ATOM 2538 O O . GLY A 1 349 ? 5.636 1.098 25.481 1.00 68.12 349 GLY A O 1
ATOM 2539 N N . ASN A 1 350 ? 3.471 1.336 26.029 1.00 70.31 350 ASN A N 1
ATOM 2540 C CA . ASN A 1 350 ? 3.154 -0.091 26.130 1.00 70.31 350 ASN A CA 1
ATOM 2541 C C . ASN A 1 350 ? 2.306 -0.501 24.924 1.00 70.31 350 ASN A C 1
ATOM 2543 O O . ASN A 1 350 ? 1.077 -0.459 24.983 1.00 70.31 350 ASN A O 1
ATOM 2547 N N . LEU A 1 351 ? 2.993 -0.877 23.844 1.00 79.81 351 LEU A N 1
ATOM 2548 C CA . LEU A 1 351 ? 2.393 -1.354 22.601 1.00 79.81 351 LEU A CA 1
ATOM 2549 C C . LEU A 1 351 ? 2.767 -2.823 22.355 1.00 79.81 351 LEU A C 1
ATOM 2551 O O . LEU A 1 351 ? 3.954 -3.177 22.385 1.00 79.81 351 LEU A O 1
ATOM 2555 N N . TYR A 1 352 ? 1.790 -3.675 22.043 1.00 75.06 352 TYR A N 1
ATOM 2556 C CA . TYR A 1 352 ? 2.045 -5.071 21.666 1.00 75.06 352 TYR A CA 1
ATOM 2557 C C . TYR A 1 352 ? 2.614 -5.182 20.248 1.00 75.06 352 TYR A C 1
ATOM 2559 O O . TYR A 1 352 ? 3.363 -6.125 19.965 1.00 75.06 352 TYR A O 1
ATOM 2567 N N . PHE A 1 353 ? 2.375 -4.173 19.405 1.00 76.12 353 PHE A N 1
ATOM 2568 C CA . PHE A 1 353 ? 2.970 -4.020 18.077 1.00 76.12 353 PHE A CA 1
ATOM 2569 C C . PHE A 1 353 ? 3.708 -2.681 17.958 1.00 76.12 353 PHE A C 1
ATOM 2571 O O . PHE A 1 353 ? 3.136 -1.620 18.176 1.00 76.12 353 PHE A O 1
ATOM 2578 N N . THR A 1 354 ? 4.985 -2.704 17.557 1.00 84.50 354 THR A N 1
ATOM 2579 C CA . THR A 1 354 ? 5.746 -1.477 17.265 1.00 84.50 354 THR A CA 1
ATOM 2580 C C . THR A 1 354 ? 6.295 -1.499 15.846 1.00 84.50 354 THR A C 1
ATOM 2582 O O . THR A 1 354 ? 6.742 -2.533 15.350 1.00 84.50 354 THR A O 1
ATOM 2585 N N . ALA A 1 355 ? 6.330 -0.331 15.198 1.00 85.44 355 ALA A N 1
ATOM 2586 C CA . ALA A 1 355 ? 6.885 -0.192 13.851 1.00 85.44 355 ALA A CA 1
ATOM 2587 C C . ALA A 1 355 ? 8.381 -0.564 13.768 1.00 85.44 355 ALA A C 1
ATOM 2589 O O . ALA A 1 355 ? 8.863 -0.878 12.685 1.00 85.44 355 ALA A O 1
ATOM 2590 N N . ALA A 1 356 ? 9.110 -0.550 14.893 1.00 86.38 356 ALA A N 1
ATOM 2591 C CA . ALA A 1 356 ? 10.448 -1.133 14.992 1.00 86.38 356 ALA A CA 1
ATOM 2592 C C . ALA A 1 356 ? 10.384 -2.660 14.843 1.00 86.38 356 ALA A C 1
ATOM 2594 O O . ALA A 1 356 ? 10.825 -3.178 13.824 1.00 86.38 356 ALA A O 1
ATOM 2595 N N . ARG A 1 357 ? 9.690 -3.363 15.754 1.00 84.19 357 ARG A N 1
ATOM 2596 C CA . ARG A 1 357 ? 9.564 -4.835 15.728 1.00 84.19 357 ARG A CA 1
ATOM 2597 C C . ARG A 1 357 ? 9.054 -5.380 14.389 1.00 84.19 357 ARG A C 1
ATOM 2599 O O . ARG A 1 357 ? 9.493 -6.447 13.979 1.00 84.19 357 ARG A O 1
ATOM 2606 N N . VAL A 1 358 ? 8.177 -4.653 13.688 1.00 87.12 358 VAL A N 1
ATOM 2607 C CA . VAL A 1 358 ? 7.718 -5.025 12.334 1.00 87.12 358 VAL A CA 1
ATOM 2608 C C . VAL A 1 358 ? 8.838 -4.933 11.286 1.00 87.12 358 VAL A C 1
ATOM 2610 O O . VAL A 1 358 ? 8.965 -5.842 10.472 1.00 87.12 358 VAL A O 1
ATOM 2613 N N . ARG A 1 359 ? 9.675 -3.885 11.303 1.00 88.38 359 ARG A N 1
ATOM 2614 C CA . ARG A 1 359 ? 10.837 -3.763 10.395 1.00 88.38 359 ARG A CA 1
ATOM 2615 C C . ARG A 1 359 ? 11.961 -4.736 10.745 1.00 88.38 359 ARG A C 1
ATOM 2617 O O . ARG A 1 359 ? 12.622 -5.243 9.847 1.00 88.38 359 ARG A O 1
ATOM 2624 N N . ASP A 1 360 ? 12.141 -5.006 12.033 1.00 89.56 360 ASP A N 1
ATOM 2625 C CA . ASP A 1 360 ? 13.196 -5.871 12.568 1.00 89.56 360 ASP A CA 1
ATOM 2626 C C . ASP A 1 360 ? 12.807 -7.371 12.509 1.00 89.56 360 ASP A C 1
ATOM 2628 O O . ASP A 1 360 ? 13.557 -8.240 12.956 1.00 89.56 360 ASP A O 1
ATOM 2632 N N . THR A 1 361 ? 11.627 -7.701 11.963 1.00 90.81 361 THR A N 1
ATOM 2633 C CA . THR A 1 361 ? 11.146 -9.082 11.814 1.00 90.81 361 THR A CA 1
ATOM 2634 C C . THR A 1 361 ? 11.932 -9.821 10.729 1.00 90.81 361 THR A C 1
ATOM 2636 O O . THR A 1 361 ? 11.809 -9.544 9.536 1.00 90.81 361 THR A O 1
ATOM 2639 N N . VAL A 1 362 ? 12.712 -10.820 11.145 1.00 93.12 362 VAL A N 1
ATOM 2640 C CA . VAL A 1 362 ? 13.477 -11.693 10.243 1.00 93.12 362 VAL A CA 1
ATOM 2641 C C . VAL A 1 362 ? 12.533 -12.524 9.365 1.00 93.12 362 VAL A C 1
ATOM 2643 O O . VAL A 1 362 ? 11.668 -13.238 9.871 1.00 93.12 362 VAL A O 1
ATOM 2646 N N . LEU A 1 363 ? 12.750 -12.496 8.046 1.00 93.50 363 LEU A N 1
ATOM 2647 C CA . LEU A 1 363 ? 11.990 -13.261 7.045 1.00 93.50 363 LEU A CA 1
ATOM 2648 C C . LEU A 1 363 ? 12.397 -14.750 7.022 1.00 93.50 363 LEU A C 1
ATOM 2650 O O . LEU A 1 363 ? 12.839 -15.286 6.004 1.00 93.50 363 LEU A O 1
ATOM 2654 N N . ALA A 1 364 ? 12.286 -15.426 8.166 1.00 94.19 364 ALA A N 1
ATOM 2655 C CA . ALA A 1 364 ? 12.581 -16.850 8.286 1.00 94.19 364 ALA A CA 1
ATOM 2656 C C . ALA A 1 364 ? 11.678 -17.673 7.346 1.00 94.19 364 ALA A C 1
ATOM 2658 O O . ALA A 1 364 ? 10.461 -17.497 7.324 1.00 94.19 364 ALA A O 1
ATOM 2659 N N . GLY A 1 365 ? 12.279 -18.566 6.554 1.00 93.62 365 GLY A N 1
ATOM 2660 C CA . GLY A 1 365 ? 11.563 -19.356 5.545 1.00 93.62 365 GLY A CA 1
ATOM 2661 C C . GLY A 1 365 ? 11.301 -18.641 4.210 1.00 93.62 365 GLY A C 1
ATOM 2662 O O . GLY A 1 365 ? 10.552 -19.173 3.392 1.00 93.62 365 GLY A O 1
ATOM 2663 N N . LEU A 1 366 ? 11.906 -17.471 3.957 1.00 95.75 366 LEU A N 1
ATOM 2664 C CA . LEU A 1 366 ? 11.849 -16.802 2.651 1.00 95.75 366 LEU A CA 1
ATOM 2665 C C . LEU A 1 366 ? 12.316 -17.739 1.523 1.00 95.75 366 LEU A C 1
ATOM 2667 O O . LEU A 1 366 ? 13.445 -18.227 1.532 1.00 95.75 366 LEU A O 1
ATOM 2671 N N . SER A 1 367 ? 11.450 -17.956 0.531 1.00 95.38 367 SER A N 1
ATOM 2672 C CA . SER A 1 367 ? 11.712 -18.818 -0.625 1.00 95.38 367 SER A CA 1
ATOM 2673 C C . SER A 1 367 ? 11.614 -18.024 -1.923 1.00 95.38 367 SER A C 1
ATOM 2675 O O . SER A 1 367 ? 10.600 -17.386 -2.193 1.00 95.38 367 SER A O 1
ATOM 2677 N N . LEU A 1 368 ? 12.667 -18.089 -2.741 1.00 96.62 368 LEU A N 1
ATOM 2678 C CA . LEU A 1 368 ? 12.784 -17.356 -4.009 1.00 96.62 368 LEU A CA 1
ATOM 2679 C C . LEU A 1 368 ? 12.486 -18.243 -5.233 1.00 96.62 368 LEU A C 1
ATOM 2681 O O . LEU A 1 368 ? 12.935 -17.958 -6.338 1.00 96.62 368 LEU A O 1
ATOM 2685 N N . VAL A 1 369 ? 11.778 -19.360 -5.045 1.00 94.12 369 VAL A N 1
ATOM 2686 C CA . VAL A 1 369 ? 11.561 -20.362 -6.107 1.00 94.12 369 VAL A CA 1
ATOM 2687 C C . VAL A 1 369 ? 10.329 -20.042 -6.963 1.00 94.12 369 VAL A C 1
ATOM 2689 O O . VAL A 1 369 ? 10.356 -20.230 -8.179 1.00 94.12 369 VAL A O 1
ATOM 2692 N N . ALA A 1 370 ? 9.251 -19.546 -6.352 1.00 93.56 370 ALA A N 1
ATOM 2693 C CA . ALA A 1 370 ? 7.955 -19.387 -7.008 1.00 93.56 370 ALA A CA 1
ATOM 2694 C C . ALA A 1 370 ? 7.811 -18.034 -7.726 1.00 93.56 370 ALA A C 1
ATOM 2696 O O . ALA A 1 370 ? 7.661 -17.000 -7.081 1.00 93.56 370 ALA A O 1
ATOM 2697 N N . ASN A 1 371 ? 7.764 -18.043 -9.062 1.00 94.19 371 ASN A N 1
ATOM 2698 C CA . ASN A 1 371 ? 7.228 -16.920 -9.834 1.00 94.19 371 ASN A CA 1
ATOM 2699 C C . ASN A 1 371 ? 5.704 -17.080 -9.941 1.00 94.19 371 ASN A C 1
ATOM 2701 O O . ASN A 1 371 ? 5.215 -17.941 -10.671 1.00 94.19 371 ASN A O 1
ATOM 2705 N N . ALA A 1 372 ? 4.959 -16.287 -9.174 1.00 94.50 372 ALA A N 1
ATOM 2706 C CA . ALA A 1 372 ? 3.502 -16.263 -9.193 1.00 94.50 372 ALA A CA 1
ATOM 2707 C C . ALA A 1 372 ? 2.989 -14.910 -8.689 1.00 94.50 372 ALA A C 1
ATOM 2709 O O . ALA A 1 372 ? 3.685 -14.213 -7.953 1.00 94.50 372 ALA A O 1
ATOM 2710 N N . ALA A 1 373 ? 1.745 -14.567 -9.028 1.00 96.56 373 ALA A N 1
ATOM 2711 C CA . ALA A 1 373 ? 1.074 -13.418 -8.430 1.00 96.56 373 ALA A CA 1
ATOM 2712 C C . ALA A 1 373 ? 0.907 -13.589 -6.907 1.00 96.56 373 ALA A C 1
ATOM 2714 O O . ALA A 1 373 ? 0.741 -14.704 -6.392 1.00 96.56 373 ALA A O 1
ATOM 2715 N N . ILE A 1 374 ? 0.932 -12.463 -6.194 1.00 97.62 374 ILE A N 1
ATOM 2716 C CA . ILE A 1 374 ? 0.575 -12.380 -4.776 1.00 97.62 374 ILE A CA 1
ATOM 2717 C C . ILE A 1 374 ? -0.952 -12.464 -4.660 1.00 97.62 374 ILE A C 1
ATOM 2719 O O . ILE A 1 374 ? -1.680 -11.869 -5.456 1.00 97.62 374 ILE A O 1
ATOM 2723 N N . THR A 1 375 ? -1.433 -13.219 -3.680 1.00 96.62 375 THR A N 1
ATOM 2724 C CA . THR A 1 375 ? -2.851 -13.504 -3.435 1.00 96.62 375 THR A CA 1
ATOM 2725 C C . THR A 1 375 ? -3.220 -13.189 -1.986 1.00 96.62 375 THR A C 1
ATOM 2727 O O . THR A 1 375 ? -2.349 -13.096 -1.126 1.00 96.62 375 THR A O 1
ATOM 2730 N N . ALA A 1 376 ? -4.517 -13.085 -1.681 1.00 96.94 376 ALA A N 1
ATOM 2731 C CA . ALA A 1 376 ? -5.000 -12.851 -0.314 1.00 96.94 376 ALA A CA 1
ATOM 2732 C C . ALA A 1 376 ? -4.673 -13.992 0.680 1.00 96.94 376 ALA A C 1
ATOM 2734 O O . ALA A 1 376 ? -4.861 -13.825 1.881 1.00 96.94 376 ALA A O 1
ATOM 2735 N N . SER A 1 377 ? -4.190 -15.143 0.195 1.00 95.69 377 SER A N 1
ATOM 2736 C CA . SER A 1 377 ? -3.753 -16.283 1.013 1.00 95.69 377 SER A CA 1
ATOM 2737 C C . SER A 1 377 ? -2.233 -16.340 1.226 1.00 95.69 377 SER A C 1
ATOM 2739 O O . SER A 1 377 ? -1.755 -17.233 1.923 1.00 95.69 377 SER A O 1
ATOM 2741 N N . ASP A 1 378 ? -1.456 -15.428 0.633 1.00 96.56 378 ASP A N 1
ATOM 2742 C CA . ASP A 1 378 ? -0.011 -15.369 0.852 1.00 96.56 378 ASP A CA 1
ATOM 2743 C C . ASP A 1 378 ? 0.327 -14.734 2.204 1.00 96.56 378 ASP A C 1
ATOM 2745 O O . ASP A 1 378 ? -0.108 -13.630 2.526 1.00 96.56 378 ASP A O 1
ATOM 2749 N N . THR A 1 379 ? 1.198 -15.392 2.971 1.00 95.25 379 THR A N 1
ATOM 2750 C CA . THR A 1 379 ? 1.878 -14.738 4.096 1.00 95.25 379 THR A CA 1
ATOM 2751 C C . THR A 1 379 ? 2.819 -13.649 3.577 1.00 95.25 379 THR A C 1
ATOM 2753 O O . THR A 1 379 ? 3.311 -13.729 2.450 1.00 95.25 379 THR A O 1
ATOM 2756 N N . VAL A 1 380 ? 3.152 -12.659 4.413 1.00 94.19 380 VAL A N 1
ATOM 2757 C CA . VAL A 1 380 ? 4.093 -11.576 4.052 1.00 94.19 380 VAL A CA 1
ATOM 2758 C C . VAL A 1 380 ? 5.428 -12.131 3.524 1.00 94.19 380 VAL A C 1
ATOM 2760 O O . VAL A 1 380 ? 5.965 -11.625 2.543 1.00 94.19 380 VAL A O 1
ATOM 2763 N N . VAL A 1 381 ? 5.925 -13.228 4.108 1.00 95.62 381 VAL A N 1
ATOM 2764 C CA . VAL A 1 381 ? 7.153 -13.912 3.666 1.00 95.62 381 VAL A CA 1
ATOM 2765 C C . VAL A 1 381 ? 6.983 -14.561 2.281 1.00 95.62 381 VAL A C 1
ATOM 2767 O O . VAL A 1 381 ? 7.870 -14.428 1.438 1.00 95.62 381 VAL A O 1
ATOM 2770 N N . SER A 1 382 ? 5.841 -15.208 2.009 1.00 95.62 382 SER A N 1
ATOM 2771 C CA . SER A 1 382 ? 5.520 -15.772 0.683 1.00 95.62 382 SER A CA 1
ATOM 2772 C C . SER A 1 382 ? 5.402 -14.677 -0.382 1.00 95.62 382 SER A C 1
ATOM 2774 O O . SER A 1 382 ? 5.993 -14.777 -1.458 1.00 95.62 382 SER A O 1
ATOM 2776 N N . ALA A 1 383 ? 4.697 -13.590 -0.057 1.00 96.88 383 ALA A N 1
ATOM 2777 C CA . ALA A 1 383 ? 4.493 -12.448 -0.939 1.00 96.88 383 ALA A CA 1
ATOM 2778 C C . ALA A 1 383 ? 5.819 -11.772 -1.336 1.00 96.88 383 ALA A C 1
ATOM 2780 O O . ALA A 1 383 ? 6.043 -11.503 -2.517 1.00 96.88 383 ALA A O 1
ATOM 2781 N N . LEU A 1 384 ? 6.725 -11.560 -0.374 1.00 96.31 384 LEU A N 1
ATOM 2782 C CA . LEU A 1 384 ? 8.063 -11.013 -0.633 1.00 96.31 384 LEU A CA 1
ATOM 2783 C C . LEU A 1 384 ? 8.934 -11.970 -1.463 1.00 96.31 384 LEU A C 1
ATOM 2785 O O . LEU A 1 384 ? 9.636 -11.519 -2.368 1.00 96.31 384 LEU A O 1
ATOM 2789 N N . GLY A 1 385 ? 8.852 -13.282 -1.215 1.00 97.69 385 GLY A N 1
ATOM 2790 C CA . GLY A 1 385 ? 9.560 -14.295 -2.007 1.00 97.69 385 GLY A CA 1
ATOM 2791 C C . GLY A 1 385 ? 9.117 -14.325 -3.472 1.00 97.69 385 GLY A C 1
ATOM 2792 O O . GLY A 1 385 ? 9.956 -14.283 -4.378 1.00 97.69 385 GLY A O 1
ATOM 2793 N N . LYS A 1 386 ? 7.798 -14.296 -3.705 1.00 97.56 386 LYS A N 1
ATOM 2794 C CA . LYS A 1 386 ? 7.194 -14.165 -5.041 1.00 97.56 386 LYS A CA 1
ATOM 2795 C C . LYS A 1 386 ? 7.635 -12.885 -5.745 1.00 97.56 386 LYS A C 1
ATOM 2797 O O . LYS A 1 386 ? 8.107 -12.955 -6.878 1.00 97.56 386 LYS A O 1
ATOM 2802 N N . LEU A 1 387 ? 7.536 -11.735 -5.071 1.00 97.44 387 LEU A N 1
ATOM 2803 C CA . LEU A 1 387 ? 7.925 -10.434 -5.624 1.00 97.44 387 LEU A CA 1
ATOM 2804 C C . LEU A 1 387 ? 9.400 -10.417 -6.046 1.00 97.44 387 LEU A C 1
ATOM 2806 O O . LEU A 1 387 ? 9.721 -10.021 -7.166 1.00 97.44 387 LEU A O 1
ATOM 2810 N N . GLN A 1 388 ? 10.295 -10.903 -5.184 1.00 97.56 388 GLN A N 1
ATOM 2811 C CA . GLN A 1 388 ? 11.723 -10.986 -5.487 1.00 97.56 388 GLN A CA 1
ATOM 2812 C C . GLN A 1 388 ? 11.995 -11.900 -6.692 1.00 97.56 388 GLN A C 1
ATOM 2814 O O . GLN A 1 388 ? 12.792 -11.537 -7.559 1.00 97.56 388 GLN A O 1
ATOM 2819 N N . LYS A 1 389 ? 11.315 -13.050 -6.800 1.00 97.75 389 LYS A N 1
ATOM 2820 C CA . LYS A 1 389 ? 11.467 -13.948 -7.955 1.00 97.75 389 LYS A CA 1
ATOM 2821 C C . LYS A 1 389 ? 10.912 -13.340 -9.247 1.00 97.75 389 LYS A C 1
ATOM 2823 O O . LYS A 1 389 ? 11.559 -13.452 -10.286 1.00 97.75 389 LYS A O 1
ATOM 2828 N N . GLN A 1 390 ? 9.775 -12.645 -9.183 1.00 97.38 390 GLN A N 1
ATOM 2829 C CA . GLN A 1 390 ? 9.230 -11.886 -10.313 1.00 97.38 390 GLN A CA 1
ATOM 2830 C C . GLN A 1 390 ? 10.216 -10.818 -10.806 1.00 97.38 390 GLN A C 1
ATOM 2832 O O . GLN A 1 390 ? 10.450 -10.722 -12.008 1.00 97.38 390 GLN A O 1
ATOM 2837 N N . VAL A 1 391 ? 10.843 -10.061 -9.897 1.00 96.44 391 VAL A N 1
ATOM 2838 C CA . VAL A 1 391 ? 11.866 -9.060 -10.245 1.00 96.44 391 VAL A CA 1
ATOM 2839 C C . VAL A 1 391 ? 13.099 -9.712 -10.881 1.00 96.44 391 VAL A C 1
ATOM 2841 O O . VAL A 1 391 ? 13.546 -9.256 -11.931 1.00 96.44 391 VAL A O 1
ATOM 2844 N N . THR A 1 392 ? 13.622 -10.801 -10.308 1.00 96.06 392 THR A N 1
ATOM 2845 C CA . THR A 1 392 ? 14.774 -11.530 -10.873 1.00 96.06 392 THR A CA 1
ATOM 2846 C C . THR A 1 392 ? 14.491 -12.054 -12.287 1.00 96.06 392 THR A C 1
ATOM 2848 O O . THR A 1 392 ? 15.322 -11.881 -13.181 1.00 96.06 392 THR A O 1
ATOM 2851 N N . ASP A 1 393 ? 13.310 -12.633 -12.521 1.00 94.31 393 ASP A N 1
ATOM 2852 C CA . ASP A 1 393 ? 12.931 -13.154 -13.840 1.00 94.31 393 ASP A CA 1
ATOM 2853 C C . ASP A 1 393 ? 12.673 -12.030 -14.860 1.00 94.31 393 ASP A C 1
ATOM 2855 O O . ASP A 1 393 ? 13.029 -12.169 -16.032 1.00 94.31 393 ASP A O 1
ATOM 2859 N N . LEU A 1 394 ? 12.113 -10.892 -14.428 1.00 93.62 394 LEU A N 1
ATOM 2860 C CA . LEU A 1 394 ? 11.951 -9.703 -15.271 1.00 93.62 394 LEU A CA 1
ATOM 2861 C C . LEU A 1 394 ? 13.302 -9.117 -15.697 1.00 93.62 394 LEU A C 1
ATOM 2863 O O . LEU A 1 394 ? 13.465 -8.788 -16.869 1.00 93.62 394 LEU A O 1
ATOM 2867 N N . ILE A 1 395 ? 14.283 -9.037 -14.790 1.00 92.25 395 ILE A N 1
ATOM 2868 C CA . ILE A 1 395 ? 15.643 -8.575 -15.115 1.00 92.25 395 ILE A CA 1
ATOM 2869 C C . ILE A 1 395 ? 16.271 -9.473 -16.192 1.00 92.25 395 ILE A C 1
ATOM 2871 O O . ILE A 1 395 ? 16.785 -8.962 -17.188 1.00 92.25 395 ILE A O 1
ATOM 2875 N N . ALA A 1 396 ? 16.162 -10.798 -16.054 1.00 87.06 396 ALA A N 1
ATOM 2876 C CA . ALA A 1 396 ? 16.654 -11.740 -17.062 1.00 87.06 396 ALA A CA 1
ATOM 2877 C C . ALA A 1 396 ? 15.927 -11.586 -18.417 1.00 87.06 396 ALA A C 1
ATOM 2879 O O . ALA A 1 396 ? 16.567 -11.510 -19.468 1.00 87.06 396 ALA A O 1
ATOM 2880 N N . ALA A 1 397 ? 14.594 -11.482 -18.403 1.00 84.00 397 ALA A N 1
ATOM 2881 C CA . ALA A 1 397 ? 13.776 -11.353 -19.612 1.00 84.00 397 ALA A CA 1
ATOM 2882 C C . ALA A 1 397 ? 13.927 -9.998 -20.333 1.00 84.00 397 ALA A C 1
ATOM 2884 O O . ALA A 1 397 ? 13.690 -9.920 -21.542 1.00 84.00 397 ALA A O 1
ATOM 2885 N N . VAL A 1 398 ? 14.305 -8.935 -19.613 1.00 83.75 398 VAL A N 1
ATOM 2886 C CA . VAL A 1 398 ? 14.641 -7.621 -20.186 1.00 83.75 398 VAL A CA 1
ATOM 2887 C C . VAL A 1 398 ? 16.075 -7.606 -20.712 1.00 83.75 398 VAL A C 1
ATOM 2889 O O . VAL A 1 398 ? 16.289 -7.108 -21.815 1.00 83.75 398 VAL A O 1
ATOM 2892 N N . GLY A 1 399 ? 17.041 -8.207 -20.006 1.00 74.94 399 GLY A N 1
ATOM 2893 C CA . GLY A 1 399 ? 18.434 -8.300 -20.466 1.00 74.94 399 GLY A CA 1
ATOM 2894 C C . GLY A 1 399 ? 18.559 -8.934 -21.856 1.00 74.94 399 GLY A C 1
ATOM 2895 O O . GLY A 1 399 ? 19.185 -8.359 -22.742 1.00 74.94 399 GLY A O 1
ATOM 2896 N N . LEU A 1 400 ? 17.842 -10.040 -22.090 1.00 66.94 400 LEU A N 1
ATOM 2897 C CA . LEU A 1 400 ? 17.769 -10.731 -23.390 1.00 66.94 400 LEU A CA 1
ATOM 2898 C C . LEU A 1 400 ? 17.099 -9.922 -24.524 1.00 66.94 400 LEU A C 1
ATOM 2900 O O . LEU A 1 400 ? 17.099 -10.367 -25.669 1.00 66.94 400 LEU A O 1
ATOM 2904 N N . LYS A 1 401 ? 16.494 -8.766 -24.223 1.00 70.31 401 LYS A N 1
ATOM 2905 C CA . LYS A 1 401 ? 15.871 -7.854 -25.203 1.00 70.31 401 LYS A CA 1
ATOM 2906 C C . LYS A 1 401 ? 16.607 -6.522 -25.339 1.00 70.31 401 LYS A C 1
ATOM 2908 O O . LYS A 1 401 ? 16.435 -5.845 -26.346 1.00 70.31 401 LYS A O 1
ATOM 2913 N N . ALA A 1 402 ? 17.374 -6.135 -24.321 1.00 65.06 402 ALA A N 1
ATOM 2914 C CA . ALA A 1 402 ? 18.191 -4.927 -24.314 1.00 65.06 402 ALA A CA 1
ATOM 2915 C C . ALA A 1 402 ? 19.537 -5.127 -25.029 1.00 65.06 402 ALA A C 1
ATOM 2917 O O . ALA A 1 402 ? 20.140 -4.153 -25.476 1.00 65.06 402 ALA A O 1
ATOM 2918 N N . ASP A 1 403 ? 20.006 -6.372 -25.157 1.00 67.44 403 ASP A N 1
ATOM 2919 C CA . ASP A 1 403 ? 21.246 -6.674 -25.864 1.00 67.44 403 ASP A CA 1
ATOM 2920 C C . ASP A 1 403 ? 21.094 -6.576 -27.397 1.00 67.44 403 ASP A C 1
ATOM 2922 O O . ASP A 1 403 ? 20.667 -7.503 -28.094 1.00 67.44 403 ASP A O 1
ATOM 2926 N N . ALA A 1 404 ? 21.505 -5.427 -27.931 1.00 61.12 404 ALA A N 1
ATOM 2927 C CA . ALA A 1 404 ? 21.597 -5.169 -29.365 1.00 61.12 404 ALA A CA 1
ATOM 2928 C C . ALA A 1 404 ? 22.730 -5.951 -30.069 1.00 61.12 404 ALA A C 1
ATOM 2930 O O . ALA A 1 404 ? 22.798 -5.926 -31.297 1.00 61.12 404 ALA A O 1
ATOM 2931 N N . ALA A 1 405 ? 23.613 -6.653 -29.342 1.00 65.19 405 ALA A N 1
ATOM 2932 C CA . ALA A 1 405 ? 24.625 -7.526 -29.945 1.00 65.19 405 ALA A CA 1
ATOM 2933 C C . ALA A 1 405 ? 24.084 -8.926 -30.301 1.00 65.19 405 ALA A C 1
ATOM 2935 O O . ALA A 1 405 ? 24.659 -9.599 -31.160 1.00 65.19 405 ALA A O 1
ATOM 2936 N N . THR A 1 406 ? 22.977 -9.361 -29.684 1.00 68.38 406 THR A N 1
ATOM 2937 C CA . THR A 1 406 ? 22.334 -10.664 -29.951 1.00 68.38 406 THR A CA 1
ATOM 2938 C C . THR A 1 406 ? 20.971 -10.576 -30.642 1.00 68.38 406 THR A C 1
ATOM 2940 O O . THR A 1 406 ? 20.451 -11.604 -31.079 1.00 68.38 406 THR A O 1
ATOM 2943 N N . THR A 1 407 ? 20.401 -9.378 -30.814 1.00 74.88 407 THR A N 1
ATOM 2944 C CA . THR A 1 407 ? 19.067 -9.185 -31.409 1.00 74.88 407 THR A CA 1
ATOM 2945 C C . THR A 1 407 ? 19.091 -8.361 -32.701 1.00 74.88 407 THR A C 1
ATOM 2947 O O . THR A 1 407 ? 19.771 -7.344 -32.808 1.00 74.88 407 THR A O 1
ATOM 2950 N N . VAL A 1 408 ? 18.301 -8.776 -33.699 1.00 83.31 408 VAL A N 1
ATOM 2951 C CA . VAL A 1 408 ? 18.007 -7.948 -34.881 1.00 83.31 408 VAL A CA 1
ATOM 2952 C C . VAL A 1 408 ? 16.826 -7.046 -34.537 1.00 83.31 408 VAL A C 1
ATOM 2954 O O . VAL A 1 408 ? 15.705 -7.522 -34.351 1.00 83.31 408 VAL A O 1
ATOM 2957 N N . THR A 1 409 ? 17.079 -5.745 -34.421 1.00 84.69 409 THR A N 1
ATOM 2958 C CA . THR A 1 409 ? 16.038 -4.750 -34.130 1.00 84.69 409 THR A CA 1
ATOM 2959 C C . THR A 1 409 ? 15.235 -4.400 -35.387 1.00 84.69 409 THR A C 1
ATOM 2961 O O . THR A 1 409 ? 15.616 -4.753 -36.504 1.00 84.69 409 THR A O 1
ATOM 2964 N N . LYS A 1 410 ? 14.113 -3.695 -35.213 1.00 85.31 410 LYS A N 1
ATOM 2965 C CA . LYS A 1 410 ? 13.343 -3.090 -36.308 1.00 85.31 410 LYS A CA 1
ATOM 2966 C C . LYS A 1 410 ? 13.405 -1.568 -36.233 1.00 85.31 410 LYS A C 1
ATOM 2968 O O . LYS A 1 410 ? 13.544 -1.025 -35.137 1.00 85.31 410 LYS A O 1
ATOM 2973 N N . ASP A 1 411 ? 13.295 -0.901 -37.373 1.00 83.69 411 ASP A N 1
ATOM 2974 C CA . ASP A 1 411 ? 13.322 0.564 -37.489 1.00 83.69 411 ASP A CA 1
ATOM 2975 C C . ASP A 1 411 ? 12.104 1.246 -36.830 1.00 83.69 411 ASP A C 1
ATOM 2977 O O . ASP A 1 411 ? 12.245 2.273 -36.167 1.00 83.69 411 ASP A O 1
ATOM 2981 N N . MET A 1 412 ? 10.909 0.666 -36.968 1.00 85.06 412 MET A N 1
ATOM 2982 C CA . MET A 1 412 ? 9.654 1.193 -36.426 1.00 85.06 412 MET A CA 1
ATOM 2983 C C . MET A 1 412 ? 8.609 0.094 -36.163 1.00 85.06 412 MET A C 1
ATOM 2985 O O . MET A 1 412 ? 8.831 -1.093 -36.398 1.00 85.06 412 MET A O 1
ATOM 2989 N N . ALA A 1 413 ? 7.435 0.475 -35.647 1.00 84.50 413 ALA A N 1
ATOM 2990 C CA . ALA A 1 413 ? 6.400 -0.459 -35.190 1.00 84.50 413 ALA A CA 1
ATOM 2991 C C . ALA A 1 413 ? 5.981 -1.512 -36.240 1.00 84.50 413 ALA A C 1
ATOM 2993 O O . ALA A 1 413 ? 5.789 -2.675 -35.878 1.00 84.50 413 ALA A O 1
ATOM 2994 N N . THR A 1 414 ? 5.898 -1.125 -37.514 1.00 88.75 414 THR A N 1
ATOM 2995 C CA . THR A 1 414 ? 5.460 -1.957 -38.652 1.00 88.75 414 THR A CA 1
ATOM 2996 C C . THR A 1 414 ? 6.506 -2.052 -39.772 1.00 88.75 414 THR A C 1
ATOM 2998 O O . THR A 1 414 ? 6.148 -2.379 -40.900 1.00 88.75 414 THR A O 1
ATOM 3001 N N . GLY A 1 415 ? 7.763 -1.691 -39.497 1.00 82.00 415 GLY A N 1
ATOM 3002 C CA . GLY A 1 415 ? 8.798 -1.534 -40.522 1.00 82.00 415 GLY A CA 1
ATOM 3003 C C . GLY A 1 415 ? 9.762 -2.717 -40.664 1.00 82.00 415 GLY A C 1
ATOM 3004 O O . GLY A 1 415 ? 9.423 -3.864 -40.362 1.00 82.00 415 GLY A O 1
ATOM 3005 N N . ALA A 1 416 ? 10.954 -2.429 -41.182 1.00 86.06 416 ALA A N 1
ATOM 3006 C CA . ALA A 1 416 ? 11.953 -3.400 -41.611 1.00 86.06 416 ALA A CA 1
ATOM 3007 C C . ALA A 1 416 ? 12.958 -3.781 -40.508 1.00 86.06 416 ALA A C 1
ATOM 3009 O O . ALA A 1 416 ? 13.112 -3.105 -39.492 1.00 86.06 416 ALA A O 1
ATOM 3010 N N . ALA A 1 417 ? 13.678 -4.882 -40.734 1.00 89.69 417 ALA A N 1
ATOM 3011 C CA . ALA A 1 417 ? 14.787 -5.311 -39.888 1.00 89.69 417 ALA A CA 1
ATOM 3012 C C . ALA A 1 417 ? 16.034 -4.436 -40.110 1.00 89.69 417 ALA A C 1
ATOM 3014 O O . ALA A 1 417 ? 16.484 -4.258 -41.245 1.00 89.69 417 ALA A O 1
ATOM 3015 N N . ASN A 1 418 ? 16.640 -3.960 -39.022 1.00 88.12 418 ASN A N 1
ATOM 3016 C CA . ASN A 1 418 ? 17.913 -3.245 -39.037 1.00 88.12 418 ASN A CA 1
ATOM 3017 C C . ASN A 1 418 ? 19.060 -4.238 -39.272 1.00 88.12 418 ASN A C 1
ATOM 3019 O O . ASN A 1 418 ? 19.599 -4.832 -38.337 1.00 88.12 418 ASN A O 1
ATOM 3023 N N . ILE A 1 419 ? 19.425 -4.429 -40.538 1.00 89.06 419 ILE A N 1
ATOM 3024 C CA . ILE A 1 419 ? 20.540 -5.283 -40.956 1.00 89.06 419 ILE A CA 1
ATOM 3025 C C . ILE A 1 419 ? 21.788 -4.411 -41.208 1.00 89.06 419 ILE A C 1
ATOM 3027 O O . ILE A 1 419 ? 21.666 -3.374 -41.862 1.00 89.06 419 ILE A O 1
ATOM 3031 N N . PRO A 1 420 ? 22.994 -4.798 -40.734 1.00 89.81 420 PRO A N 1
ATOM 3032 C CA . PRO A 1 420 ? 24.201 -3.987 -40.898 1.00 89.81 420 PRO A CA 1
ATOM 3033 C C . PRO A 1 420 ? 24.538 -3.635 -42.353 1.00 89.81 420 PRO A C 1
ATOM 3035 O O . PRO A 1 420 ? 24.384 -4.452 -43.265 1.00 89.81 420 PRO A O 1
ATOM 3038 N N . VAL A 1 421 ? 25.085 -2.434 -42.544 1.00 91.56 421 VAL A N 1
ATOM 3039 C CA . VAL A 1 421 ? 25.607 -1.920 -43.818 1.00 91.56 421 VAL A CA 1
ATOM 3040 C C . VAL A 1 421 ? 27.128 -1.796 -43.721 1.00 91.56 421 VAL A C 1
ATOM 3042 O O . VAL A 1 421 ? 27.644 -1.328 -42.708 1.00 91.56 421 VAL A O 1
ATOM 3045 N N . GLY A 1 422 ? 27.864 -2.172 -44.769 1.00 93.31 422 GLY A N 1
ATOM 3046 C CA . GLY A 1 422 ? 29.309 -1.932 -44.826 1.00 93.31 422 GLY A CA 1
ATOM 3047 C C . GLY A 1 422 ? 29.935 -2.222 -46.187 1.00 93.31 422 GLY A C 1
ATOM 3048 O O . GLY A 1 422 ? 29.326 -2.844 -47.051 1.00 93.31 422 GLY A O 1
ATOM 3049 N N . THR A 1 423 ? 31.179 -1.796 -46.376 1.00 95.12 423 THR A N 1
ATOM 3050 C CA . THR A 1 423 ? 31.955 -2.042 -47.605 1.00 95.12 423 THR A CA 1
ATOM 3051 C C . THR A 1 423 ? 32.444 -3.490 -47.699 1.00 95.12 423 THR A C 1
ATOM 3053 O O . THR A 1 423 ? 32.451 -4.221 -46.702 1.00 95.12 423 THR A O 1
ATOM 3056 N N . THR A 1 424 ? 32.918 -3.920 -48.873 1.00 92.88 424 THR A N 1
ATOM 3057 C CA . THR A 1 424 ? 33.568 -5.238 -49.060 1.00 92.88 424 THR A CA 1
ATOM 3058 C C . THR A 1 424 ? 34.788 -5.435 -48.148 1.00 92.88 424 THR A C 1
ATOM 3060 O O . THR A 1 424 ? 35.013 -6.546 -47.676 1.00 92.88 424 THR A O 1
ATOM 3063 N N . ALA A 1 425 ? 35.540 -4.372 -47.844 1.00 93.94 425 ALA A N 1
ATOM 3064 C CA . ALA A 1 425 ? 36.689 -4.430 -46.934 1.00 93.94 425 ALA A CA 1
ATOM 3065 C C . ALA A 1 425 ? 36.283 -4.623 -45.458 1.00 93.94 425 ALA A C 1
ATOM 3067 O O . ALA A 1 425 ? 37.038 -5.185 -44.675 1.00 93.94 425 ALA A O 1
ATOM 3068 N N . GLN A 1 426 ? 35.068 -4.211 -45.081 1.00 94.12 426 GLN A N 1
ATOM 3069 C CA . GLN A 1 426 ? 34.511 -4.350 -43.728 1.00 94.12 426 GLN A CA 1
ATOM 3070 C C . GLN A 1 426 ? 33.785 -5.694 -43.509 1.00 94.12 426 GLN A C 1
ATOM 3072 O O . GLN A 1 426 ? 32.882 -5.782 -42.676 1.00 94.12 426 GLN A O 1
ATOM 3077 N N . ARG A 1 427 ? 34.105 -6.739 -44.283 1.00 92.69 427 ARG A N 1
ATOM 3078 C CA . ARG A 1 427 ? 33.523 -8.080 -44.105 1.00 92.69 427 ARG A CA 1
ATOM 3079 C C . ARG A 1 427 ? 34.039 -8.719 -42.806 1.00 92.69 427 ARG A C 1
ATOM 3081 O O . ARG A 1 427 ? 35.250 -8.884 -42.674 1.00 92.69 427 ARG A O 1
ATOM 3088 N N . PRO A 1 428 ? 33.160 -9.132 -41.868 1.00 89.44 428 PRO A N 1
ATOM 3089 C CA . PRO A 1 428 ? 33.564 -9.947 -40.725 1.00 89.44 428 PRO A CA 1
ATOM 3090 C C . PRO A 1 428 ? 34.350 -11.189 -41.163 1.00 89.44 428 PRO A C 1
ATOM 3092 O O . PRO A 1 428 ? 33.894 -11.954 -42.016 1.00 89.44 428 PRO A O 1
ATOM 3095 N N . VAL A 1 429 ? 35.528 -11.375 -40.564 1.00 78.38 429 VAL A N 1
ATOM 3096 C CA . VAL A 1 429 ? 36.529 -12.369 -40.990 1.00 78.38 429 VAL A CA 1
ATOM 3097 C C . VAL A 1 429 ? 36.215 -13.814 -40.588 1.00 78.38 429 VAL A C 1
ATOM 3099 O O . VAL A 1 429 ? 36.893 -14.718 -41.055 1.00 78.38 429 VAL A O 1
ATOM 3102 N N . ASN A 1 430 ? 35.205 -14.054 -39.744 1.00 69.31 430 ASN A N 1
ATOM 3103 C CA . ASN A 1 430 ? 34.820 -15.397 -39.302 1.00 69.31 430 ASN A CA 1
ATOM 3104 C C . ASN A 1 430 ? 33.309 -15.532 -39.049 1.00 69.31 430 ASN A C 1
ATOM 3106 O O . ASN A 1 430 ? 32.650 -14.590 -38.602 1.00 69.31 430 ASN A O 1
ATOM 3110 N N . GLY A 1 431 ? 32.798 -16.749 -39.263 1.00 70.12 431 GLY A N 1
ATOM 3111 C CA . GLY A 1 431 ? 31.447 -17.181 -38.892 1.00 70.12 431 GLY A CA 1
ATOM 3112 C C . GLY A 1 431 ? 30.470 -17.305 -40.066 1.00 70.12 431 GLY A C 1
ATOM 3113 O O . GLY A 1 431 ? 30.232 -16.348 -40.799 1.00 70.12 431 GLY A O 1
ATOM 3114 N N . ALA A 1 432 ? 29.852 -18.482 -40.188 1.00 84.88 432 ALA A N 1
ATOM 3115 C CA . ALA A 1 432 ? 28.697 -18.712 -41.055 1.00 84.88 432 ALA A CA 1
ATOM 3116 C C . ALA A 1 432 ? 27.432 -18.005 -40.524 1.00 84.88 432 ALA A C 1
ATOM 3118 O O . ALA A 1 432 ? 27.383 -17.564 -39.370 1.00 84.88 432 ALA A O 1
ATOM 3119 N N . GLY A 1 433 ? 26.395 -17.910 -41.360 1.00 86.81 433 GLY A N 1
ATOM 3120 C CA . GLY A 1 433 ? 25.076 -17.405 -40.958 1.00 86.81 433 GLY A CA 1
ATOM 3121 C C . GLY A 1 433 ? 25.034 -15.896 -40.699 1.00 86.81 433 GLY A C 1
ATOM 3122 O O . GLY A 1 433 ? 24.230 -15.428 -39.898 1.00 86.81 433 GLY A O 1
ATOM 3123 N N . LYS A 1 434 ? 25.919 -15.122 -41.339 1.00 89.75 434 LYS A N 1
ATOM 3124 C CA . LYS A 1 434 ? 25.907 -13.650 -41.286 1.00 89.75 434 LYS A CA 1
ATOM 3125 C C . LYS A 1 434 ? 25.187 -13.096 -42.509 1.00 89.75 434 LYS A C 1
ATOM 3127 O O . LYS A 1 434 ? 25.418 -13.596 -43.603 1.00 89.75 434 LYS A O 1
ATOM 3132 N N . LEU A 1 435 ? 24.375 -12.056 -42.323 1.00 90.75 435 LEU A N 1
ATOM 3133 C CA . LEU A 1 435 ? 23.652 -11.326 -43.371 1.00 90.75 435 LEU A CA 1
ATOM 3134 C C . LEU A 1 435 ? 24.006 -9.836 -43.253 1.00 90.75 435 LEU A C 1
ATOM 3136 O O . LEU A 1 435 ? 24.031 -9.316 -42.135 1.00 90.75 435 LEU A O 1
ATOM 3140 N N . ARG A 1 436 ? 24.286 -9.147 -44.366 1.00 91.81 436 ARG A N 1
ATOM 3141 C CA . ARG A 1 436 ? 24.511 -7.687 -44.388 1.00 91.81 436 ARG A CA 1
ATOM 3142 C C . ARG A 1 436 ? 24.212 -7.071 -45.759 1.00 91.81 436 ARG A C 1
ATOM 3144 O O . ARG A 1 436 ? 24.196 -7.782 -46.763 1.00 91.81 436 ARG A O 1
ATOM 3151 N N . PHE A 1 437 ? 24.033 -5.753 -45.823 1.00 91.50 437 PHE A N 1
ATOM 3152 C CA . PHE A 1 437 ? 24.058 -5.015 -47.090 1.00 91.50 437 PHE A CA 1
ATOM 3153 C C . PHE A 1 437 ? 25.485 -4.551 -47.403 1.00 91.50 437 PHE A C 1
ATOM 3155 O O . PHE A 1 437 ? 26.148 -3.938 -46.560 1.00 91.50 437 PHE A O 1
ATOM 3162 N N . ASN A 1 438 ? 25.965 -4.824 -48.617 1.00 92.00 438 ASN A N 1
ATOM 3163 C CA . ASN A 1 438 ? 27.275 -4.381 -49.074 1.00 92.00 438 ASN A CA 1
ATOM 3164 C C . ASN A 1 438 ? 27.159 -3.094 -49.894 1.00 92.00 438 ASN A C 1
ATOM 3166 O O . ASN A 1 438 ? 26.795 -3.129 -51.070 1.00 92.00 438 ASN A O 1
ATOM 3170 N N . SER A 1 439 ? 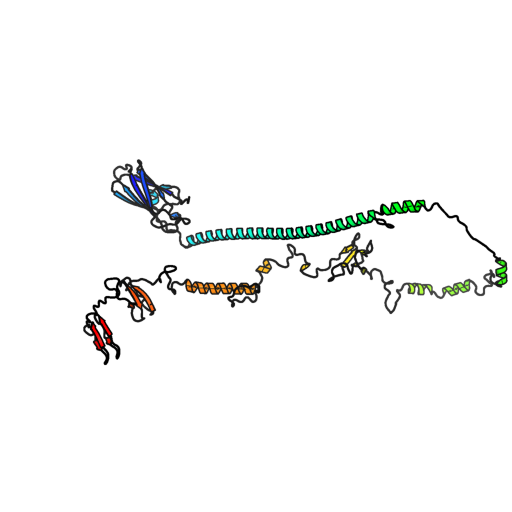27.526 -1.964 -49.289 1.00 93.19 439 SER A N 1
ATOM 3171 C CA . SER A 1 439 ? 27.452 -0.644 -49.929 1.00 93.19 439 SER A CA 1
ATOM 3172 C C . SER A 1 439 ? 28.447 -0.458 -51.078 1.00 93.19 439 SER A C 1
ATOM 3174 O O . SER A 1 439 ? 28.213 0.378 -51.943 1.00 93.19 439 SER A O 1
ATOM 3176 N N . SER A 1 440 ? 29.519 -1.257 -51.146 1.00 93.75 440 SER A N 1
ATOM 3177 C CA . SER A 1 440 ? 30.453 -1.260 -52.285 1.00 93.75 440 SER A CA 1
ATOM 3178 C C . SER A 1 440 ? 29.936 -2.044 -53.493 1.00 93.75 440 SER A C 1
ATOM 3180 O O . SER A 1 440 ? 30.474 -1.878 -54.581 1.00 93.75 440 SER A O 1
ATOM 3182 N N . LEU A 1 441 ? 28.947 -2.927 -53.302 1.00 85.19 441 LEU A N 1
ATOM 3183 C CA . LEU A 1 441 ? 28.430 -3.842 -54.332 1.00 85.19 441 LEU A CA 1
ATOM 3184 C C . LEU A 1 441 ? 26.911 -3.705 -54.556 1.00 85.19 441 LEU A C 1
ATOM 3186 O O . LEU A 1 441 ? 26.332 -4.526 -55.262 1.00 85.19 441 LEU A O 1
ATOM 3190 N N . GLY A 1 442 ? 26.267 -2.717 -53.924 1.00 87.19 442 GLY A N 1
ATOM 3191 C CA . GLY A 1 442 ? 24.844 -2.392 -54.082 1.00 87.19 442 GLY A CA 1
ATOM 3192 C C . GLY A 1 442 ? 23.853 -3.492 -53.678 1.00 87.19 442 GLY A C 1
ATOM 3193 O O . GLY A 1 442 ? 22.699 -3.429 -54.092 1.00 87.19 442 GLY A O 1
ATOM 3194 N N . ARG A 1 443 ? 24.274 -4.514 -52.917 1.00 84.69 443 ARG A N 1
ATOM 3195 C CA . ARG A 1 443 ? 23.514 -5.772 -52.773 1.00 84.69 443 ARG A CA 1
ATOM 3196 C C . ARG A 1 443 ? 23.516 -6.370 -51.370 1.00 84.69 443 ARG A C 1
ATOM 3198 O O . ARG A 1 443 ? 24.436 -6.158 -50.583 1.00 84.69 443 ARG A O 1
ATOM 3205 N N . TRP A 1 444 ? 22.527 -7.220 -51.113 1.00 90.62 444 TRP A N 1
ATOM 3206 C CA . TRP A 1 444 ? 22.473 -8.100 -49.947 1.00 90.62 444 TRP A CA 1
ATOM 3207 C C . TRP A 1 444 ? 23.446 -9.278 -50.095 1.00 90.62 444 TRP A C 1
ATOM 3209 O O . TRP A 1 444 ? 23.441 -9.974 -51.114 1.00 90.62 444 TRP A O 1
ATOM 3219 N N . GLU A 1 445 ? 24.273 -9.517 -49.076 1.00 91.12 445 GLU A N 1
ATOM 3220 C CA . GLU A 1 445 ? 25.247 -10.612 -49.054 1.00 91.12 445 GLU A CA 1
ATOM 3221 C C . GLU A 1 445 ? 25.225 -11.414 -47.748 1.00 91.12 445 GLU A C 1
ATOM 3223 O O . GLU A 1 445 ? 24.938 -10.888 -46.668 1.00 91.12 445 GLU A O 1
ATOM 3228 N N . GLY A 1 446 ? 25.544 -12.704 -47.866 1.00 91.88 446 GLY A N 1
ATOM 3229 C CA . GLY A 1 446 ? 25.543 -13.663 -46.769 1.00 91.88 446 GLY A CA 1
ATOM 3230 C C . GLY A 1 446 ? 26.826 -14.486 -46.710 1.00 91.88 446 GLY A C 1
ATOM 3231 O O . GLY A 1 446 ? 27.403 -14.811 -47.747 1.00 91.88 446 GLY A O 1
ATOM 3232 N N . ASN A 1 447 ? 27.275 -14.822 -45.498 1.00 91.44 447 ASN A N 1
ATOM 3233 C CA . ASN A 1 447 ? 28.460 -15.654 -45.276 1.00 91.44 447 ASN A CA 1
ATOM 3234 C C . ASN A 1 447 ? 28.071 -17.117 -45.012 1.00 91.44 447 ASN A C 1
ATOM 3236 O O . ASN A 1 447 ? 27.389 -17.412 -44.026 1.00 91.44 447 ASN A O 1
ATOM 3240 N N . THR A 1 448 ? 28.543 -18.034 -45.857 1.00 86.12 448 THR A N 1
ATOM 3241 C CA . THR A 1 448 ? 28.331 -19.488 -45.713 1.00 86.12 448 THR A CA 1
ATOM 3242 C C . THR A 1 448 ? 29.279 -20.149 -44.708 1.00 86.12 448 THR A C 1
ATOM 3244 O O . THR A 1 448 ? 29.123 -21.325 -44.398 1.00 86.12 448 THR A O 1
ATOM 3247 N N . GLY A 1 449 ? 30.274 -19.413 -44.209 1.00 83.94 449 GLY A N 1
ATOM 3248 C CA . GLY A 1 449 ? 31.422 -19.930 -43.462 1.00 83.94 449 GLY A CA 1
ATOM 3249 C C . GLY A 1 449 ? 32.656 -20.127 -44.345 1.00 83.94 449 GLY A C 1
ATOM 3250 O O . GLY A 1 449 ? 33.768 -20.002 -43.845 1.00 83.94 449 GLY A O 1
ATOM 3251 N N . ALA A 1 450 ? 32.464 -20.356 -45.650 1.00 81.75 450 ALA A N 1
ATOM 3252 C CA . ALA A 1 450 ? 33.541 -20.446 -46.638 1.00 81.75 450 ALA A CA 1
ATOM 3253 C C . ALA A 1 450 ? 33.700 -19.156 -47.465 1.00 81.75 450 ALA A C 1
ATOM 3255 O O . ALA A 1 450 ? 34.821 -18.756 -47.772 1.00 81.75 450 ALA A O 1
ATOM 3256 N N . ALA A 1 451 ? 32.594 -18.492 -47.827 1.00 85.25 451 ALA A N 1
ATOM 3257 C CA . ALA A 1 451 ? 32.616 -17.295 -48.667 1.00 85.25 451 ALA A CA 1
ATOM 3258 C C . ALA A 1 451 ? 31.411 -16.367 -48.428 1.00 85.25 451 ALA A C 1
ATOM 3260 O O . ALA A 1 451 ? 30.376 -16.773 -47.898 1.00 85.25 451 ALA A O 1
ATOM 3261 N N . TRP A 1 452 ? 31.544 -15.117 -48.884 1.00 89.00 452 TRP A N 1
ATOM 3262 C CA . TRP A 1 452 ? 30.479 -14.109 -48.913 1.00 89.00 452 TRP A CA 1
ATOM 3263 C C . TRP A 1 452 ? 29.801 -14.060 -50.295 1.00 89.00 452 TRP A C 1
ATOM 3265 O O . TRP A 1 452 ? 30.317 -13.418 -51.217 1.00 89.00 452 TRP A O 1
ATOM 3275 N N . GLY A 1 453 ? 28.648 -14.722 -50.425 1.00 85.62 453 GLY A N 1
ATOM 3276 C CA . GLY A 1 453 ? 27.814 -14.750 -51.637 1.00 85.62 453 GLY A CA 1
ATOM 3277 C C . GLY A 1 453 ? 26.676 -13.722 -51.613 1.00 85.62 453 GLY A C 1
ATOM 3278 O O . GLY A 1 453 ? 26.419 -13.098 -50.585 1.00 85.62 453 GLY A O 1
ATOM 3279 N N . SER A 1 454 ? 25.979 -13.526 -52.735 1.00 85.81 454 SER A N 1
ATOM 3280 C CA . SER A 1 454 ? 24.706 -12.786 -52.766 1.00 85.81 454 SER A CA 1
ATOM 3281 C C . SER A 1 454 ? 23.579 -13.606 -52.125 1.00 85.81 454 SER A C 1
ATOM 3283 O O . SER A 1 454 ? 23.586 -14.833 -52.185 1.00 85.81 454 SER A O 1
ATOM 3285 N N . LEU A 1 455 ? 22.597 -12.932 -51.517 1.00 81.75 455 LEU A N 1
ATOM 3286 C CA . LEU A 1 455 ? 21.435 -13.591 -50.890 1.00 81.75 455 LEU A CA 1
ATOM 3287 C C . LEU A 1 455 ? 20.255 -13.838 -51.850 1.00 81.75 455 LEU A C 1
ATOM 3289 O O . LEU A 1 455 ? 19.267 -14.454 -51.463 1.00 81.75 455 LEU A O 1
ATOM 3293 N N . GLY A 1 456 ? 20.359 -13.364 -53.091 1.00 73.88 456 GLY A N 1
ATOM 3294 C CA . GLY A 1 456 ? 19.343 -13.492 -54.132 1.00 73.88 456 GLY A CA 1
ATOM 3295 C C . GLY A 1 456 ? 19.237 -12.224 -54.980 1.00 73.88 456 GLY A C 1
ATOM 3296 O O . GLY A 1 456 ? 19.689 -11.158 -54.565 1.00 73.88 456 GLY A O 1
ATOM 3297 N N . GLY A 1 457 ? 18.627 -12.358 -56.161 1.00 63.06 457 GLY A N 1
ATOM 3298 C CA . GLY A 1 457 ? 18.378 -11.262 -57.100 1.00 63.06 457 GLY A CA 1
ATOM 3299 C C . GLY A 1 457 ? 19.595 -10.863 -57.944 1.00 63.06 457 GLY A C 1
ATOM 3300 O O . GLY A 1 457 ? 20.634 -10.465 -57.421 1.00 63.06 457 GLY A O 1
ATOM 3301 N N . ALA A 1 458 ? 19.435 -10.914 -59.266 1.00 54.28 458 ALA A N 1
ATOM 3302 C CA . ALA A 1 458 ? 20.278 -10.176 -60.199 1.00 54.28 458 ALA A CA 1
ATOM 3303 C C . ALA A 1 458 ? 19.573 -8.851 -60.518 1.00 54.28 458 ALA A C 1
ATOM 3305 O O . ALA A 1 458 ? 18.462 -8.853 -61.046 1.00 54.28 458 ALA A O 1
ATOM 3306 N N . SER A 1 459 ? 20.193 -7.721 -60.179 1.00 48.78 459 SER A N 1
ATOM 3307 C CA . SER A 1 459 ? 19.702 -6.407 -60.591 1.00 48.78 459 SER A CA 1
ATOM 3308 C C . SER A 1 459 ? 20.150 -6.129 -62.025 1.00 48.78 459 SER A C 1
ATOM 3310 O O . SER A 1 459 ? 21.300 -5.744 -62.250 1.00 48.78 459 SER A O 1
ATOM 3312 N N . GLY A 1 460 ? 19.244 -6.315 -62.987 1.00 46.12 460 GLY A N 1
ATOM 3313 C CA . GLY A 1 460 ? 19.395 -5.729 -64.318 1.00 46.12 460 GLY A CA 1
ATOM 3314 C C . GLY A 1 460 ? 19.386 -4.193 -64.259 1.00 46.12 460 GLY A C 1
ATOM 3315 O O . GLY A 1 460 ? 19.240 -3.594 -63.194 1.00 46.12 460 GLY A O 1
ATOM 3316 N N . GLY A 1 461 ? 19.498 -3.529 -65.412 1.00 46.34 461 GLY A N 1
ATOM 3317 C CA . GLY A 1 461 ? 19.507 -2.057 -65.521 1.00 46.34 461 GLY A CA 1
ATOM 3318 C C . GLY A 1 461 ? 18.180 -1.345 -65.192 1.00 46.34 461 GLY A C 1
ATOM 3319 O O . GLY A 1 461 ? 17.981 -0.209 -65.614 1.00 46.34 461 GLY A O 1
ATOM 3320 N N . GLY A 1 462 ? 17.267 -2.007 -64.481 1.00 50.66 462 GLY A N 1
ATOM 3321 C CA . GLY A 1 462 ? 15.945 -1.535 -64.078 1.00 50.66 462 GLY A CA 1
ATOM 3322 C C . GLY A 1 462 ? 15.402 -2.394 -62.931 1.00 50.66 462 GLY A C 1
ATOM 3323 O O . GLY A 1 462 ? 16.024 -3.378 -62.534 1.00 50.66 462 GLY A O 1
ATOM 3324 N N . THR A 1 463 ? 14.242 -2.035 -62.382 1.00 43.66 463 THR A N 1
ATOM 3325 C CA . THR A 1 463 ? 13.645 -2.707 -61.208 1.00 43.66 463 THR A CA 1
ATOM 3326 C C . THR A 1 463 ? 13.117 -4.120 -61.473 1.00 43.66 463 THR A C 1
ATOM 3328 O O . THR A 1 463 ? 12.745 -4.815 -60.528 1.00 43.66 463 THR A O 1
ATOM 3331 N N . ASP A 1 464 ? 13.079 -4.554 -62.732 1.00 48.88 464 ASP A N 1
ATOM 3332 C CA . ASP A 1 464 ? 12.449 -5.805 -63.143 1.00 48.88 464 ASP A CA 1
ATOM 3333 C C . ASP A 1 464 ? 13.440 -6.974 -63.103 1.00 48.88 464 ASP A C 1
ATOM 3335 O O . ASP A 1 464 ? 14.389 -7.044 -63.887 1.00 48.88 464 ASP A O 1
ATOM 3339 N N . ALA A 1 465 ? 13.180 -7.950 -62.229 1.00 51.28 465 ALA A N 1
ATOM 3340 C CA . ALA A 1 465 ? 13.982 -9.168 -62.051 1.00 51.28 465 ALA A CA 1
ATOM 3341 C C . ALA A 1 465 ? 13.817 -10.199 -63.198 1.00 51.28 465 ALA A C 1
ATOM 3343 O O . ALA A 1 465 ? 13.785 -11.404 -62.960 1.00 51.28 465 ALA A O 1
ATOM 3344 N N . ILE A 1 466 ? 13.652 -9.718 -64.434 1.00 51.06 466 ILE A N 1
ATOM 3345 C CA . ILE A 1 466 ? 13.276 -10.498 -65.625 1.00 51.06 466 ILE A CA 1
ATOM 3346 C C . ILE A 1 466 ? 14.471 -10.696 -66.573 1.00 51.06 466 ILE A C 1
ATOM 3348 O O . ILE A 1 466 ? 14.559 -11.717 -67.253 1.00 51.06 466 ILE A O 1
ATOM 3352 N N . PHE A 1 467 ? 15.407 -9.741 -66.621 1.00 56.19 467 PHE A N 1
ATOM 3353 C CA . PHE A 1 467 ? 16.514 -9.751 -67.581 1.00 56.19 467 PHE A CA 1
ATOM 3354 C C . PHE A 1 467 ? 17.823 -10.249 -66.964 1.00 56.19 467 PHE A C 1
ATOM 3356 O O . PHE A 1 467 ? 18.502 -9.531 -66.229 1.00 56.19 467 PHE A O 1
ATOM 3363 N N . TYR A 1 468 ? 18.200 -11.474 -67.327 1.00 61.12 468 TYR A N 1
ATOM 3364 C CA . TYR A 1 468 ? 19.503 -12.056 -67.024 1.00 61.12 468 TYR A CA 1
ATOM 3365 C C . TYR A 1 468 ? 20.533 -11.583 -68.056 1.00 61.12 468 TYR A C 1
ATOM 3367 O O . TYR A 1 468 ? 20.515 -12.020 -69.203 1.00 61.12 468 TYR A O 1
ATOM 3375 N N . VAL A 1 469 ? 21.439 -10.696 -67.645 1.00 57.06 469 VAL A N 1
ATOM 3376 C CA . VAL A 1 469 ? 22.654 -10.375 -68.406 1.00 57.06 469 VAL A CA 1
ATOM 3377 C C . VAL A 1 469 ? 23.809 -11.101 -67.729 1.00 57.06 469 VAL A C 1
ATOM 3379 O O . VAL A 1 469 ? 24.137 -10.774 -66.589 1.00 57.06 469 VAL A O 1
ATOM 3382 N N . SER A 1 470 ? 24.406 -12.083 -68.405 1.00 61.53 470 SER A N 1
ATOM 3383 C CA . SER A 1 470 ? 25.644 -12.716 -67.947 1.00 61.53 470 SER A CA 1
ATOM 3384 C C . SER A 1 470 ? 26.819 -12.353 -68.855 1.00 61.53 470 SER A C 1
ATOM 3386 O O . SER A 1 470 ? 26.701 -12.326 -70.080 1.00 61.53 470 SER A O 1
ATOM 3388 N N . ASP A 1 471 ? 27.963 -12.088 -68.233 1.00 62.56 471 ASP A N 1
ATOM 3389 C CA . ASP A 1 471 ? 29.292 -12.050 -68.843 1.00 62.56 471 ASP A CA 1
ATOM 3390 C C . ASP A 1 471 ? 30.093 -13.296 -68.419 1.00 62.56 471 ASP A C 1
ATOM 3392 O O . ASP A 1 471 ? 31.285 -13.218 -68.140 1.00 62.56 471 ASP A O 1
ATOM 3396 N N . ALA A 1 472 ? 29.409 -14.443 -68.298 1.00 67.69 472 ALA A N 1
ATOM 3397 C CA . ALA A 1 472 ? 29.834 -15.593 -67.501 1.00 67.69 472 ALA A CA 1
ATOM 3398 C C . ALA A 1 472 ? 31.212 -16.165 -67.892 1.00 67.69 472 ALA A C 1
ATOM 3400 O O . ALA A 1 472 ? 31.320 -17.068 -68.726 1.00 67.69 472 ALA A O 1
ATOM 3401 N N . VAL A 1 473 ? 32.265 -15.692 -67.216 1.00 80.50 473 VAL A N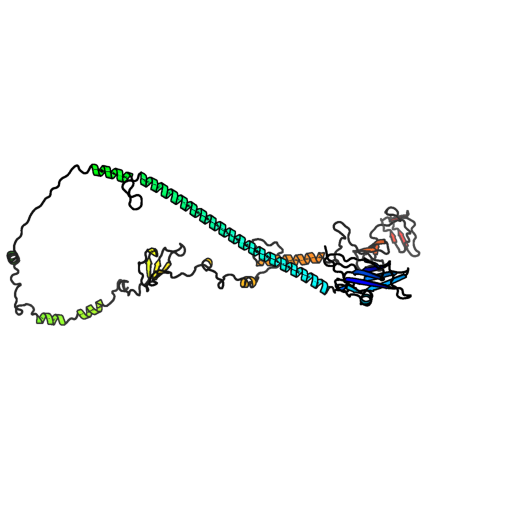 1
ATOM 3402 C CA . VAL A 1 473 ? 33.593 -16.312 -67.231 1.00 80.50 473 VAL A CA 1
ATOM 3403 C C . VAL A 1 473 ? 33.692 -17.342 -66.107 1.00 80.50 473 VAL A C 1
ATOM 3405 O O . VAL A 1 473 ? 33.733 -17.004 -64.924 1.00 80.50 473 VAL A O 1
ATOM 3408 N N . MET A 1 474 ? 33.781 -18.612 -66.486 1.00 83.31 474 MET A N 1
ATOM 3409 C CA . MET A 1 474 ? 34.106 -19.724 -65.601 1.00 83.31 474 MET A CA 1
ATOM 3410 C C . MET A 1 474 ? 35.605 -19.698 -65.273 1.00 83.31 474 MET A C 1
ATOM 3412 O O . MET A 1 474 ? 36.439 -19.917 -66.149 1.00 83.31 474 MET A O 1
ATOM 3416 N N . THR A 1 475 ? 35.948 -19.409 -64.015 1.00 81.31 475 THR A N 1
ATOM 3417 C CA . THR A 1 475 ? 37.331 -19.184 -63.541 1.00 81.31 475 THR A CA 1
ATOM 3418 C C . THR A 1 475 ? 37.907 -20.310 -62.675 1.00 81.31 475 THR A C 1
ATOM 3420 O O . THR A 1 475 ? 39.053 -20.215 -62.239 1.00 81.31 475 THR A O 1
ATOM 3423 N N . ALA A 1 476 ? 37.135 -21.367 -62.430 1.00 80.88 476 ALA A N 1
ATOM 3424 C CA . ALA A 1 476 ? 37.524 -22.563 -61.687 1.00 80.88 476 ALA A CA 1
ATOM 3425 C C . ALA A 1 476 ? 36.796 -23.786 -62.265 1.00 80.88 476 ALA A C 1
ATOM 3427 O O . ALA A 1 476 ? 35.814 -23.619 -62.991 1.00 80.88 476 ALA A O 1
ATOM 3428 N N . ASP A 1 477 ? 37.270 -24.989 -61.941 1.00 87.12 477 ASP A N 1
ATOM 3429 C CA . ASP A 1 477 ? 36.671 -26.248 -62.397 1.00 87.12 477 ASP A CA 1
ATOM 3430 C C . ASP A 1 477 ? 35.230 -26.416 -61.892 1.00 87.12 477 ASP A C 1
ATOM 3432 O O . ASP A 1 477 ? 34.905 -26.050 -60.759 1.00 87.12 477 ASP A O 1
ATOM 3436 N N . HIS A 1 478 ? 34.370 -27.003 -62.727 1.00 88.44 478 HIS A N 1
ATOM 3437 C CA . HIS A 1 478 ? 32.975 -27.303 -62.392 1.00 88.44 478 HIS A CA 1
ATOM 3438 C C . HIS A 1 478 ? 32.522 -28.597 -63.068 1.00 88.44 478 HIS A C 1
ATOM 3440 O O . HIS A 1 478 ? 32.780 -28.809 -64.255 1.00 88.44 478 HIS A O 1
ATOM 3446 N N . THR A 1 479 ? 31.798 -29.428 -62.321 1.00 91.50 479 THR A N 1
ATOM 3447 C CA . THR A 1 479 ? 31.212 -30.678 -62.813 1.00 91.50 479 THR A CA 1
ATOM 3448 C C . THR A 1 479 ? 29.697 -30.601 -62.678 1.00 91.50 479 THR A C 1
ATOM 3450 O O . THR A 1 479 ? 29.175 -30.618 -61.561 1.00 91.50 479 THR A O 1
ATOM 3453 N N . VAL A 1 480 ? 28.979 -30.592 -63.804 1.00 88.88 480 VAL A N 1
ATOM 3454 C CA . VAL A 1 480 ? 27.521 -30.783 -63.812 1.00 88.88 480 VAL A CA 1
ATOM 3455 C C . VAL A 1 480 ? 27.253 -32.206 -63.325 1.00 88.88 480 VAL A C 1
ATOM 3457 O O . VAL A 1 480 ? 27.630 -33.175 -63.994 1.00 88.88 480 VAL A O 1
ATOM 3460 N N . ALA A 1 481 ? 26.658 -32.343 -62.140 1.00 86.00 481 ALA A N 1
ATOM 3461 C CA . ALA A 1 481 ? 26.550 -33.623 -61.443 1.00 86.00 481 ALA A CA 1
ATOM 3462 C C . ALA A 1 481 ? 25.654 -34.633 -62.186 1.00 86.00 481 ALA A C 1
ATOM 3464 O O . ALA A 1 481 ? 24.739 -34.264 -62.926 1.00 86.00 481 ALA A O 1
ATOM 3465 N N . ALA A 1 482 ? 25.923 -35.929 -61.999 1.00 90.81 482 ALA A N 1
ATOM 3466 C CA . ALA A 1 482 ? 25.216 -37.012 -62.682 1.00 90.81 482 ALA A CA 1
ATOM 3467 C C . ALA A 1 482 ? 23.713 -37.017 -62.357 1.00 90.81 482 ALA A C 1
ATOM 3469 O O . ALA A 1 482 ? 23.317 -37.132 -61.198 1.00 90.81 482 ALA A O 1
ATOM 3470 N N . GLY A 1 483 ? 22.876 -36.910 -63.393 1.00 83.75 483 GLY A N 1
ATOM 3471 C CA . GLY A 1 483 ? 21.416 -36.867 -63.261 1.00 83.75 483 GLY A CA 1
ATOM 3472 C C . GLY A 1 483 ? 20.835 -35.487 -62.923 1.00 83.75 483 GLY A C 1
ATOM 3473 O O . GLY A 1 483 ? 19.632 -35.389 -62.685 1.00 83.75 483 GLY A O 1
ATOM 3474 N N . THR A 1 484 ? 21.647 -34.424 -62.921 1.00 82.12 484 THR A N 1
ATOM 3475 C CA . THR A 1 484 ? 21.183 -33.029 -62.815 1.00 82.12 484 THR A CA 1
ATOM 3476 C C . THR A 1 484 ? 21.441 -32.262 -64.108 1.00 82.12 484 THR A C 1
ATOM 3478 O O . THR A 1 484 ? 22.444 -32.501 -64.772 1.00 82.12 484 THR A O 1
ATOM 3481 N N . ASN A 1 485 ? 20.566 -31.313 -64.445 1.00 88.00 485 ASN A N 1
ATOM 3482 C CA . ASN A 1 485 ? 20.739 -30.418 -65.590 1.00 88.00 485 ASN A CA 1
ATOM 3483 C C . ASN A 1 485 ? 20.975 -28.983 -65.114 1.00 88.00 485 ASN A C 1
ATOM 3485 O O . ASN A 1 485 ? 20.389 -28.558 -64.118 1.00 88.00 485 ASN A O 1
ATOM 3489 N N . GLU A 1 486 ? 21.774 -28.231 -65.864 1.00 87.00 486 GLU A N 1
ATOM 3490 C CA . GLU A 1 486 ? 22.122 -26.838 -65.569 1.00 87.00 486 GLU A CA 1
ATOM 3491 C C . GLU A 1 486 ? 21.856 -25.927 -66.776 1.00 87.00 486 GLU A C 1
ATOM 3493 O O . GLU A 1 486 ? 21.746 -26.389 -67.916 1.00 87.00 486 GLU A O 1
ATOM 3498 N N . GLY A 1 487 ? 21.728 -24.622 -66.523 1.00 82.69 487 GLY A N 1
ATOM 3499 C CA . GLY A 1 487 ? 21.396 -23.620 -67.533 1.00 82.69 487 GLY A CA 1
ATOM 3500 C C . GLY A 1 487 ? 22.215 -22.341 -67.378 1.00 82.69 487 GLY A C 1
ATOM 3501 O O . GLY A 1 487 ? 22.230 -21.742 -66.303 1.00 82.69 487 GLY A O 1
ATOM 3502 N N . VAL A 1 488 ? 22.851 -21.909 -68.465 1.00 80.38 488 VAL A N 1
ATOM 3503 C CA . VAL A 1 488 ? 23.500 -20.600 -68.610 1.00 80.38 488 VAL A CA 1
ATOM 3504 C C . VAL A 1 488 ? 22.667 -19.763 -69.578 1.00 80.38 488 VAL A C 1
ATOM 3506 O O . VAL A 1 488 ? 22.246 -20.259 -70.620 1.00 80.38 488 VAL A O 1
ATOM 3509 N N . PHE A 1 489 ? 22.431 -18.499 -69.234 1.00 74.12 489 PHE A N 1
ATOM 3510 C CA . PHE A 1 489 ? 21.704 -17.541 -70.069 1.00 74.12 489 PHE A CA 1
ATOM 3511 C C . PHE A 1 489 ? 22.682 -16.440 -70.490 1.00 74.12 489 PHE A C 1
ATOM 3513 O O . PHE A 1 489 ? 23.122 -15.654 -69.646 1.00 74.12 489 PHE A O 1
ATOM 3520 N N . GLY A 1 490 ? 23.067 -16.420 -71.763 1.00 73.31 490 GLY A N 1
ATOM 3521 C CA . GLY A 1 490 ? 24.212 -15.676 -72.290 1.00 73.31 490 GLY A CA 1
ATOM 3522 C C . GLY A 1 490 ? 25.458 -16.549 -72.544 1.00 73.31 490 GLY A C 1
ATOM 3523 O O . GLY A 1 490 ? 25.489 -17.734 -72.205 1.00 73.31 490 GLY A O 1
ATOM 3524 N N . PRO A 1 491 ? 26.501 -15.980 -73.177 1.00 79.81 491 PRO A N 1
ATOM 3525 C CA . PRO A 1 491 ? 27.665 -16.730 -73.646 1.00 79.81 491 PRO A CA 1
ATOM 3526 C C . PRO A 1 491 ? 28.593 -17.168 -72.502 1.00 79.81 491 PRO A C 1
ATOM 3528 O O . PRO A 1 491 ? 29.227 -16.342 -71.847 1.00 79.81 491 PRO A O 1
ATOM 3531 N N . LEU A 1 492 ? 28.744 -18.482 -72.320 1.00 84.75 492 LEU A N 1
ATOM 3532 C CA . LEU A 1 492 ? 29.721 -19.058 -71.395 1.00 84.75 492 LEU A CA 1
ATOM 3533 C C . LEU A 1 492 ? 31.146 -18.960 -71.963 1.00 84.75 492 LEU A C 1
ATOM 3535 O O . LEU A 1 492 ? 31.434 -19.501 -73.031 1.00 84.75 492 LEU A O 1
ATOM 3539 N N . THR A 1 493 ? 32.055 -18.335 -71.216 1.00 87.12 493 THR A N 1
ATOM 3540 C CA . THR A 1 493 ? 33.498 -18.324 -71.506 1.00 87.12 493 THR A CA 1
ATOM 3541 C C . THR A 1 493 ? 34.233 -19.149 -70.454 1.00 87.12 493 THR A C 1
ATOM 3543 O O . THR A 1 493 ? 34.098 -18.885 -69.265 1.00 87.12 493 THR A O 1
ATOM 3546 N N . ILE A 1 494 ? 35.045 -20.124 -70.863 1.00 88.06 494 ILE A N 1
ATOM 3547 C CA . ILE A 1 494 ? 35.882 -20.905 -69.939 1.00 88.06 494 ILE A CA 1
ATOM 3548 C C . ILE A 1 494 ? 37.280 -20.281 -69.899 1.00 88.06 494 ILE A C 1
ATOM 3550 O O . ILE A 1 494 ? 37.904 -20.085 -70.944 1.00 88.06 494 ILE A O 1
ATOM 3554 N N . ALA A 1 495 ? 37.766 -19.934 -68.706 1.00 87.19 495 ALA A N 1
ATOM 3555 C CA . ALA A 1 495 ? 39.097 -19.360 -68.537 1.00 87.19 495 ALA A CA 1
ATOM 3556 C C . ALA A 1 495 ? 40.199 -20.404 -68.825 1.00 87.19 495 ALA A C 1
ATOM 3558 O O . ALA A 1 495 ? 40.026 -21.582 -68.500 1.00 87.19 495 ALA A O 1
ATOM 3559 N N . PRO A 1 496 ? 41.359 -20.004 -69.384 1.00 90.00 496 PRO A N 1
ATOM 3560 C CA . PRO A 1 496 ? 42.469 -20.924 -69.620 1.00 90.00 496 PRO A CA 1
ATOM 3561 C C . PRO A 1 496 ? 42.915 -21.632 -68.333 1.00 90.00 496 PRO A C 1
ATOM 3563 O O . PRO A 1 496 ? 43.400 -20.991 -67.403 1.00 90.00 496 PRO A O 1
ATOM 3566 N N . GLY A 1 497 ? 42.771 -22.959 -68.306 1.00 86.00 497 GLY A N 1
ATOM 3567 C CA . GLY A 1 497 ? 43.125 -23.805 -67.163 1.00 86.00 497 GLY A CA 1
ATOM 3568 C C . GLY A 1 497 ? 41.950 -24.278 -66.301 1.00 86.00 497 GLY A C 1
ATOM 3569 O O . GLY A 1 497 ? 42.186 -25.121 -65.446 1.00 86.00 497 GLY A O 1
ATOM 3570 N N . ALA A 1 498 ? 40.722 -23.799 -66.536 1.00 87.81 498 ALA A N 1
ATOM 3571 C CA . ALA A 1 498 ? 39.512 -24.347 -65.916 1.00 87.81 498 ALA A CA 1
ATOM 3572 C C . ALA A 1 498 ? 38.902 -25.478 -66.769 1.00 87.81 498 ALA A C 1
ATOM 3574 O O . ALA A 1 498 ? 38.904 -25.410 -68.003 1.00 87.81 498 ALA A O 1
ATOM 3575 N N . VAL A 1 499 ? 38.350 -26.500 -66.114 1.00 91.44 499 VAL A N 1
ATOM 3576 C CA . VAL A 1 499 ? 37.711 -27.671 -66.733 1.00 91.44 499 VAL A CA 1
ATOM 3577 C C . VAL A 1 499 ? 36.210 -27.681 -66.449 1.00 91.44 499 VAL A C 1
ATOM 3579 O O . VAL A 1 499 ? 35.782 -27.631 -65.298 1.00 91.44 499 VAL A O 1
ATOM 3582 N N . LEU A 1 500 ? 35.413 -27.796 -67.513 1.00 90.50 500 LEU A N 1
ATOM 3583 C CA . LEU A 1 500 ? 33.972 -28.028 -67.444 1.00 90.50 500 LEU A CA 1
ATOM 3584 C C . LEU A 1 500 ? 33.666 -29.487 -67.774 1.00 90.50 500 LEU A C 1
ATOM 3586 O O . LEU A 1 500 ? 33.784 -29.905 -68.928 1.00 90.50 500 LEU A O 1
ATOM 3590 N N . GLU A 1 501 ? 33.258 -30.251 -66.769 1.00 93.06 501 GLU A N 1
ATOM 3591 C CA . GLU A 1 501 ? 32.818 -31.634 -66.935 1.00 93.06 501 GLU A CA 1
ATOM 3592 C C . GLU A 1 501 ? 31.286 -31.708 -66.939 1.00 93.06 501 GLU A C 1
ATOM 3594 O O . GLU A 1 501 ? 30.609 -31.118 -66.097 1.00 93.06 501 GLU A O 1
ATOM 3599 N N . ILE A 1 502 ? 30.721 -32.463 -67.883 1.00 93.12 502 ILE A N 1
ATOM 3600 C CA . ILE A 1 502 ? 29.290 -32.776 -67.917 1.00 93.12 502 ILE A CA 1
ATOM 3601 C C . ILE A 1 502 ? 29.154 -34.278 -67.689 1.00 93.12 502 ILE A C 1
ATOM 3603 O O . ILE A 1 502 ? 29.563 -35.077 -68.533 1.00 93.12 502 ILE A O 1
ATOM 3607 N N . SER A 1 503 ? 28.597 -34.663 -66.538 1.00 92.94 503 SER A N 1
ATOM 3608 C CA . SER A 1 503 ? 28.433 -36.074 -66.175 1.00 92.94 503 SER A CA 1
ATOM 3609 C C . SER A 1 503 ? 27.550 -36.830 -67.173 1.00 92.94 503 SER A C 1
ATOM 3611 O O . SER A 1 503 ? 26.624 -36.278 -67.770 1.00 92.94 503 SER A O 1
ATOM 3613 N N . ALA A 1 504 ? 27.781 -38.137 -67.316 1.00 89.75 504 ALA A N 1
ATOM 3614 C CA . ALA A 1 504 ? 26.956 -38.983 -68.174 1.00 89.75 504 ALA A CA 1
ATOM 3615 C C . ALA A 1 504 ? 25.473 -38.952 -67.743 1.00 89.75 504 ALA A C 1
ATOM 3617 O O . ALA A 1 504 ? 25.144 -39.219 -66.588 1.00 89.75 504 ALA A O 1
ATOM 3618 N N . GLY A 1 505 ? 24.580 -38.643 -68.690 1.00 87.25 505 GLY A N 1
ATOM 3619 C CA . GLY A 1 505 ? 23.139 -38.489 -68.446 1.00 87.25 505 GLY A CA 1
ATOM 3620 C C . GLY A 1 505 ? 22.693 -37.078 -68.039 1.00 87.25 505 GLY A C 1
ATOM 3621 O O . GLY A 1 505 ? 21.495 -36.864 -67.871 1.00 87.25 505 GLY A O 1
ATOM 3622 N N . SER A 1 506 ? 23.621 -36.127 -67.919 1.00 92.69 506 SER A N 1
ATOM 3623 C CA . SER A 1 506 ? 23.357 -34.725 -67.572 1.00 92.69 506 SER A CA 1
ATOM 3624 C C . SER A 1 506 ? 23.421 -33.806 -68.795 1.00 92.69 506 SER A C 1
ATOM 3626 O O . SER A 1 506 ? 24.111 -34.097 -69.771 1.00 92.69 506 SER A O 1
ATOM 3628 N N . THR A 1 507 ? 22.706 -32.681 -68.751 1.00 91.69 507 THR A N 1
ATOM 3629 C CA . THR A 1 507 ? 22.677 -31.667 -69.821 1.00 91.69 507 THR A CA 1
ATOM 3630 C C . THR A 1 507 ? 23.004 -30.284 -69.269 1.00 91.69 507 THR A C 1
ATOM 3632 O O . THR A 1 507 ? 22.312 -29.790 -68.379 1.00 91.69 507 THR A O 1
ATOM 3635 N N . LEU A 1 508 ? 24.007 -29.627 -69.854 1.00 88.31 508 LEU A N 1
ATOM 3636 C CA . LEU A 1 508 ? 24.189 -28.182 -69.743 1.00 88.31 508 LEU A CA 1
ATOM 3637 C C . LEU A 1 508 ? 23.491 -27.505 -70.926 1.00 88.31 508 LEU A C 1
ATOM 3639 O O . LEU A 1 508 ? 23.784 -27.819 -72.079 1.00 88.31 508 LEU A O 1
ATOM 3643 N N . THR A 1 509 ? 22.583 -26.576 -70.645 1.00 87.38 509 THR A N 1
ATOM 3644 C CA . THR A 1 509 ? 21.923 -25.751 -71.667 1.00 87.38 509 THR A CA 1
ATOM 3645 C C . THR A 1 509 ? 22.548 -24.361 -71.664 1.00 87.38 509 THR A C 1
ATOM 3647 O O . THR A 1 509 ? 22.710 -23.772 -70.600 1.00 87.38 509 THR A O 1
ATOM 3650 N N . ILE A 1 510 ? 22.882 -23.824 -72.836 1.00 85.00 510 ILE A N 1
ATOM 3651 C CA . ILE A 1 510 ? 23.333 -22.436 -73.003 1.00 85.00 510 ILE A CA 1
ATOM 3652 C C . ILE A 1 510 ? 22.318 -21.755 -73.928 1.00 85.00 510 ILE A C 1
ATOM 3654 O O . ILE A 1 510 ? 22.026 -22.296 -74.998 1.00 85.00 510 ILE A O 1
ATOM 3658 N N . VAL A 1 511 ? 21.747 -20.633 -73.477 1.00 73.62 511 VAL A N 1
ATOM 3659 C CA . VAL A 1 511 ? 20.612 -19.918 -74.099 1.00 73.62 511 VAL A CA 1
ATOM 3660 C C . VAL A 1 511 ? 21.009 -18.499 -74.483 1.00 73.62 511 VAL A C 1
ATOM 3662 O O . VAL A 1 511 ? 21.513 -17.790 -73.584 1.00 73.62 511 VAL A O 1
#

pLDDT: mean 82.56, std 13.1, range [37.75, 97.75]

Secondary structure (DSSP, 8-state):
------EEEEEE-B-TTT--B-TT-EEEEEESS--EETTEEP-SEEEEE--TTSEEEEEE--GGG-SS-B-EEEEEEETTEEEEEEE---SSSEEEHHHHTSSPPB----HHHHHHHHHHHHHHHHHHHHHHHHHHHHHHHHHHHHHHHHHHHHHHHHHHHHHHHHHHHHHHHHHHHHHH--SS--BTTB--HHHHHHHHHHHHHTTS---------------HHHHHHTTT-GGGG---STTSSS-HHHHHHHHTT--HHHHHHHHTTSPP-BTTB--GGGS-TTT--EEEESSGGGS-SS--TT-EEEETTSSBTTB--EEEEE-SSSEEE-PPP-SSGGGS---SS--SS-HHHHHT---TT----------TT--HHHHHHHHHHHHHHHHHHHHHHH-TTT---BSSTT--B---EE-GGG--SS-SSEEEEETTTTEEEEE-SS-EEE-S----SSS-TT------EE-S-EEE-TT--EEE-S--EEPTT--EEE-TT--EEE-

Sequence (511 aa):
MSNIPTCAVRAVVRDSVGGQPVEGAKVSARLSSYEVYQGYVVPHLVQGVTDVNGECILNLWPNQLGAVESNYAVTILALGKSLKTFCVVPSAPAAELSDIAELPPYDGLNDGSLIIGQVLAALTAAQAARDVAITKAGEAGISATNAANSETNAAASMANAATSETSALASRNRAQAWAIQLGMPVEGGEYSAKYHALKAAESAASIADGPVYSWIGLFGIITQAQARTALNIGNVQNTADIDKVVSTPTRDALNLKLDITAATDLLAKKADLVGGLIPASQLPSSVDNMDEFPTRADFPAVGVKERIYLAVNDATPANPTRQYRWAGTTYAEINPSPGTTDALIEGSGNLYFTAARVRDTVLAGLSLVANAAITASDTVVSALGKLQKQVTDLIAAVGLKADAATTVTKDMATGAANIPVGTTAQRPVNGAGKLRFNSSLGRWEGNTGAAWGSLGGASGGGTDAIFYVSDAVMTADHTVAAGTNEGVFGPLTIAPGAVLEISAGSTLTIV

Radius of gyration: 63.56 Å; chains: 1; bounding box: 121×94×190 Å